Protein 5EOR (pdb70)

B-factor: mean 33.43, std 12.06, range [14.42, 104.08]

Organism: Vaccinia virus (strain Western Reserve) (NCBI:txid10254)

Nearest PDB structures (foldseek):
  5eor-assembly1_H  TM=1.005E+00  e=6.818E-40  Mus musculus
  8ivx-assembly1_H  TM=9.388E-01  e=6.537E-33  Homo sapiens
  4m1g-assembly1_H  TM=8.912E-01  e=1.204E-32  Mus musculus
  6bzy-assembly1_H  TM=8.929E-01  e=2.582E-32  Mus musculus
  1t2q-assembly1_H  TM=5.854E-01  e=6.537E-33  Mus musculus

Radius of gyration: 24.45 Å; Cα contacts (8 Å, |Δi|>4): 1127; chains: 3; bounding box: 78×50×39 Å

Foldseek 3Di:
DKAWAKDFDAEAEAQAKGKIKIAIPDDFLLQWKKWKWWDAPPPDIDTAKIQHSVFDIDGDPVFVVFWDWGDDRVRRMIMIMGGRDDQVVQTWMKMWIADVHDIDIYPTRGHGHHPDDFDAWDKDWAADDPPQPDFKGKIKMKTDFGDDDDKDKDKPVPPADPQKDWDDWDDDPRGTITMMMHMDTPVPPPVDWIWMWMADVVVRDIDIDIHDHD/DWAKEFDAEDEEAAQAKDKGKIFTDQVCQQFKKWKWWAFPPDDIHTAWIAGAQFDIDGDPPHDPQWGWGHDRRIIMIMGGRDHLQRFTWMKMKGWDQDPNDIDMDIHPTYGYYHPDDDFWAWDWDKDWADVVCVVVQWIKIKIKIWGGPDQDKDKWKDFLNHTDDPQKDWDRWGDDRSIIIIMIMGIDGSVSQQVTAKMKIWMADPNDIDMDMDGPD/DDPDDDPPD

Solvent-accessible surface area: 20064 Å² total; per-residue (Å²): 146,35,98,8,111,6,60,39,103,18,44,7,114,62,81,99,47,1,57,2,30,0,48,4,56,64,29,52,0,82,68,68,4,1,2,0,0,7,35,8,106,92,133,20,13,38,6,0,0,0,5,20,22,73,36,90,45,18,35,39,91,82,13,86,110,24,10,57,7,56,39,46,66,110,135,28,41,0,72,1,97,0,58,55,1,130,77,85,0,45,4,25,0,2,0,0,0,8,59,148,70,3,17,70,37,1,98,13,14,62,0,22,12,24,86,48,81,57,50,42,17,44,8,6,12,1,8,18,46,107,69,96,151,48,100,65,13,37,0,0,0,1,0,37,15,0,18,2,40,52,13,79,25,61,3,42,98,40,105,38,91,88,33,43,57,63,3,50,24,14,98,78,100,105,68,44,7,7,0,0,7,0,57,13,73,43,92,47,16,79,95,118,62,3,26,0,24,5,22,2,86,47,35,103,45,173,48,94,72,105,2,102,73,115,104,17,74,12,84,22,81,92,73,28,61,40,66,72,38,41,90,4,114,5,54,0,46,6,19,98,117,20,34,34,12,7,0,0,0,0,27,4,70,81,133,122,40,3,86,10,0,0,6,0,69,116,118,11,47,63,49,57,7,128,63,22,56,154,64,9,47,13,44,29,66,58,24,36,0,32,0,32,0,55,84,0,55,18,105,3,23,8,48,0,5,0,0,0,0,15,60,58,176,171,79,1,37,5,36,24,6,63,6,5,115,2,52,4,98,67,39,111,144,14,89,7,68,6,28,16,2,13,4,5,63,74,1,54,176,98,93,100,0,3,0,0,0,2,0,14,68,0,12,52,43,51,28,94,27,50,3,43,5,73,51,82,108,51,116,158,24,34,6,58,16,122,48,54,67,72,64,45,72,39,9,0,1,0,0,0,58,19,62,3,93,82,12,167,90,58,115,33,2,9,0,35,0,46,6,103,71,92,90,43,90,100,69,5,55,42,145,143,133,62,24,90,43,1,25,99

Sequence (440 aa):
QVQLKQSGPGLVQPSQSLSITCTVSGLSLTSYGVHWVRQSPGKGLEWLGVIWSGGNTDYNAAFISRLSISKDNSKNQVFFKMNSLRADDTAIYYCAIYYRYGAYWGQGTLVTVSAAKTTAPSVYPLAPVCGDTGSSVTLGCLVKGYFPKPVTLTWNSGSLSSGVHTFPAVLQSDLYTLSSSVTVTSSTWPSQSITCNVAHPASSTKVDKKIEPRQLVLTQSSSASFSLGASAKLTCTLSSQHSTYTIDWYQQQPLKPPKYVMELRRDGSHNTGDGIPDRFSGSSSGADRYLSISNIQPEDEAIYICGVGDTIKEQFVYVFGGGTKVTVLGQPKSTPTLTVFPPSSEELKENKATLVCLISNFSPSGVTVAWKANGTPITQGVDTSNPTKEGNKFMASSFLHLTSDQWRSHNSFTCQVTHEGDTVEKSLSPAVQTGRRPYE

Secondary structure (DSSP, 8-state):
----B-S--/--EEEEES--EE-TTS-EEEEEEEESS-TTS--EEEEEE-TTS-EEEEEEE-TTS-EEE-TTTTTTEEEEEETTTTEEEEEE-S--GGG-EEEEEEEEETTEEEE---EEEEE--SPPBPPEEEEEPPPTT---SEEEEEEEEEEEBSS--EEEEGGGT--TTEEEEEEEEETTEEEEEEEEEEETTTTTTS--EEEEEEGGGTEEEEEE----/---EE--SEEEEETT--EEEEEEE-GGGTT--EEEEEE-TTS--EEEEEE-TTS-EEEPTT--TTEEEEEETTEEEEEESS--GGG-EEEEEEEEEEETTEEEEEE---EEEEEESPPPBPPEEEEEPPPHHHHTTTEEEEEEEEEEEBSS--EEEEEETTEEE-TTEEEPPPEEETTEEEEEEEEEEEHHHHHHSS-EEEEEEETTEEEEEEE---

InterPro domains:
  IPR003436 Chordopoxvirus fusion protein/multifunctional envelope protein A27 [PF02346] (50-105)
  IPR003436 Chordopoxvirus fusion protein/multifunctional envelope protein A27 [PR01847] (57-81)
  IPR003436 Chordopoxvirus fusion protein/multifunctional envelope protein A27 [PR01847] (81-93)
  IPR003436 Chordopoxvirus fusion protein/multifunctional envelope protein A27 [PR01847] (93-106)

Structure (mmCIF, N/CA/C/O backbone):
data_5EOR
#
_entry.id   5EOR
#
_cell.length_a   118.250
_cell.length_b   118.250
_cell.length_c   198.740
_cell.angle_alpha   90.00
_cell.angle_beta   90.00
_cell.angle_gamma   120.00
#
_symmetry.space_group_name_H-M   'P 61 2 2'
#
loop_
_entity.id
_entity.type
_entity.pdbx_description
1 polymer 'anti vaccinia virus A27 antibody 8E3 heavy chain'
2 polymer 'anti vaccinia virus A27 antibody 8E3 light chain'
3 polymer 'Protein A27'
4 non-polymer 'SODIUM ION'
5 water water
#
loop_
_atom_site.group_PDB
_atom_site.id
_atom_site.type_symbol
_atom_site.label_atom_id
_atom_site.label_alt_id
_atom_site.label_comp_id
_atom_site.label_asym_id
_atom_site.label_entity_id
_atom_site.label_seq_id
_atom_site.pdbx_PDB_ins_code
_atom_site.Cartn_x
_atom_site.Cartn_y
_atom_site.Cartn_z
_atom_site.occupancy
_atom_site.B_iso_or_equiv
_atom_site.auth_seq_id
_atom_site.auth_comp_id
_atom_site.auth_asym_id
_atom_site.auth_atom_id
_atom_site.pdbx_PDB_model_num
ATOM 1 N N . GLN A 1 1 ? -16.575 48.042 -30.108 1.00 50.01 2 GLN H N 1
ATOM 2 C CA . GLN A 1 1 ? -17.292 47.171 -29.128 1.00 50.00 2 GLN H CA 1
ATOM 3 C C . GLN A 1 1 ? -17.588 47.897 -27.802 1.00 48.47 2 GLN H C 1
ATOM 4 O O . GLN A 1 1 ? -17.122 49.014 -27.570 1.00 50.56 2 GLN H O 1
ATOM 6 N N . VAL A 1 2 ? -18.366 47.251 -26.938 1.00 45.89 3 VAL H N 1
ATOM 7 C CA . VAL A 1 2 ? -18.732 47.818 -25.642 1.00 42.73 3 VAL H CA 1
ATOM 8 C C . VAL A 1 2 ? -17.585 47.736 -24.635 1.00 41.62 3 VAL H C 1
ATOM 9 O O . VAL A 1 2 ? -16.974 46.684 -24.465 1.00 40.65 3 VAL H O 1
ATOM 13 N N . GLN A 1 3 ? -17.300 48.857 -23.979 1.00 39.53 4 GLN H N 1
ATOM 14 C CA . GLN A 1 3 ? -16.279 48.899 -22.944 1.00 39.79 4 GLN H CA 1
ATOM 15 C C . GLN A 1 3 ? -16.785 49.617 -21.681 1.00 37.60 4 GLN H C 1
ATOM 16 O O . GLN A 1 3 ? -17.443 50.661 -21.760 1.00 34.76 4 GLN H O 1
ATOM 22 N N . LEU A 1 4 ? -16.467 49.037 -20.526 1.00 34.60 5 LEU H N 1
ATOM 23 C CA . LEU A 1 4 ? -16.737 49.637 -19.229 1.00 33.12 5 LEU H CA 1
ATOM 24 C C . LEU A 1 4 ? -15.416 49.952 -18.573 1.00 32.97 5 LEU H C 1
ATOM 25 O O . LEU A 1 4 ? -14.673 49.045 -18.206 1.00 33.68 5 LEU H O 1
ATOM 30 N N . LYS A 1 5 ? -15.133 51.233 -18.404 1.00 32.42 6 LYS H N 1
ATOM 31 C CA . LYS A 1 5 ? -13.860 51.647 -17.845 1.00 35.19 6 LYS H CA 1
ATOM 32 C C . LYS A 1 5 ? -14.056 52.276 -16.461 1.00 32.32 6 LYS H C 1
ATOM 33 O O . LYS A 1 5 ? -14.734 53.287 -16.317 1.00 32.10 6 LYS H O 1
ATOM 39 N N . GLN A 1 6 ? -13.481 51.651 -15.445 1.00 31.37 7 GLN H N 1
ATOM 40 C CA . GLN A 1 6 ? -13.586 52.160 -14.084 1.00 32.23 7 GLN H CA 1
ATOM 41 C C . GLN A 1 6 ? -12.418 53.074 -13.731 1.00 33.15 7 GLN H C 1
ATOM 42 O O . GLN A 1 6 ? -11.279 52.792 -14.081 1.00 32.72 7 GLN H O 1
ATOM 48 N N . SER A 1 7 ? -12.708 54.155 -13.016 1.00 33.67 8 SER H N 1
ATOM 49 C CA . SER A 1 7 ? -11.663 55.021 -12.481 1.00 34.59 8 SER H CA 1
ATOM 50 C C . SER A 1 7 ? -12.009 55.532 -11.074 1.00 35.11 8 SER H C 1
ATOM 51 O O . SER A 1 7 ? -13.176 55.607 -10.696 1.00 33.36 8 SER H O 1
ATOM 54 N N . GLY A 1 8 ? -10.977 55.883 -10.311 1.00 36.16 9 GLY H N 1
ATOM 55 C CA . GLY A 1 8 ? -11.136 56.374 -8.947 1.00 36.64 9 GLY H CA 1
ATOM 56 C C . GLY A 1 8 ? -10.090 55.750 -8.048 1.00 38.03 9 GLY H C 1
ATOM 57 O O . GLY A 1 8 ? -9.642 54.634 -8.310 1.00 37.67 9 GLY H O 1
ATOM 58 N N . PRO A 1 9 ? -9.693 56.461 -6.976 1.00 39.28 10 PRO H N 1
ATOM 59 C CA . PRO A 1 9 ? -8.613 55.972 -6.104 1.00 38.27 10 PRO H CA 1
ATOM 60 C C . PRO A 1 9 ? -9.022 54.687 -5.394 1.00 39.00 10 PRO H C 1
ATOM 61 O O . PRO A 1 9 ? -10.209 54.475 -5.156 1.00 39.74 10 PRO H O 1
ATOM 65 N N . GLY A 1 10 ? -8.051 53.838 -5.065 1.00 37.72 11 GLY H N 1
ATOM 66 C CA . GLY A 1 10 ? -8.343 52.540 -4.465 1.00 35.00 11 GLY H CA 1
ATOM 67 C C . GLY A 1 10 ? -7.973 52.457 -2.995 1.00 36.27 11 GLY H C 1
ATOM 68 O O . GLY A 1 10 ? -8.546 51.639 -2.244 1.00 36.66 11 GLY H O 1
ATOM 69 N N . LEU A 1 11 ? -7.010 53.282 -2.577 1.00 32.71 12 LEU H N 1
ATOM 70 C CA . LEU A 1 11 ? -6.636 53.349 -1.165 1.00 33.20 12 LEU H CA 1
ATOM 71 C C . LEU A 1 11 ? -7.646 54.206 -0.376 1.00 31.84 12 LEU H C 1
ATOM 72 O O . LEU A 1 11 ? -7.899 55.348 -0.734 1.00 31.52 12 LEU H O 1
ATOM 77 N N . VAL A 1 12 ? -8.226 53.640 0.678 1.00 29.43 13 VAL H N 1
ATOM 78 C CA . VAL A 1 12 ? -9.214 54.358 1.492 1.00 29.28 13 VAL H CA 1
ATOM 79 C C . VAL A 1 12 ? -8.857 54.233 2.969 1.00 29.80 13 VAL H C 1
ATOM 80 O O . VAL A 1 12 ? -8.649 53.133 3.484 1.00 29.55 13 VAL H O 1
ATOM 84 N N . GLN A 1 13 ? -8.763 55.357 3.659 1.00 31.54 14 GLN H N 1
ATOM 85 C CA . GLN A 1 13 ? -8.497 55.294 5.100 1.00 33.83 14 GLN H CA 1
ATOM 86 C C . GLN A 1 13 ? -9.751 54.803 5.832 1.00 31.74 14 GLN H C 1
ATOM 87 O O . GLN A 1 13 ? -10.869 55.130 5.414 1.00 30.85 14 GLN H O 1
ATOM 93 N N . PRO A 1 14 ? -9.582 54.009 6.907 1.00 31.61 15 PRO H N 1
ATOM 94 C CA . PRO A 1 14 ? -10.779 53.540 7.615 1.00 31.87 15 PRO H CA 1
ATOM 95 C C . PRO A 1 14 ? -11.681 54.708 7.981 1.00 32.17 15 PRO H C 1
ATOM 96 O O . PRO A 1 14 ? -11.191 55.785 8.311 1.00 31.86 15 PRO H O 1
ATOM 100 N N . SER A 1 15 ? -12.985 54.478 7.840 1.00 32.90 16 SER H N 1
ATOM 101 C CA . SER A 1 15 ? -14.063 55.455 8.035 1.00 32.61 16 SER H CA 1
ATOM 102 C C . SER A 1 15 ? -14.222 56.514 6.931 1.00 32.02 16 SER H C 1
ATOM 103 O O . SER A 1 15 ? -15.204 57.246 6.939 1.00 32.06 16 SER H O 1
ATOM 106 N N . GLN A 1 16 ? -13.306 56.579 5.965 1.00 31.23 17 GLN H N 1
ATOM 107 C CA . GLN A 1 16 ? -13.503 57.476 4.809 1.00 31.63 17 GLN H CA 1
ATOM 108 C C . GLN A 1 16 ? -14.359 56.846 3.695 1.00 30.13 17 GLN H C 1
ATOM 109 O O . GLN A 1 16 ? -14.807 55.703 3.817 1.00 28.38 17 GLN H O 1
ATOM 115 N N . SER A 1 17 ? -14.539 57.600 2.610 1.00 29.14 18 SER H N 1
ATOM 116 C CA . SER A 1 17 ? -15.399 57.249 1.473 1.00 30.46 18 SER H CA 1
ATOM 117 C C . SER A 1 17 ? -14.677 56.654 0.269 1.00 30.42 18 SER H C 1
ATOM 118 O O . SER A 1 17 ? -13.577 57.075 -0.056 1.00 32.56 18 SER H O 1
ATOM 121 N N . LEU A 1 18 ? -15.346 55.729 -0.423 1.00 28.97 19 LEU H N 1
ATOM 122 C CA . LEU A 1 18 ? -14.895 55.191 -1.704 1.00 26.42 19 LEU H CA 1
ATOM 123 C C . LEU A 1 18 ? -15.780 55.685 -2.856 1.00 26.31 19 LEU H C 1
ATOM 124 O O . LEU A 1 18 ? -16.999 55.478 -2.851 1.00 25.46 19 LEU H O 1
ATOM 129 N N . SER A 1 19 ? -15.158 56.336 -3.837 1.00 25.72 20 SER H N 1
ATOM 130 C CA . SER A 1 19 ? -15.844 56.792 -5.043 1.00 26.46 20 SER H CA 1
ATOM 131 C C . SER A 1 19 ? -15.232 56.153 -6.291 1.00 26.20 20 SER H C 1
ATOM 132 O O . SER A 1 19 ? -14.014 56.180 -6.468 1.00 26.30 20 SER H O 1
ATOM 135 N N . ILE A 1 20 ? -16.082 55.621 -7.166 1.00 24.25 21 ILE H N 1
ATOM 136 C CA . ILE A 1 20 ? -15.633 54.984 -8.402 1.00 23.60 21 ILE H CA 1
ATOM 137 C C . ILE A 1 20 ? -16.538 55.467 -9.503 1.00 23.61 21 ILE H C 1
ATOM 138 O O . ILE A 1 20 ? -17.742 55.539 -9.319 1.00 23.54 21 ILE H O 1
ATOM 143 N N . THR A 1 21 ? -15.964 55.818 -10.643 1.00 25.33 22 THR H N 1
ATOM 144 C CA . THR A 1 21 ? -16.759 56.146 -11.824 1.00 27.68 22 THR H CA 1
ATOM 145 C C . THR A 1 21 ? -16.652 55.007 -12.827 1.00 29.42 22 THR H C 1
ATOM 146 O O . THR A 1 21 ? -15.587 54.410 -12.973 1.00 29.27 22 THR H O 1
ATOM 150 N N . CYS A 1 22 ? -17.769 54.681 -13.470 1.00 30.94 23 CYS H N 1
ATOM 151 C CA . CYS A 1 22 ? -17.788 53.691 -14.531 1.00 32.88 23 CYS H CA 1
ATOM 152 C C . CYS A 1 22 ? -18.156 54.456 -15.794 1.00 32.80 23 CYS H C 1
ATOM 153 O O . CYS A 1 22 ? -19.255 54.999 -15.903 1.00 31.99 23 CYS H O 1
ATOM 156 N N . THR A 1 23 ? -17.214 54.548 -16.727 1.00 32.73 24 THR H N 1
ATOM 157 C CA . THR A 1 23 ? -17.479 55.205 -18.010 1.00 33.06 24 THR H CA 1
ATOM 158 C C . THR A 1 23 ? -17.777 54.138 -19.065 1.00 32.67 24 THR H C 1
ATOM 159 O O . THR A 1 23 ? -16.991 53.202 -19.278 1.00 34.53 24 THR H O 1
ATOM 163 N N . VAL A 1 24 ? -18.936 54.265 -19.689 1.00 31.45 25 VAL H N 1
ATOM 164 C CA . VAL A 1 24 ? -19.414 53.252 -20.608 1.00 32.18 25 VAL H CA 1
ATOM 165 C C . VAL A 1 24 ? -19.336 53.789 -22.022 1.00 32.92 25 VAL H C 1
ATOM 166 O O . VAL A 1 24 ? -19.906 54.832 -22.328 1.00 31.96 25 VAL H O 1
ATOM 170 N N . SER A 1 25 ? -18.629 53.074 -22.883 1.00 34.20 26 SER H N 1
ATOM 171 C CA . SER A 1 25 ? -18.629 53.417 -24.291 1.00 36.61 26 SER H CA 1
ATOM 172 C C . SER A 1 25 ? -19.245 52.296 -25.122 1.00 36.89 26 SER H C 1
ATOM 173 O O . SER A 1 25 ? -19.104 51.113 -24.790 1.00 36.95 26 SER H O 1
ATOM 176 N N . GLY A 1 26 ? -19.954 52.676 -26.183 1.00 36.34 27 GLY H N 1
ATOM 177 C CA . GLY A 1 26 ? -20.461 51.716 -27.159 1.00 34.30 27 GLY H CA 1
ATOM 178 C C . GLY A 1 26 ? -21.897 51.290 -26.956 1.00 35.69 27 GLY H C 1
ATOM 179 O O . GLY A 1 26 ? -22.405 50.460 -27.697 1.00 37.33 27 GLY H O 1
ATOM 180 N N . LEU A 1 27 ? -22.547 51.832 -25.931 1.00 35.71 28 LEU H N 1
ATOM 181 C CA . LEU A 1 27 ? -23.970 51.623 -25.711 1.00 34.75 28 LEU H CA 1
ATOM 182 C C . LEU A 1 27 ? -24.519 52.761 -24.848 1.00 35.90 28 LEU H C 1
ATOM 183 O O . LEU A 1 27 ? -23.754 53.516 -24.249 1.00 35.84 28 LEU H O 1
ATOM 188 N N . SER A 1 28 ? -25.837 52.878 -24.770 1.00 36.42 29 SER H N 1
ATOM 189 C CA . SER A 1 28 ? -26.439 53.995 -24.061 1.00 37.77 29 SER H CA 1
ATOM 190 C C . SER A 1 28 ? -27.080 53.583 -22.735 1.00 37.64 29 SER H C 1
ATOM 191 O O . SER A 1 28 ? -27.899 52.660 -22.686 1.00 38.55 29 SER H O 1
ATOM 194 N N . LEU A 1 29 ? -26.721 54.298 -21.673 1.00 37.06 30 LEU H N 1
ATOM 195 C CA . LEU A 1 29 ? -27.277 54.059 -20.333 1.00 36.26 30 LEU H CA 1
ATOM 196 C C . LEU A 1 29 ? -28.765 54.393 -20.181 1.00 36.60 30 LEU H C 1
ATOM 197 O O . LEU A 1 29 ? -29.373 54.096 -19.150 1.00 37.07 30 LEU H O 1
ATOM 202 N N . THR A 1 30 ? -29.358 54.986 -21.210 1.00 36.38 31 THR H N 1
ATOM 203 C CA . THR A 1 30 ? -30.806 55.168 -21.241 1.00 36.43 31 THR H CA 1
ATOM 204 C C . THR A 1 30 ? -31.499 53.840 -21.543 1.00 34.46 31 THR H C 1
ATOM 205 O O . THR A 1 30 ? -32.718 53.742 -21.463 1.00 35.37 31 THR H O 1
ATOM 209 N N . SER A 1 31 ? -30.720 52.813 -21.866 1.00 33.55 32 SER H N 1
ATOM 210 C CA . SER A 1 31 ? -31.283 51.509 -22.229 1.00 34.58 32 SER H CA 1
ATOM 211 C C . SER A 1 31 ? -30.877 50.306 -21.371 1.00 32.90 32 SER H C 1
ATOM 212 O O . SER A 1 31 ? -31.454 49.232 -21.517 1.00 32.64 32 SER H O 1
ATOM 215 N N . TYR A 1 32 ? -29.891 50.484 -20.494 1.00 30.88 33 TYR H N 1
ATOM 216 C CA . TYR A 1 32 ? -29.335 49.384 -19.706 1.00 29.47 33 TYR H CA 1
ATOM 217 C C . TYR A 1 32 ? -29.220 49.761 -18.230 1.00 29.31 33 TYR H C 1
ATOM 218 O O . TYR A 1 32 ? -29.020 50.933 -17.895 1.00 29.31 33 TYR H O 1
ATOM 227 N N . GLY A 1 33 ? -29.359 48.772 -17.350 1.00 26.99 34 GLY H N 1
ATOM 228 C CA . GLY A 1 33 ? -29.022 48.953 -15.944 1.00 25.40 34 GLY H CA 1
ATOM 229 C C . GLY A 1 33 ? -27.562 48.606 -15.679 1.00 25.32 34 GLY H C 1
ATOM 230 O O . GLY A 1 33 ? -26.997 47.741 -16.359 1.00 27.14 34 GLY H O 1
ATOM 231 N N . VAL A 1 34 ? -26.947 49.276 -14.701 1.00 22.15 35 VAL H N 1
ATOM 232 C CA . VAL A 1 34 ? -25.581 48.984 -14.298 1.00 20.70 35 VAL H CA 1
ATOM 233 C C . VAL A 1 34 ? -25.554 48.463 -12.851 1.00 20.30 35 VAL H C 1
ATOM 234 O O . VAL A 1 34 ? -26.029 49.141 -11.929 1.00 21.27 35 VAL H O 1
ATOM 238 N N . HIS A 1 35 ? -25.003 47.264 -12.667 1.00 18.21 36 HIS H N 1
ATOM 239 C CA . HIS A 1 35 ? -24.821 46.668 -11.350 1.00 17.44 36 HIS H CA 1
ATOM 240 C C . HIS A 1 35 ? -23.451 46.919 -10.808 1.00 17.35 36 HIS H C 1
ATOM 241 O O . HIS A 1 35 ? -22.483 47.090 -11.566 1.00 17.05 36 HIS H O 1
ATOM 248 N N . TRP A 1 36 ? -23.365 46.935 -9.482 1.00 17.35 37 TRP H N 1
ATOM 249 C CA . TRP A 1 36 ? -22.098 46.970 -8.789 1.00 17.67 37 TRP H CA 1
ATOM 250 C C . TRP A 1 36 ? -21.939 45.733 -7.975 1.00 18.26 37 TRP H C 1
ATOM 251 O O . TRP A 1 36 ? -22.861 45.297 -7.282 1.00 18.70 37 TRP H O 1
ATOM 262 N N . VAL A 1 37 ? -20.766 45.129 -8.082 1.00 18.20 38 VAL H N 1
ATOM 263 C CA . VAL A 1 37 ? -20.494 43.857 -7.452 1.00 19.05 38 VAL H CA 1
ATOM 264 C C . VAL A 1 37 ? -19.085 43.947 -6.865 1.00 19.69 38 VAL H C 1
ATOM 265 O O . VAL A 1 37 ? -18.267 44.731 -7.342 1.00 20.26 38 VAL H O 1
ATOM 269 N N . ARG A 1 38 ? -18.804 43.167 -5.828 1.00 19.90 39 ARG H N 1
ATOM 270 C CA . ARG A 1 38 ? -17.451 43.067 -5.308 1.00 21.36 39 ARG H CA 1
ATOM 271 C C . ARG A 1 38 ? -17.077 41.640 -4.898 1.00 23.14 39 ARG H C 1
ATOM 272 O O . ARG A 1 38 ? -17.925 40.831 -4.529 1.00 22.54 39 ARG H O 1
ATOM 280 N N . GLN A 1 39 ? -15.788 41.349 -4.977 1.00 25.87 40 GLN H N 1
ATOM 281 C CA . GLN A 1 39 ? -15.250 40.089 -4.536 1.00 29.55 40 GLN H CA 1
ATOM 282 C C . GLN A 1 39 ? -14.080 40.326 -3.609 1.00 31.19 40 GLN H C 1
ATOM 283 O O . GLN A 1 39 ? -13.109 40.978 -3.986 1.00 27.84 40 GLN H O 1
ATOM 289 N N . SER A 1 40 ? -14.170 39.795 -2.400 1.00 37.07 41 SER H N 1
ATOM 290 C CA . SER A 1 40 ? -13.057 39.894 -1.468 1.00 44.16 41 SER H CA 1
ATOM 291 C C . SER A 1 40 ? -12.337 38.560 -1.416 1.00 50.34 41 SER H C 1
ATOM 292 O O . SER A 1 40 ? -12.956 37.517 -1.673 1.00 49.92 41 SER H O 1
ATOM 295 N N . PRO A 1 41 ? -11.018 38.591 -1.118 1.00 58.57 42 PRO H N 1
ATOM 296 C CA . PRO A 1 41 ? -10.162 37.394 -1.157 1.00 60.37 42 PRO H CA 1
ATOM 297 C C . PRO A 1 41 ? -10.827 36.162 -0.546 1.00 60.56 42 PRO H C 1
ATOM 298 O O . PRO A 1 41 ? -11.200 36.165 0.633 1.00 62.00 42 PRO H O 1
ATOM 302 N N . GLY A 1 42 ? -11.000 35.138 -1.375 1.00 63.93 43 GLY H N 1
ATOM 303 C CA . GLY A 1 42 ? -11.639 33.883 -0.982 1.00 63.00 43 GLY H CA 1
ATOM 304 C C . GLY A 1 42 ? -12.903 34.047 -0.165 1.00 62.00 43 GLY H C 1
ATOM 305 O O . GLY A 1 42 ? -13.036 33.440 0.895 1.00 63.94 43 GLY H O 1
ATOM 306 N N . LYS A 1 43 ? -13.836 34.865 -0.646 1.00 62.06 44 LYS H N 1
ATOM 307 C CA . LYS A 1 43 ? -15.081 35.106 0.097 1.00 59.31 44 LYS H CA 1
ATOM 308 C C . LYS A 1 43 ? -16.323 35.214 -0.801 1.00 55.21 44 LYS H C 1
ATOM 309 O O . LYS A 1 43 ? -17.439 35.419 -0.314 1.00 58.56 44 LYS H O 1
ATOM 315 N N . GLY A 1 44 ? -16.133 35.063 -2.107 1.00 47.64 45 GLY H N 1
ATOM 316 C CA . GLY A 1 44 ? -17.268 34.976 -3.023 1.00 45.98 45 GLY H CA 1
ATOM 317 C C . GLY A 1 44 ? -17.860 36.308 -3.443 1.00 40.85 45 GLY H C 1
ATOM 318 O O . GLY A 1 44 ? -17.625 37.334 -2.806 1.00 42.34 45 GLY H O 1
ATOM 319 N N . LEU A 1 45 ? -18.643 36.282 -4.514 1.00 34.44 46 LEU H N 1
ATOM 320 C CA . LEU A 1 45 ? -19.182 37.496 -5.106 1.00 30.78 46 LEU H CA 1
ATOM 321 C C . LEU A 1 45 ? -20.344 38.055 -4.299 1.00 28.33 46 LEU H C 1
ATOM 322 O O . LEU A 1 45 ? -21.253 37.314 -3.937 1.00 28.45 46 LEU H O 1
ATOM 327 N N . GLU A 1 46 ? -20.307 39.359 -4.021 1.00 25.83 47 GLU H N 1
ATOM 328 C CA . GLU A 1 46 ? -21.423 40.045 -3.373 1.00 23.81 47 GLU H CA 1
ATOM 329 C C . GLU A 1 46 ? -22.002 41.084 -4.311 1.00 20.87 47 GLU H C 1
ATOM 330 O O . GLU A 1 46 ? -21.285 41.920 -4.842 1.00 20.37 47 GLU H O 1
ATOM 336 N N . TRP A 1 47 ? -23.306 41.028 -4.510 1.00 18.06 48 TRP H N 1
ATOM 337 C CA . TRP A 1 47 ? -24.022 42.047 -5.244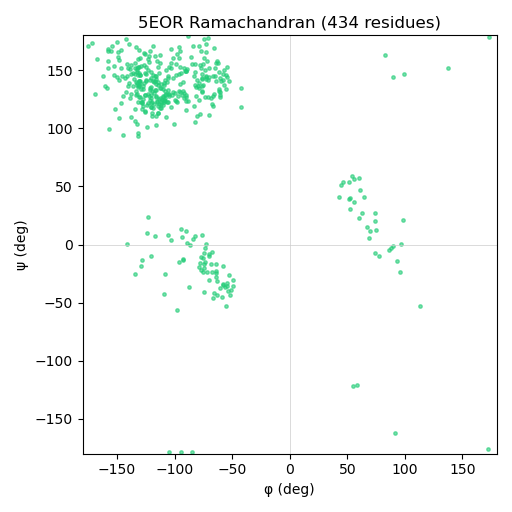 1.00 16.83 48 TRP H CA 1
ATOM 338 C C . TRP A 1 47 ? -24.314 43.226 -4.333 1.00 16.98 48 TRP H C 1
ATOM 339 O O . TRP A 1 47 ? -24.745 43.026 -3.191 1.00 16.28 48 TRP H O 1
ATOM 350 N N . LEU A 1 48 ? -24.102 44.453 -4.832 1.00 16.13 49 LEU H N 1
ATOM 351 C CA . LEU A 1 48 ? -24.183 45.669 -4.014 1.00 16.23 49 LEU H CA 1
ATOM 352 C C . LEU A 1 48 ? -25.388 46.534 -4.336 1.00 16.43 49 LEU H C 1
ATOM 353 O O . LEU A 1 48 ? -26.046 47.075 -3.433 1.00 16.16 49 LEU H O 1
ATOM 358 N N . GLY A 1 49 ? -25.664 46.682 -5.620 1.00 15.73 50 GLY H N 1
ATOM 359 C CA . GLY A 1 49 ? -26.753 47.537 -6.054 1.00 15.90 50 GLY H CA 1
ATOM 360 C C . GLY A 1 49 ? -26.773 47.682 -7.550 1.00 16.50 50 GLY H C 1
ATOM 361 O O . GLY A 1 49 ? -25.906 47.148 -8.264 1.00 15.96 50 GLY H O 1
ATOM 362 N N . VAL A 1 50 ? -27.765 48.421 -8.022 1.00 17.66 51 VAL H N 1
ATOM 363 C CA . VAL A 1 50 ? -27.982 48.631 -9.448 1.00 18.07 51 VAL H CA 1
ATOM 364 C C . VAL A 1 50 ? -28.679 49.955 -9.630 1.00 19.25 51 VAL H C 1
ATOM 365 O O . VAL A 1 50 ? -29.503 50.369 -8.781 1.00 19.43 51 VAL H O 1
ATOM 369 N N . ILE A 1 51 ? -28.340 50.624 -10.728 1.00 19.78 52 ILE H N 1
ATOM 370 C CA . ILE A 1 51 ? -29.150 51.727 -11.224 1.00 20.38 52 ILE H CA 1
ATOM 371 C C . ILE A 1 51 ? -29.751 51.319 -12.575 1.00 20.95 52 ILE H C 1
ATOM 372 O O . ILE A 1 51 ? -29.021 50.989 -13.503 1.00 21.37 52 ILE H O 1
ATOM 377 N N . TRP A 1 52 ? -31.081 51.312 -12.661 1.00 20.96 53 TRP H N 1
ATOM 378 C CA . TRP A 1 52 ? -31.785 50.965 -13.896 1.00 21.88 53 TRP H CA 1
ATOM 379 C C . TRP A 1 52 ? -31.775 52.081 -14.924 1.00 23.62 53 TRP H C 1
ATOM 380 O O . TRP A 1 52 ? -31.387 53.206 -14.617 1.00 22.39 53 TRP H O 1
ATOM 391 N N . SER A 1 53 ? -32.146 51.778 -16.170 1.00 25.01 54 SER H N 1
ATOM 392 C CA . SER A 1 53 ? -32.072 52.784 -17.248 1.00 27.74 54 SER H CA 1
ATOM 393 C C . SER A 1 53 ? -32.816 54.066 -16.894 1.00 28.39 54 SER H C 1
ATOM 394 O O . SER A 1 53 ? -32.331 55.162 -17.169 1.00 31.03 54 SER H O 1
ATOM 397 N N . GLY A 1 54 ? -33.982 53.921 -16.265 1.00 28.76 55 GLY H N 1
ATOM 398 C CA . GLY A 1 54 ? -34.786 55.062 -15.838 1.00 27.93 55 GLY H CA 1
ATOM 399 C C . GLY A 1 54 ? -34.274 55.870 -14.650 1.00 29.15 55 GLY H C 1
ATOM 400 O O . GLY A 1 54 ? -34.920 56.828 -14.247 1.00 30.88 55 GLY H O 1
ATOM 401 N N . GLY A 1 55 ? -33.130 55.508 -14.077 1.00 27.38 56 GLY H N 1
ATOM 402 C CA . GLY A 1 55 ? -32.599 56.264 -12.958 1.00 26.40 56 GLY H CA 1
ATOM 403 C C . GLY A 1 55 ? -32.973 55.783 -11.561 1.00 26.47 56 GLY H C 1
ATOM 404 O O . GLY A 1 55 ? -32.348 56.207 -10.585 1.00 27.15 56 GLY H O 1
ATOM 405 N N . ASN A 1 56 ? -33.968 54.905 -11.439 1.00 24.75 57 ASN H N 1
ATOM 406 C CA . ASN A 1 56 ? -34.288 54.315 -10.127 1.00 23.47 57 ASN H CA 1
ATOM 407 C C . ASN A 1 56 ? -33.261 53.246 -9.716 1.00 23.12 57 ASN H C 1
ATOM 408 O O . ASN A 1 56 ? -32.595 52.644 -10.583 1.00 23.32 57 ASN H O 1
ATOM 413 N N . THR A 1 57 ? -33.139 53.010 -8.406 1.00 20.76 58 THR H N 1
ATOM 414 C CA . THR A 1 57 ? -32.088 52.156 -7.847 1.00 20.22 58 THR H CA 1
ATOM 415 C C . THR A 1 57 ? -32.635 51.039 -6.967 1.00 19.97 58 THR H C 1
ATOM 416 O O . THR A 1 57 ? -33.786 51.074 -6.542 1.00 20.31 58 THR H O 1
ATOM 420 N N . ASP A 1 58 ? -31.799 50.043 -6.702 1.00 19.86 59 ASP H N 1
ATOM 421 C CA . ASP A 1 58 ? -32.086 49.003 -5.724 1.00 20.11 59 ASP H CA 1
ATOM 422 C C . ASP A 1 58 ? -30.751 48.704 -5.067 1.00 19.51 59 ASP H C 1
ATOM 423 O O . ASP A 1 58 ? -29.711 48.722 -5.741 1.00 19.65 59 ASP H O 1
ATOM 428 N N . TYR A 1 59 ? -30.760 48.428 -3.770 1.00 18.91 60 TYR H N 1
ATOM 429 C CA . TYR A 1 59 ? -29.518 48.242 -3.019 1.00 18.94 60 TYR H CA 1
ATOM 430 C C . TYR A 1 59 ? -29.537 46.984 -2.172 1.00 19.35 60 TYR H C 1
ATOM 431 O O . TYR A 1 59 ? -30.579 46.582 -1.673 1.00 19.86 60 TYR H O 1
ATOM 440 N N . ASN A 1 60 ? -28.380 46.365 -1.995 1.00 19.14 61 ASN H N 1
ATOM 441 C CA . ASN A 1 60 ? -28.258 45.307 -1.015 1.00 19.52 61 ASN H CA 1
ATOM 442 C C . ASN A 1 60 ? -28.584 45.927 0.357 1.00 20.55 61 ASN H C 1
ATOM 443 O O . ASN A 1 60 ? -28.073 46.996 0.695 1.00 20.10 61 ASN H O 1
ATOM 448 N N . ALA A 1 61 ? -29.458 45.277 1.127 1.00 20.27 62 ALA H N 1
ATOM 449 C CA . ALA A 1 61 ? -29.898 45.837 2.422 1.00 20.01 62 ALA H CA 1
ATOM 450 C C . ALA A 1 61 ? -28.758 45.962 3.425 1.00 19.98 62 ALA H C 1
ATOM 451 O O . ALA A 1 61 ? -28.791 46.823 4.301 1.00 21.14 62 ALA H O 1
ATOM 453 N N . ALA A 1 62 ? -27.743 45.117 3.309 1.00 20.02 63 ALA H N 1
ATOM 454 C CA . ALA A 1 62 ? -26.581 45.233 4.203 1.00 21.21 63 ALA H CA 1
ATOM 455 C C . ALA A 1 62 ? -25.737 46.481 3.923 1.00 21.88 63 ALA H C 1
ATOM 456 O O . ALA A 1 62 ? -24.832 46.774 4.698 1.00 22.81 63 ALA H O 1
ATOM 458 N N . PHE A 1 63 ? -26.036 47.206 2.837 1.00 21.92 64 PHE H N 1
ATOM 459 C CA . PHE A 1 63 ? -25.206 48.333 2.394 1.00 23.26 64 PHE H CA 1
ATOM 460 C C . PHE A 1 63 ? -25.961 49.622 2.154 1.00 23.50 64 PHE H C 1
ATOM 461 O O . PHE A 1 63 ? -25.338 50.680 2.018 1.00 24.56 64 PHE H O 1
ATOM 469 N N . ILE A 1 64 ? -27.285 49.551 2.087 1.00 22.65 65 ILE H N 1
ATOM 470 C CA . ILE A 1 64 ? -28.094 50.725 1.730 1.00 23.86 65 ILE H CA 1
ATOM 471 C C . ILE A 1 64 ? -27.831 51.973 2.610 1.00 24.92 65 ILE H C 1
ATOM 472 O O . ILE A 1 64 ? -27.860 53.102 2.111 1.00 26.28 65 ILE H O 1
ATOM 477 N N . SER A 1 65 ? -27.564 51.780 3.900 1.00 25.62 66 SER H N 1
ATOM 478 C CA . SER A 1 65 ? -27.304 52.932 4.777 1.00 26.77 66 SER H CA 1
ATOM 479 C C . SER A 1 65 ? -26.046 53.705 4.383 1.00 27.62 66 SER H C 1
ATOM 480 O O . SER A 1 65 ? -25.952 54.883 4.667 1.00 30.36 66 SER H O 1
ATOM 483 N N . ARG A 1 66 ? -25.085 53.076 3.714 1.00 26.50 67 ARG H N 1
ATOM 484 C CA . ARG A 1 66 ? -23.884 53.824 3.343 1.00 26.71 67 ARG H CA 1
ATOM 485 C C . ARG A 1 66 ? -23.521 53.842 1.858 1.00 26.48 67 ARG H C 1
ATOM 486 O O . ARG A 1 66 ? -22.462 54.328 1.482 1.00 26.70 67 ARG H O 1
ATOM 494 N N . LEU A 1 67 ? -24.421 53.356 1.015 1.00 26.70 68 LEU H N 1
ATOM 495 C CA . LEU A 1 67 ? -24.124 53.204 -0.400 1.00 25.73 68 LEU H CA 1
ATOM 496 C C . LEU A 1 67 ? -25.033 54.074 -1.248 1.00 25.34 68 LEU H C 1
ATOM 497 O O . LEU A 1 67 ? -26.219 54.208 -0.977 1.00 26.42 68 LEU H O 1
ATOM 502 N N . SER A 1 68 ? -24.466 54.667 -2.286 1.00 25.47 69 SER H N 1
ATOM 503 C CA . SER A 1 68 ? -25.226 55.507 -3.182 1.00 25.42 69 SER H CA 1
ATOM 504 C C . SER A 1 68 ? -24.752 55.298 -4.619 1.00 24.71 69 SER H C 1
ATOM 505 O O . SER A 1 68 ? -23.560 55.310 -4.890 1.00 26.10 69 SER H O 1
ATOM 508 N N . ILE A 1 69 ? -25.686 55.087 -5.533 1.00 24.45 70 ILE H N 1
ATOM 509 C CA . ILE A 1 69 ? -25.374 54.958 -6.952 1.00 24.29 70 ILE H CA 1
ATOM 510 C C . ILE A 1 69 ? -26.179 55.997 -7.721 1.00 25.24 70 ILE H C 1
ATOM 511 O O . ILE A 1 69 ? -27.391 56.105 -7.541 1.00 25.81 70 ILE H O 1
ATOM 516 N N . SER A 1 70 ? -25.505 56.769 -8.570 1.00 25.22 71 SER H N 1
ATOM 517 C CA . SER A 1 70 ? -26.180 57.745 -9.425 1.00 26.02 71 SER H CA 1
ATOM 518 C C . SER A 1 70 ? -25.538 57.718 -10.808 1.00 26.26 71 SER H C 1
ATOM 519 O O . SER A 1 70 ? -24.515 57.055 -11.004 1.00 27.19 71 SER H O 1
ATOM 522 N N . LYS A 1 71 ? -26.119 58.425 -11.769 1.00 26.56 72 LYS H N 1
ATOM 523 C CA . LYS A 1 71 ? -25.565 58.401 -13.108 1.00 30.13 72 LYS H CA 1
ATOM 524 C C . LYS A 1 71 ? -25.772 59.695 -13.877 1.00 33.39 72 LYS H C 1
ATOM 525 O O . LYS A 1 71 ? -26.643 60.491 -13.539 1.00 32.91 72 LYS H O 1
ATOM 531 N N . ASP A 1 72 ? -24.967 59.872 -14.923 1.00 36.83 73 ASP H N 1
ATOM 532 C CA . ASP A 1 72 ? -25.086 61.000 -15.835 1.00 40.54 73 ASP H CA 1
ATOM 533 C C . ASP A 1 72 ? -25.242 60.463 -17.258 1.00 40.42 73 ASP H C 1
ATOM 534 O O . ASP A 1 72 ? -24.261 60.053 -17.888 1.00 38.63 73 ASP H O 1
ATOM 539 N N . ASN A 1 73 ? -26.474 60.458 -17.755 1.00 39.63 74 ASN H N 1
ATOM 540 C CA . ASN A 1 73 ? -26.774 59.889 -19.071 1.00 43.40 74 ASN H CA 1
ATOM 541 C C . ASN A 1 73 ? -26.044 60.553 -20.236 1.00 44.97 74 ASN H C 1
ATOM 542 O O . ASN A 1 73 ? -25.633 59.874 -21.176 1.00 46.93 74 ASN H O 1
ATOM 547 N N . SER A 1 74 ? -25.881 61.871 -20.163 1.00 43.66 75 SER H N 1
ATOM 548 C CA . SER A 1 74 ? -25.265 62.636 -21.247 1.00 45.96 75 SER H CA 1
ATOM 549 C C . SER A 1 74 ? -23.766 62.346 -21.367 1.00 47.05 75 SER H C 1
ATOM 550 O O . SER A 1 74 ? -23.203 62.396 -22.459 1.00 49.74 75 SER H O 1
ATOM 553 N N . LYS A 1 75 ? -23.128 62.033 -20.244 1.00 46.47 76 LYS H N 1
ATOM 554 C CA . LYS A 1 75 ? -21.724 61.643 -20.250 1.00 45.42 76 LYS H CA 1
ATOM 555 C C . LYS A 1 75 ? -21.536 60.121 -20.346 1.00 44.80 76 LYS H C 1
ATOM 556 O O . LYS A 1 75 ? -20.422 59.646 -20.600 1.00 45.34 76 LYS H O 1
ATOM 562 N N . ASN A 1 76 ? -22.624 59.369 -20.142 1.00 42.16 77 ASN H N 1
ATOM 563 C CA . ASN A 1 76 ? -22.586 57.901 -20.072 1.00 39.10 77 ASN H CA 1
ATOM 564 C C . ASN A 1 76 ? -21.705 57.370 -18.927 1.00 36.45 77 ASN H C 1
ATOM 565 O O . ASN A 1 76 ? -20.872 56.475 -19.113 1.00 34.79 77 ASN H O 1
ATOM 570 N N . GLN A 1 77 ? -21.889 57.949 -17.748 1.00 32.40 78 GLN H N 1
ATOM 571 C CA . GLN A 1 77 ? -21.095 57.602 -16.589 1.00 31.31 78 GLN H CA 1
ATOM 572 C C . GLN A 1 77 ? -21.994 57.179 -15.431 1.00 28.79 78 GLN H C 1
ATOM 573 O O . GLN A 1 77 ? -23.094 57.706 -15.270 1.00 29.06 78 GLN H O 1
ATOM 579 N N . VAL A 1 78 ? -21.515 56.238 -14.624 1.00 26.57 79 VAL H N 1
ATOM 580 C CA . VAL A 1 78 ? -22.199 55.838 -13.388 1.00 25.31 79 VAL H CA 1
ATOM 581 C C . VAL A 1 78 ? -21.256 56.080 -12.212 1.00 24.94 79 VAL H C 1
ATOM 582 O O . VAL A 1 78 ? -20.072 55.758 -12.283 1.00 25.34 79 VAL H O 1
ATOM 586 N N . PHE A 1 79 ? -21.789 56.664 -11.144 1.00 24.46 80 PHE H N 1
ATOM 587 C CA . PHE A 1 79 ? -21.005 57.003 -9.973 1.00 24.05 80 PHE H CA 1
ATOM 588 C C . PHE A 1 79 ? -21.436 56.126 -8.820 1.00 23.87 80 PHE H C 1
ATOM 589 O O . PHE A 1 79 ? -22.610 56.095 -8.463 1.00 25.48 80 PHE H O 1
ATOM 597 N N . PHE A 1 80 ? -20.473 55.397 -8.268 1.00 22.77 81 PHE H N 1
ATOM 598 C CA . PHE A 1 80 ? -20.653 54.537 -7.111 1.00 22.94 81 PHE H CA 1
ATOM 599 C C . PHE A 1 80 ? -19.999 55.238 -5.916 1.00 24.65 81 PHE H C 1
ATOM 600 O O . PHE A 1 80 ? -18.844 55.658 -6.007 1.00 25.27 81 PHE H O 1
ATOM 608 N N . LYS A 1 81 ? -20.720 55.370 -4.806 1.00 24.94 82 LYS H N 1
ATOM 609 C CA . LYS A 1 81 ? -20.131 55.949 -3.600 1.00 26.20 82 LYS H CA 1
ATOM 610 C C . LYS A 1 81 ? -20.544 55.216 -2.330 1.00 26.90 82 LYS H C 1
ATOM 611 O O . LYS A 1 81 ? -21.738 55.033 -2.066 1.00 26.54 82 LYS H O 1
ATOM 617 N N . MET A 1 82 ? -19.553 54.787 -1.555 1.00 27.17 83 MET H N 1
ATOM 618 C CA . MET A 1 82 ? -19.803 54.070 -0.316 1.00 28.96 83 MET H CA 1
ATOM 619 C C . MET A 1 82 ? -19.072 54.786 0.818 1.00 28.76 83 MET H C 1
ATOM 620 O O . MET A 1 82 ? -17.889 55.080 0.689 1.00 28.95 83 MET H O 1
ATOM 625 N N . ASN A 1 83 ? -19.778 55.090 1.910 1.00 28.97 84 ASN H N 1
ATOM 626 C CA . ASN A 1 83 ? -19.164 55.788 3.049 1.00 28.99 84 ASN H CA 1
ATOM 627 C C . ASN A 1 83 ? -18.708 54.823 4.110 1.00 27.42 84 ASN H C 1
ATOM 628 O O . ASN A 1 83 ? -19.096 53.657 4.097 1.00 27.33 84 ASN H O 1
ATOM 633 N N . SER A 1 84 ? -17.902 55.337 5.036 1.00 26.90 85 SER H N 1
ATOM 634 C CA . SER A 1 84 ? -17.534 54.659 6.287 1.00 28.00 85 SER H CA 1
ATOM 635 C C . SER A 1 84 ? -16.948 53.281 6.064 1.00 28.06 85 SER H C 1
ATOM 636 O O . SER A 1 84 ? -17.473 52.292 6.573 1.00 28.19 85 SER H O 1
ATOM 639 N N . LEU A 1 85 ? -15.856 53.207 5.313 1.00 28.55 86 LEU H N 1
ATOM 640 C CA . LEU A 1 85 ? -15.291 51.908 4.986 1.00 29.67 86 LEU H CA 1
ATOM 641 C C . LEU A 1 85 ? -14.542 51.314 6.164 1.00 30.20 86 LEU H C 1
ATOM 642 O O . LEU A 1 85 ? -13.917 52.037 6.928 1.00 29.90 86 LEU H O 1
ATOM 647 N N . ARG A 1 86 ? -14.642 49.997 6.309 1.00 31.64 87 ARG H N 1
ATOM 648 C CA . ARG A 1 86 ? -13.950 49.262 7.350 1.00 36.16 87 ARG H CA 1
ATOM 649 C C . ARG A 1 86 ? -13.009 48.267 6.682 1.00 37.70 87 ARG H C 1
ATOM 650 O O . ARG A 1 86 ? -13.074 48.064 5.465 1.00 37.28 87 ARG H O 1
ATOM 658 N N . ALA A 1 87 ? -12.157 47.633 7.479 1.00 37.05 88 ALA H N 1
ATOM 659 C CA . ALA A 1 87 ? -11.159 46.702 6.969 1.00 38.23 88 ALA H CA 1
ATOM 660 C C . ALA A 1 87 ? -11.755 45.635 6.052 1.00 39.19 88 ALA H C 1
ATOM 661 O O . ALA A 1 87 ? -11.148 45.282 5.041 1.00 38.75 88 ALA H O 1
ATOM 663 N N . ASP A 1 88 ? -12.944 45.137 6.387 1.00 38.73 89 ASP H N 1
ATOM 664 C CA . ASP A 1 88 ? -13.549 44.050 5.610 1.00 38.62 89 ASP H CA 1
ATOM 665 C C . ASP A 1 88 ? -14.286 44.511 4.338 1.00 33.94 89 ASP H C 1
ATOM 666 O O . ASP A 1 88 ? -14.941 43.709 3.680 1.00 34.01 89 ASP H O 1
ATOM 671 N N . ASP A 1 89 ? -14.174 45.798 4.010 1.00 30.52 90 ASP H N 1
ATOM 672 C CA . ASP A 1 89 ? -14.663 46.351 2.746 1.00 28.38 90 ASP H CA 1
ATOM 673 C C . ASP A 1 89 ? -13.562 46.267 1.659 1.00 27.73 90 ASP H C 1
ATOM 674 O O . ASP A 1 89 ? -13.762 46.692 0.513 1.00 25.43 90 ASP H O 1
ATOM 679 N N . THR A 1 90 ? -12.411 45.707 2.038 1.00 26.52 91 THR H N 1
ATOM 680 C CA . THR A 1 90 ? -11.288 45.453 1.131 1.00 26.36 91 THR H CA 1
ATOM 681 C C . THR A 1 90 ? -11.699 44.393 0.117 1.00 25.68 91 THR H C 1
ATOM 682 O O . THR A 1 90 ? -12.030 43.273 0.504 1.00 27.00 91 THR H O 1
ATOM 686 N N . ALA A 1 91 ? -11.683 44.751 -1.165 1.00 22.65 92 ALA H N 1
ATOM 687 C CA . ALA A 1 91 ? -12.147 43.857 -2.211 1.00 22.35 92 ALA H CA 1
ATOM 688 C C . ALA A 1 91 ? -11.829 44.441 -3.591 1.00 21.87 92 ALA H C 1
ATOM 689 O O . ALA A 1 91 ? -11.365 45.576 -3.703 1.00 21.82 92 ALA H O 1
ATOM 691 N N . ILE A 1 92 ? -12.078 43.668 -4.642 1.00 20.68 93 ILE H N 1
ATOM 692 C CA . ILE A 1 92 ? -12.121 44.238 -5.975 1.00 20.82 93 ILE H CA 1
ATOM 693 C C . ILE A 1 92 ? -13.580 44.538 -6.288 1.00 19.82 93 ILE H C 1
ATOM 694 O O . ILE A 1 92 ? -14.430 43.693 -6.092 1.00 19.66 93 ILE H O 1
ATOM 699 N N . TYR A 1 93 ? -13.848 45.746 -6.773 1.00 19.39 94 TYR H N 1
ATOM 700 C CA . TYR A 1 93 ? -15.186 46.233 -7.095 1.00 19.22 94 TYR H CA 1
ATOM 701 C C . TYR A 1 93 ? -15.370 46.316 -8.608 1.00 19.81 94 TYR H C 1
ATOM 702 O O . TYR A 1 93 ? -14.523 46.867 -9.291 1.00 21.03 94 TYR H O 1
ATOM 711 N N . TYR A 1 94 ? -16.484 45.795 -9.118 1.00 20.55 95 TYR H N 1
ATOM 712 C CA . TYR A 1 94 ? -16.781 45.764 -10.558 1.00 21.19 95 TYR H CA 1
ATOM 713 C C . TYR A 1 94 ? -18.138 46.381 -10.859 1.00 21.53 95 TYR H C 1
ATOM 714 O O . TYR A 1 94 ? -19.088 46.133 -10.119 1.00 20.85 95 TYR H O 1
ATOM 723 N N . CYS A 1 95 ? -18.233 47.172 -11.933 1.00 21.89 96 CYS H N 1
ATOM 724 C CA . CYS A 1 95 ? -19.533 47.472 -12.552 1.00 23.70 96 CYS H CA 1
ATOM 725 C C . CYS A 1 95 ? -19.843 46.403 -13.615 1.00 22.03 96 CYS H C 1
ATOM 726 O O . CYS A 1 95 ? -18.936 45.811 -14.189 1.00 21.85 96 CYS H O 1
ATOM 729 N N . ALA A 1 96 ? -21.127 46.146 -13.846 1.00 21.96 97 ALA H N 1
ATOM 730 C CA . ALA A 1 96 ? -21.577 45.154 -14.821 1.00 20.34 97 ALA H CA 1
ATOM 731 C C . ALA A 1 96 ? -22.867 45.578 -15.483 1.00 20.42 97 ALA H C 1
ATOM 732 O O . ALA A 1 96 ? -23.728 46.205 -14.850 1.00 20.76 97 ALA H O 1
ATOM 734 N N . ILE A 1 97 ? -22.990 45.227 -16.762 1.00 19.75 98 ILE H N 1
ATOM 735 C CA . ILE A 1 97 ? -24.175 45.488 -17.557 1.00 18.88 98 ILE H CA 1
ATOM 736 C C . ILE A 1 97 ? -24.597 44.181 -18.210 1.00 19.11 98 ILE H C 1
ATOM 737 O O . ILE A 1 97 ? -23.811 43.551 -18.936 1.00 19.16 98 ILE H O 1
ATOM 742 N N . TYR A 1 98 ? -25.836 43.771 -17.944 1.00 18.93 99 TYR H N 1
ATOM 743 C CA . TYR A 1 98 ? -26.374 42.542 -18.491 1.00 19.06 99 TYR H CA 1
ATOM 744 C C . TYR A 1 98 ? -27.235 42.846 -19.699 1.00 20.27 99 TYR H C 1
ATOM 745 O O . TYR A 1 98 ? -27.776 43.949 -19.817 1.00 20.86 99 TYR H O 1
ATOM 754 N N . TYR A 1 99 ? -27.375 41.857 -20.579 1.00 21.00 100 TYR H N 1
ATOM 755 C CA . TYR A 1 99 ? -28.274 41.936 -21.740 1.00 22.78 100 TYR H CA 1
ATOM 756 C C . TYR A 1 99 ? -28.656 40.503 -22.119 1.00 23.27 100 TYR H C 1
ATOM 757 O O . TYR A 1 99 ? -28.087 39.555 -21.581 1.00 23.90 100 TYR H O 1
ATOM 766 N N . ARG A 1 100 ? -29.608 40.337 -23.027 1.00 24.23 101 ARG H N 1
ATOM 767 C CA . ARG A 1 100 ? -29.970 39.002 -23.506 1.00 27.11 101 ARG H CA 1
ATOM 768 C C . ARG A 1 100 ? -28.999 38.561 -24.599 1.00 27.02 101 ARG H C 1
ATOM 769 O O . ARG A 1 100 ? -29.112 39.069 -25.703 1.00 30.21 101 ARG H O 1
ATOM 777 N N . TYR A 1 101 ? -28.056 37.643 -24.352 1.00 26.94 102 TYR H N 1
ATOM 778 C CA . TYR A 1 101 ? -27.829 36.940 -23.083 1.00 25.83 102 TYR H CA 1
ATOM 779 C C . TYR A 1 101 ? -26.353 36.991 -22.754 1.00 25.64 102 TYR H C 1
ATOM 780 O O . TYR A 1 101 ? -25.561 36.258 -23.343 1.00 27.59 102 TYR H O 1
ATOM 789 N N . GLY A 1 102 ? -25.973 37.858 -21.817 1.00 24.33 103 GLY H N 1
ATOM 790 C CA . GLY A 1 102 ? -24.563 38.060 -21.498 1.00 21.22 103 GLY H CA 1
ATOM 791 C C . GLY A 1 102 ? -24.349 39.224 -20.553 1.00 20.07 103 GLY H C 1
ATOM 792 O O . GLY A 1 102 ? -25.298 39.823 -20.074 1.00 18.97 103 GLY H O 1
ATOM 793 N N . ALA A 1 103 ? -23.089 39.534 -20.283 1.00 20.03 104 ALA H N 1
ATOM 794 C CA . ALA A 1 103 ? -22.742 40.641 -19.411 1.00 21.65 104 ALA H CA 1
ATOM 795 C C . ALA A 1 103 ? -21.427 41.270 -19.849 1.00 22.82 104 ALA H C 1
ATOM 796 O O . ALA A 1 103 ? -20.498 40.565 -20.259 1.00 23.60 104 ALA H O 1
ATOM 798 N N . TYR A 1 104 ? -21.362 42.593 -19.761 1.00 22.64 105 TYR H N 1
ATOM 799 C CA . TYR A 1 104 ? -20.103 43.307 -19.865 1.00 23.76 105 TYR H CA 1
ATOM 800 C C . TYR A 1 104 ? -19.628 43.707 -18.481 1.00 23.31 105 TYR H C 1
ATOM 801 O O . TYR A 1 104 ? -20.435 44.089 -17.641 1.00 22.25 105 TYR H O 1
ATOM 810 N N . TRP A 1 105 ? -18.317 43.657 -18.268 1.00 23.81 106 TRP H N 1
ATOM 811 C CA . TRP A 1 105 ? -17.721 43.929 -16.966 1.00 25.11 106 TRP H CA 1
ATOM 812 C C . TRP A 1 105 ? -16.678 44.999 -17.034 1.00 25.75 106 TRP H C 1
ATOM 813 O O . TRP A 1 105 ? -15.897 45.041 -17.992 1.00 25.32 106 TRP H O 1
ATOM 824 N N . GLY A 1 106 ? -16.637 45.858 -16.012 1.00 24.98 107 GLY H N 1
ATOM 825 C CA . GLY A 1 106 ? -15.514 46.769 -15.824 1.00 25.28 107 GLY H CA 1
ATOM 826 C C . GLY A 1 106 ? -14.251 45.987 -15.514 1.00 25.60 107 GLY H C 1
ATOM 827 O O . GLY A 1 106 ? -14.312 44.783 -15.259 1.00 27.23 107 GLY H O 1
ATOM 828 N N . GLN A 1 107 ? -13.100 46.650 -15.543 1.00 26.14 108 GLN H N 1
ATOM 829 C CA . GLN A 1 107 ? -11.832 45.950 -15.300 1.00 27.11 108 GLN H CA 1
ATOM 830 C C . GLN A 1 107 ? -11.602 45.689 -13.808 1.00 27.31 108 GLN H C 1
ATOM 831 O O . GLN A 1 107 ? -10.772 44.870 -13.452 1.00 28.45 108 GLN H O 1
ATOM 837 N N . GLY A 1 108 ? -12.353 46.375 -12.949 1.00 27.95 109 GLY H N 1
ATOM 838 C CA . GLY A 1 108 ? -12.263 46.168 -11.504 1.00 26.48 109 GLY H CA 1
ATOM 839 C C . GLY A 1 108 ? -11.404 47.248 -10.882 1.00 27.51 109 GLY H C 1
ATOM 840 O O . GLY A 1 108 ? -10.480 47.746 -11.515 1.00 28.05 109 GLY H O 1
ATOM 841 N N . THR A 1 109 ? -11.735 47.635 -9.653 1.00 27.40 110 THR H N 1
ATOM 842 C CA . THR A 1 109 ? -10.949 48.586 -8.876 1.00 25.95 110 THR H CA 1
ATOM 843 C C . THR A 1 109 ? -10.540 47.844 -7.623 1.00 26.15 110 THR H C 1
ATOM 844 O O . THR A 1 109 ? -11.388 47.406 -6.843 1.00 27.09 110 THR H O 1
ATOM 848 N N . LEU A 1 110 ? -9.241 47.682 -7.438 1.00 25.69 111 LEU H N 1
ATOM 849 C CA . LEU A 1 110 ? -8.718 47.045 -6.246 1.00 26.00 111 LEU H CA 1
ATOM 850 C C . LEU A 1 110 ? -8.745 48.051 -5.094 1.00 25.89 111 LEU H C 1
ATOM 851 O O . LEU A 1 110 ? -8.021 49.040 -5.116 1.00 24.67 111 LEU H O 1
ATOM 856 N N . VAL A 1 111 ? -9.594 47.789 -4.102 1.00 24.30 112 VAL H N 1
ATOM 857 C CA . VAL A 1 111 ? -9.787 48.708 -3.004 1.00 23.91 112 VAL H CA 1
ATOM 858 C C . VAL A 1 111 ? -9.131 48.184 -1.725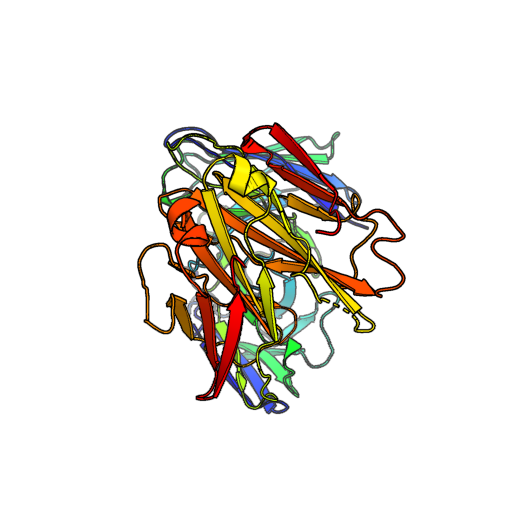 1.00 24.95 112 VAL H C 1
ATOM 859 O O . VAL A 1 111 ? -9.424 47.081 -1.262 1.00 25.21 112 VAL H O 1
ATOM 863 N N . THR A 1 112 ? -8.231 48.990 -1.176 1.00 25.17 113 THR H N 1
ATOM 864 C CA . THR A 1 112 ? -7.498 48.642 0.030 1.00 26.90 113 THR H CA 1
ATOM 865 C C . THR A 1 112 ? -7.915 49.628 1.114 1.00 27.93 113 THR H C 1
ATOM 866 O O . THR A 1 112 ? -7.834 50.842 0.929 1.00 29.14 113 THR H O 1
ATOM 870 N N . VAL A 1 113 ? -8.406 49.108 2.226 1.00 28.70 114 VAL H N 1
ATOM 871 C CA . VAL A 1 113 ? -8.847 49.975 3.311 1.00 30.35 114 VAL H CA 1
ATOM 872 C C . VAL A 1 113 ? -7.821 49.850 4.404 1.00 31.63 114 VAL H C 1
ATOM 873 O O . VAL A 1 113 ? -7.709 48.802 5.040 1.00 32.28 114 VAL H O 1
ATOM 877 N N . SER A 1 114 ? -7.057 50.919 4.594 1.00 33.20 115 SER H N 1
ATOM 878 C CA . SER A 1 114 ? -5.879 50.881 5.447 1.00 35.06 115 SER H CA 1
ATOM 879 C C . SER A 1 114 ? -5.490 52.273 5.937 1.00 35.48 115 SER H C 1
ATOM 880 O O . SER A 1 114 ? -5.754 53.274 5.264 1.00 34.95 115 SER H O 1
ATOM 883 N N . ALA A 1 115 ? -4.857 52.330 7.108 1.00 37.97 116 ALA H N 1
ATOM 884 C CA . ALA A 1 115 ? -4.350 53.601 7.657 1.00 40.24 116 ALA H CA 1
ATOM 885 C C . ALA A 1 115 ? -2.872 53.811 7.337 1.00 39.43 116 ALA H C 1
ATOM 886 O O . ALA A 1 115 ? -2.361 54.923 7.464 1.00 40.53 116 ALA H O 1
ATOM 888 N N . ALA A 1 116 ? -2.201 52.741 6.918 1.00 38.97 117 ALA H N 1
ATOM 889 C CA . ALA A 1 116 ? -0.799 52.790 6.505 1.00 40.42 117 ALA H CA 1
ATOM 890 C C . ALA A 1 116 ? -0.510 53.839 5.414 1.00 42.12 117 ALA H C 1
ATOM 891 O O . ALA A 1 116 ? -1.384 54.189 4.607 1.00 43.11 117 ALA H O 1
ATOM 893 N N . LYS A 1 117 ? 0.730 54.326 5.403 1.00 43.12 118 LYS H N 1
ATOM 894 C CA . LYS A 1 117 ? 1.186 55.337 4.454 1.00 42.23 118 LYS H CA 1
ATOM 895 C C . LYS A 1 117 ? 1.440 54.751 3.067 1.00 41.25 118 LYS H C 1
ATOM 896 O O . LYS A 1 117 ? 1.926 53.622 2.935 1.00 43.00 118 LYS H O 1
ATOM 898 N N . THR A 1 118 ? 1.100 55.534 2.045 1.00 38.15 119 THR H N 1
ATOM 899 C CA . THR A 1 118 ? 1.476 55.273 0.663 1.00 37.86 119 THR H CA 1
ATOM 900 C C . THR A 1 118 ? 3.000 55.280 0.540 1.00 37.87 119 THR H C 1
ATOM 901 O O . THR A 1 118 ? 3.654 56.183 1.053 1.00 38.60 119 THR H O 1
ATOM 905 N N . THR A 1 119 ? 3.556 54.268 -0.124 1.00 35.24 120 THR H N 1
ATOM 906 C CA . THR A 1 119 ? 5.003 54.173 -0.346 1.00 33.86 120 THR H CA 1
ATOM 907 C C . THR A 1 119 ? 5.246 53.860 -1.811 1.00 32.66 120 THR H C 1
ATOM 908 O O . THR A 1 119 ? 4.741 52.866 -2.327 1.00 32.02 120 THR H O 1
ATOM 912 N N . ALA A 1 120 ? 6.008 54.713 -2.481 1.00 32.34 121 ALA H N 1
ATOM 913 C CA . ALA A 1 120 ? 6.369 54.474 -3.876 1.00 32.00 121 ALA H CA 1
ATOM 914 C C . ALA A 1 120 ? 7.406 53.344 -3.975 1.00 30.75 121 ALA H C 1
ATOM 915 O O . ALA A 1 120 ? 8.249 53.178 -3.078 1.00 30.09 121 ALA H O 1
ATOM 917 N N . PRO A 1 121 ? 7.319 52.530 -5.040 1.00 29.92 122 PRO H N 1
ATOM 918 C CA . PRO A 1 121 ? 8.270 51.429 -5.201 1.00 29.12 122 PRO H CA 1
ATOM 919 C C . PRO A 1 121 ? 9.654 51.922 -5.620 1.00 28.17 122 PRO H C 1
ATOM 920 O O . PRO A 1 121 ? 9.773 52.955 -6.282 1.00 26.77 122 PRO H O 1
ATOM 924 N N . SER A 1 122 ? 10.688 51.191 -5.225 1.00 27.13 123 SER H N 1
ATOM 925 C CA . SER A 1 122 ? 11.992 51.358 -5.850 1.00 26.52 123 SER H CA 1
ATOM 926 C C . SER A 1 122 ? 12.057 50.354 -6.987 1.00 25.45 123 SER H C 1
ATOM 927 O O . SER A 1 122 ? 11.753 49.155 -6.810 1.00 24.95 123 SER H O 1
ATOM 930 N N . VAL A 1 123 ? 12.440 50.837 -8.157 1.00 23.80 124 VAL H N 1
ATOM 931 C CA . VAL A 1 123 ? 12.453 49.988 -9.335 1.00 23.30 124 VAL H CA 1
ATOM 932 C C . VAL A 1 123 ? 13.877 49.689 -9.787 1.00 22.87 124 VAL H C 1
ATOM 933 O O . VAL A 1 123 ? 14.676 50.604 -9.974 1.00 22.88 124 VAL H O 1
ATOM 937 N N . TYR A 1 124 ? 14.189 48.411 -9.969 1.00 22.30 125 TYR H N 1
ATOM 938 C CA . TYR A 1 124 ? 15.534 48.022 -10.383 1.00 22.70 125 TYR H CA 1
ATOM 939 C C . TYR A 1 124 ? 15.550 47.162 -11.618 1.00 22.82 125 TYR H C 1
ATOM 940 O O . TYR A 1 124 ? 14.867 46.148 -11.674 1.00 23.98 125 TYR H O 1
ATOM 949 N N . PRO A 1 125 ? 16.359 47.546 -12.608 1.00 22.85 126 PRO H N 1
ATOM 950 C CA . PRO A 1 125 ? 16.518 46.675 -13.771 1.00 22.88 126 PRO H CA 1
ATOM 951 C C . PRO A 1 125 ? 17.318 45.436 -13.387 1.00 24.02 126 PRO H C 1
ATOM 952 O O . PRO A 1 125 ? 18.266 45.537 -12.592 1.00 26.32 126 PRO H O 1
ATOM 956 N N . LEU A 1 126 ? 16.940 44.277 -13.925 1.00 23.74 127 LEU H N 1
ATOM 957 C CA . LEU A 1 126 ? 17.679 43.037 -13.690 1.00 22.70 127 LEU H CA 1
ATOM 958 C C . LEU A 1 126 ? 18.274 42.508 -14.993 1.00 23.88 127 LEU H C 1
ATOM 959 O O . LEU A 1 126 ? 17.546 42.051 -15.894 1.00 22.41 127 LEU H O 1
ATOM 964 N N . ALA A 1 127 ? 19.595 42.579 -15.096 1.00 24.19 128 ALA H N 1
ATOM 965 C CA . ALA A 1 127 ? 20.305 42.040 -16.258 1.00 26.17 128 ALA H CA 1
ATOM 966 C C . ALA A 1 127 ? 20.726 40.583 -15.997 1.00 27.71 128 ALA H C 1
ATOM 967 O O . ALA A 1 127 ? 20.934 40.192 -14.852 1.00 28.23 128 ALA H O 1
ATOM 969 N N . PRO A 1 128 ? 20.857 39.765 -17.055 1.00 30.61 129 PRO H N 1
ATOM 970 C CA . PRO A 1 128 ? 21.250 38.393 -16.739 1.00 33.08 129 PRO H CA 1
ATOM 971 C C . PRO A 1 128 ? 22.642 38.338 -16.112 1.00 36.10 129 PRO H C 1
ATOM 972 O O . PRO A 1 128 ? 23.458 39.249 -16.314 1.00 33.37 129 PRO H O 1
ATOM 976 N N . VAL A 1 129 ? 22.895 37.274 -15.352 1.00 44.34 130 VAL H N 1
ATOM 977 C CA . VAL A 1 129 ? 24.209 37.022 -14.736 1.00 52.39 130 VAL H CA 1
ATOM 978 C C . VAL A 1 129 ? 25.314 36.971 -15.798 1.00 58.90 130 VAL H C 1
ATOM 979 O O . VAL A 1 129 ? 25.059 36.593 -16.945 1.00 60.23 130 VAL H O 1
ATOM 983 N N . CYS A 1 130 ? 26.531 37.356 -15.415 1.00 70.14 131 CYS H N 1
ATOM 984 C CA . CYS A 1 130 ? 27.694 37.308 -16.316 1.00 81.22 131 CYS H CA 1
ATOM 985 C C . CYS A 1 130 ? 27.991 35.884 -16.809 1.00 86.92 131 CYS H C 1
ATOM 986 O O . CYS A 1 130 ? 28.100 34.948 -16.010 1.00 85.86 131 CYS H O 1
ATOM 989 N N . GLY A 1 131 ? 28.116 35.740 -18.130 1.00 93.92 132 GLY H N 1
ATOM 990 C CA . GLY A 1 131 ? 28.274 34.434 -18.777 1.00 95.50 132 GLY H CA 1
ATOM 991 C C . GLY A 1 131 ? 26.972 33.891 -19.349 1.00 99.26 132 GLY H C 1
ATOM 992 O O . GLY A 1 131 ? 26.844 32.682 -19.562 1.00 97.31 132 GLY H O 1
ATOM 993 N N . ASP A 1 132 ? 26.011 34.789 -19.592 1.00 104.08 133 ASP H N 1
ATOM 994 C CA . ASP A 1 132 ? 24.691 34.451 -20.157 1.00 101.82 133 ASP H CA 1
ATOM 995 C C . ASP A 1 132 ? 24.310 35.378 -21.313 1.00 98.42 133 ASP H C 1
ATOM 996 O O . ASP A 1 132 ? 23.252 36.015 -21.295 1.00 92.86 133 ASP H O 1
ATOM 1001 N N . THR A 1 134 ? 25.074 34.070 -24.964 1.00 77.99 135 THR H N 1
ATOM 1002 C CA . THR A 1 134 ? 25.630 32.717 -25.024 1.00 82.35 135 THR H CA 1
ATOM 1003 C C . THR A 1 134 ? 24.664 31.719 -25.691 1.00 80.19 135 THR H C 1
ATOM 1004 O O . THR A 1 134 ? 25.052 31.005 -26.622 1.00 82.79 135 THR H O 1
ATOM 1008 N N . GLY A 1 135 ? 23.422 31.665 -25.205 1.00 73.40 136 GLY H N 1
ATOM 1009 C CA . GLY A 1 135 ? 22.351 30.917 -25.874 1.00 63.96 136 GLY H CA 1
ATOM 1010 C C . GLY A 1 135 ? 21.646 31.807 -26.892 1.00 59.89 136 GLY H C 1
ATOM 1011 O O . GLY A 1 135 ? 21.994 32.981 -27.040 1.00 60.84 136 GLY H O 1
ATOM 1012 N N . SER A 1 136 ? 20.654 31.263 -27.594 1.00 52.75 137 SER H N 1
ATOM 1013 C CA . SER A 1 136 ? 19.909 32.041 -28.600 1.0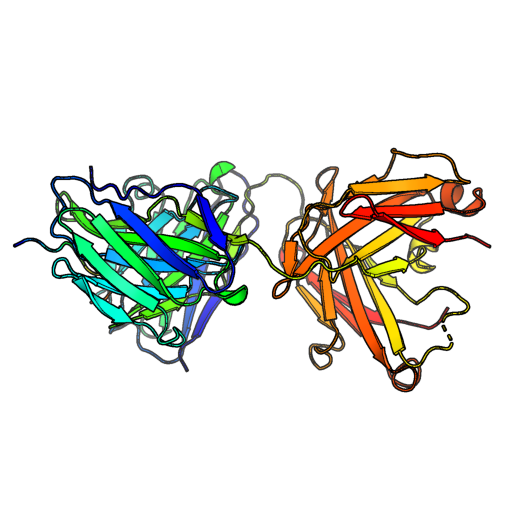0 48.46 137 SER H CA 1
ATOM 1014 C C . SER A 1 136 ? 18.847 32.985 -27.995 1.00 43.53 137 SER H C 1
ATOM 1015 O O . SER A 1 136 ? 18.405 33.931 -28.653 1.00 40.93 137 SER H O 1
ATOM 1018 N N . SER A 1 137 ? 18.437 32.724 -26.756 1.00 39.07 138 SER H N 1
ATOM 1019 C CA . SER A 1 137 ? 17.519 33.623 -26.073 1.00 38.35 138 SER H CA 1
ATOM 1020 C C . SER A 1 137 ? 18.079 34.142 -24.753 1.00 36.00 138 SER H C 1
ATOM 1021 O O . SER A 1 137 ? 18.997 33.558 -24.173 1.00 36.27 138 SER H O 1
ATOM 1024 N N . VAL A 1 138 ? 17.520 35.255 -24.293 1.00 32.64 139 VAL H N 1
ATOM 1025 C CA . VAL A 1 138 ? 17.990 35.918 -23.090 1.00 29.82 139 VAL H CA 1
ATOM 1026 C C . VAL A 1 138 ? 16.787 36.420 -22.265 1.00 27.57 139 VAL H C 1
ATOM 1027 O O . VAL A 1 138 ? 15.792 36.894 -22.833 1.00 25.13 139 VAL H O 1
ATOM 1031 N N . THR A 1 139 ? 16.864 36.255 -20.940 1.00 25.45 140 THR H N 1
ATOM 1032 C CA . THR A 1 139 ? 15.785 36.674 -20.033 1.00 25.27 140 THR H CA 1
ATOM 1033 C C . THR A 1 139 ? 16.191 37.873 -19.168 1.00 24.49 140 THR H C 1
ATOM 1034 O O . THR A 1 139 ? 17.191 37.831 -18.458 1.00 24.56 140 THR H O 1
ATOM 1038 N N . LEU A 1 140 ? 15.396 38.932 -19.245 1.00 24.50 141 LEU H N 1
ATOM 1039 C CA . LEU A 1 140 ? 15.636 40.187 -18.524 1.00 24.22 141 LEU H CA 1
ATOM 1040 C C . LEU A 1 140 ? 14.552 40.359 -17.489 1.00 24.51 141 LEU H C 1
ATOM 1041 O O . LEU A 1 140 ? 13.502 39.722 -17.560 1.00 24.33 141 LEU H O 1
ATOM 1046 N N . GLY A 1 141 ? 14.798 41.235 -16.527 1.00 23.99 142 GLY H N 1
ATOM 1047 C CA . GLY A 1 141 ? 13.931 41.320 -15.387 1.00 24.68 142 GLY H CA 1
ATOM 1048 C C . GLY A 1 141 ? 13.818 42.718 -14.857 1.00 25.55 142 GLY H C 1
ATOM 1049 O O . GLY A 1 141 ? 14.596 43.599 -15.207 1.00 24.46 142 GLY H O 1
ATOM 1050 N N . CYS A 1 142 ? 12.840 42.898 -13.986 1.00 26.72 143 CYS H N 1
ATOM 1051 C CA . CYS A 1 142 ? 12.572 44.173 -13.370 1.00 28.66 143 CYS H CA 1
ATOM 1052 C C . CYS A 1 142 ? 12.107 43.869 -11.959 1.00 27.63 143 CYS H C 1
ATOM 1053 O O . CYS A 1 142 ? 11.215 43.049 -11.771 1.00 28.31 143 CYS H O 1
ATOM 1056 N N . LEU A 1 143 ? 12.730 44.497 -10.969 1.00 25.36 144 LEU H N 1
ATOM 1057 C CA . LEU A 1 143 ? 12.347 44.278 -9.576 1.00 24.31 144 LEU H CA 1
ATOM 1058 C C . LEU A 1 143 ? 11.638 45.527 -9.088 1.00 23.03 144 LEU H C 1
ATOM 1059 O O . LEU A 1 143 ? 12.162 46.629 -9.234 1.00 23.17 144 LEU H O 1
ATOM 1064 N N . VAL A 1 144 ? 10.433 45.346 -8.558 1.00 21.61 145 VAL H N 1
ATOM 1065 C CA . VAL A 1 144 ? 9.618 46.450 -8.037 1.00 22.02 145 VAL H CA 1
ATOM 1066 C C . VAL A 1 144 ? 9.419 46.247 -6.525 1.00 22.12 145 VAL H C 1
ATOM 1067 O O . VAL A 1 144 ? 8.624 45.417 -6.095 1.00 21.55 145 VAL H O 1
ATOM 1071 N N . LYS A 1 145 ? 10.162 47.010 -5.735 1.00 22.81 146 LYS H N 1
ATOM 1072 C CA . LYS A 1 145 ? 10.381 46.674 -4.339 1.00 24.91 146 LYS H CA 1
ATOM 1073 C C . LYS A 1 145 ? 9.773 47.677 -3.355 1.00 24.85 146 LYS H C 1
ATOM 1074 O O . LYS A 1 145 ? 9.896 48.891 -3.533 1.00 24.37 146 LYS H O 1
ATOM 1080 N N . GLY A 1 146 ? 9.150 47.140 -2.309 1.00 25.27 147 GLY H N 1
ATOM 1081 C CA . GLY A 1 146 ? 8.704 47.913 -1.144 1.00 25.47 147 GLY H CA 1
ATOM 1082 C C . GLY A 1 146 ? 7.707 49.032 -1.402 1.00 25.95 147 GLY H C 1
ATOM 1083 O O . GLY A 1 146 ? 7.972 50.190 -1.065 1.00 28.50 147 GLY H O 1
ATOM 1084 N N . TYR A 1 147 ? 6.565 48.700 -1.994 1.00 24.39 148 TYR H N 1
ATOM 1085 C CA . TYR A 1 147 ? 5.522 49.692 -2.241 1.00 23.54 148 TYR H CA 1
ATOM 1086 C C . TYR A 1 147 ? 4.243 49.351 -1.466 1.00 23.43 148 TYR H C 1
ATOM 1087 O O . TYR A 1 147 ? 4.054 48.227 -0.993 1.00 21.42 148 TYR H O 1
ATOM 1096 N N . PHE A 1 148 ? 3.384 50.353 -1.329 1.00 25.66 149 PHE H N 1
ATOM 1097 C CA . PHE A 1 148 ? 2.076 50.199 -0.694 1.00 26.69 149 PHE H CA 1
ATOM 1098 C C . PHE A 1 148 ? 1.175 51.343 -1.159 1.00 26.99 149 PHE H C 1
ATOM 1099 O O . PHE A 1 148 ? 1.613 52.495 -1.225 1.00 26.92 149 PHE H O 1
ATOM 1107 N N . PRO A 1 149 ? -0.075 51.023 -1.537 1.00 26.70 150 PRO H N 1
ATOM 1108 C CA . PRO A 1 149 ? -0.641 49.685 -1.588 1.00 27.30 150 PRO H CA 1
ATOM 1109 C C . PRO A 1 149 ? -0.520 49.067 -3.002 1.00 28.24 150 PRO H C 1
ATOM 1110 O O . PRO A 1 149 ? 0.029 49.707 -3.905 1.00 27.68 150 PRO H O 1
ATOM 1114 N N . LYS A 1 150 ? -1.033 47.846 -3.176 1.00 29.32 151 LYS H N 1
ATOM 1115 C CA . LYS A 1 150 ? -1.362 47.307 -4.505 1.00 31.13 151 LYS H CA 1
ATOM 1116 C C . LYS A 1 150 ? -2.430 48.210 -5.134 1.00 31.92 151 LYS H C 1
ATOM 1117 O O . LYS A 1 150 ? -3.265 48.752 -4.422 1.00 35.46 151 LYS H O 1
ATOM 1123 N N . PRO A 1 151 ? -2.451 48.354 -6.464 1.00 31.64 152 PRO H N 1
ATOM 1124 C CA . PRO A 1 151 ? -1.672 47.694 -7.489 1.00 31.52 152 PRO H CA 1
ATOM 1125 C C . PRO A 1 151 ? -0.543 48.559 -8.053 1.00 32.19 152 PRO H C 1
ATOM 1126 O O . PRO A 1 151 ? -0.486 49.774 -7.829 1.00 32.58 152 PRO H O 1
ATOM 1130 N N . VAL A 1 152 ? 0.339 47.919 -8.802 1.00 31.53 153 VAL H N 1
ATOM 1131 C CA . VAL A 1 152 ? 1.316 48.628 -9.583 1.00 32.69 153 VAL H CA 1
ATOM 1132 C C . VAL A 1 152 ? 1.032 48.180 -11.014 1.00 32.95 153 VAL H C 1
ATOM 1133 O O . VAL A 1 152 ? 0.520 47.077 -11.213 1.00 32.73 153 VAL H O 1
ATOM 1137 N N . THR A 1 153 ? 1.268 49.029 -12.009 1.00 32.60 154 THR H N 1
ATOM 1138 C CA . THR A 1 153 ? 1.123 48.561 -13.394 1.00 33.32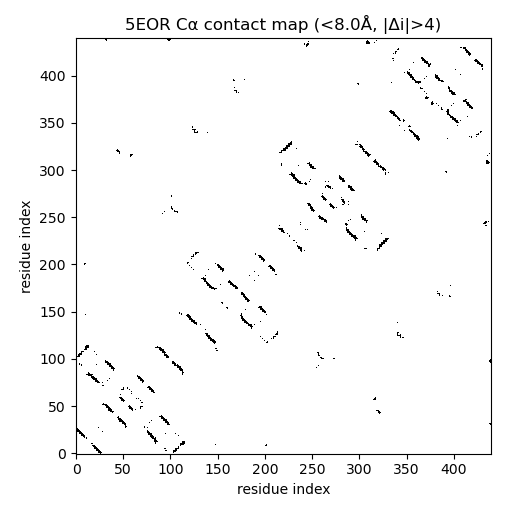 154 THR H CA 1
ATOM 1139 C C . THR A 1 153 ? 2.476 48.575 -14.106 1.00 32.04 154 THR H C 1
ATOM 1140 O O . THR A 1 153 ? 3.109 49.623 -14.240 1.00 32.74 154 THR H O 1
ATOM 1144 N N . LEU A 1 154 ? 2.907 47.401 -14.544 1.00 30.34 155 LEU H N 1
ATOM 1145 C CA . LEU A 1 154 ? 4.223 47.214 -15.131 1.00 31.55 155 LEU H CA 1
ATOM 1146 C C . LEU A 1 154 ? 4.132 46.798 -16.597 1.00 31.81 155 LEU H C 1
ATOM 1147 O O . LEU A 1 154 ? 3.441 45.831 -16.925 1.00 31.78 155 LEU H O 1
ATOM 1152 N N . THR A 1 155 ? 4.830 47.532 -17.467 1.00 31.16 156 THR H N 1
ATOM 1153 C CA . THR A 1 155 ? 4.917 47.199 -18.899 1.00 31.65 156 THR H CA 1
ATOM 1154 C C . THR A 1 155 ? 6.356 47.271 -19.415 1.00 30.57 156 THR H C 1
ATOM 1155 O O . THR A 1 155 ? 7.250 47.749 -18.728 1.00 29.95 156 THR H O 1
ATOM 1159 N N . TRP A 1 156 ? 6.557 46.795 -20.637 1.00 29.26 157 TRP H N 1
ATOM 1160 C CA . TRP A 1 156 ? 7.864 46.784 -21.275 1.00 29.03 157 TRP H CA 1
ATOM 1161 C C . TRP A 1 156 ? 7.806 47.585 -22.535 1.00 29.66 157 TRP H C 1
ATOM 1162 O O . TRP A 1 156 ? 6.921 47.370 -23.367 1.00 31.23 157 TRP H O 1
ATOM 1173 N N . ASN A 1 157 ? 8.740 48.521 -22.685 1.00 29.84 158 ASN H N 1
ATOM 1174 C CA . ASN A 1 157 ? 8.769 49.435 -23.825 1.00 31.08 158 ASN H CA 1
ATOM 1175 C C . ASN A 1 157 ? 7.395 50.025 -24.113 1.00 33.79 158 ASN H C 1
ATOM 1176 O O . ASN A 1 157 ? 6.885 49.909 -25.230 1.00 34.75 158 ASN H O 1
ATOM 1181 N N . SER A 1 158 ? 6.797 50.628 -23.082 1.00 34.93 159 SER H N 1
ATOM 1182 C CA . SER A 1 158 ? 5.460 51.226 -23.142 1.00 36.36 159 SER H CA 1
ATOM 1183 C C . SER A 1 158 ? 4.432 50.372 -23.882 1.00 37.56 159 SER H C 1
ATOM 1184 O O . SER A 1 158 ? 3.637 50.899 -24.660 1.00 37.47 159 SER H O 1
ATOM 1187 N N . GLY A 1 159 ? 4.466 49.060 -23.658 1.00 38.59 160 GLY H N 1
ATOM 1188 C CA . GLY A 1 159 ? 3.501 48.144 -24.276 1.00 39.94 160 GLY H CA 1
ATOM 1189 C C . GLY A 1 159 ? 3.904 47.442 -25.568 1.00 40.26 160 GLY H C 1
ATOM 1190 O O . GLY A 1 159 ? 3.368 46.380 -25.872 1.00 43.45 160 GLY H O 1
ATOM 1191 N N . SER A 1 160 ? 4.845 48.012 -26.324 1.00 41.52 161 SER H N 1
ATOM 1192 C CA . SER A 1 160 ? 5.223 47.477 -27.639 1.00 41.11 161 SER H CA 1
ATOM 1193 C C . SER A 1 160 ? 6.112 46.224 -27.589 1.00 43.22 161 SER H C 1
ATOM 1194 O O . SER A 1 160 ? 6.646 45.778 -28.622 1.00 40.97 161 SER H O 1
ATOM 1197 N N . LEU A 1 161 ? 6.284 45.676 -26.387 1.00 40.70 162 LEU H N 1
ATOM 1198 C CA . LEU A 1 161 ? 6.912 44.381 -26.196 1.00 40.16 162 LEU H CA 1
ATOM 1199 C C . LEU A 1 161 ? 6.050 43.625 -25.202 1.00 42.33 162 LEU H C 1
ATOM 1200 O O . LEU A 1 161 ? 6.042 43.935 -24.009 1.00 44.46 162 LEU H O 1
ATOM 1205 N N . SER A 1 162 ? 5.303 42.649 -25.702 1.00 43.22 163 SER H N 1
ATOM 1206 C CA . SER A 1 162 ? 4.291 41.989 -24.893 1.00 44.90 163 SER H CA 1
ATOM 1207 C C . SER A 1 162 ? 4.439 40.487 -24.942 1.00 43.66 163 SER H C 1
ATOM 1208 O O . SER A 1 162 ? 3.919 39.777 -24.090 1.00 46.76 163 SER H O 1
ATOM 1211 N N . SER A 1 163 ? 5.154 40.002 -25.944 1.00 42.58 164 SER H N 1
ATOM 1212 C CA . SER A 1 163 ? 5.395 38.579 -26.073 1.00 39.76 164 SER H CA 1
ATOM 1213 C C . SER A 1 163 ? 6.545 38.160 -25.145 1.00 37.14 164 SER H C 1
ATOM 1214 O O . SER A 1 163 ? 7.509 38.899 -24.974 1.00 35.95 164 SER H O 1
ATOM 1217 N N . GLY A 1 164 ? 6.422 36.986 -24.533 1.00 34.77 165 GLY H N 1
ATOM 1218 C CA . GLY A 1 164 ? 7.446 36.465 -23.626 1.00 33.76 165 GLY H CA 1
ATOM 1219 C C . GLY A 1 164 ? 7.510 37.110 -22.244 1.00 33.20 165 GLY H C 1
ATOM 1220 O O . GLY A 1 164 ? 8.473 36.895 -21.508 1.00 32.25 165 GLY H O 1
ATOM 1221 N N . VAL A 1 165 ? 6.488 37.889 -21.889 1.00 30.80 166 VAL H N 1
ATOM 1222 C CA . VAL A 1 165 ? 6.457 38.593 -20.617 1.00 30.30 166 VAL H CA 1
ATOM 1223 C C . VAL A 1 165 ? 5.774 37.771 -19.526 1.00 31.49 166 VAL H C 1
ATOM 1224 O O . VAL A 1 165 ? 4.647 37.337 -19.692 1.00 31.62 166 VAL H O 1
ATOM 1228 N N . HIS A 1 166 ? 6.459 37.581 -18.405 1.00 32.39 167 HIS H N 1
ATOM 1229 C CA . HIS A 1 166 ? 5.883 36.948 -17.232 1.00 32.90 167 HIS H CA 1
ATOM 1230 C C . HIS A 1 166 ? 5.917 37.898 -16.075 1.00 32.69 167 HIS H C 1
ATOM 1231 O O . HIS A 1 166 ? 6.991 38.244 -15.577 1.00 32.74 167 HIS H O 1
ATOM 1238 N N . THR A 1 167 ? 4.744 38.331 -15.632 1.00 30.53 168 THR H N 1
ATOM 1239 C CA . THR A 1 167 ? 4.644 39.187 -14.461 1.00 29.95 168 THR H CA 1
ATOM 1240 C C . THR A 1 167 ? 4.177 38.358 -13.262 1.00 28.86 168 THR H C 1
ATOM 1241 O O . THR A 1 167 ? 3.117 37.756 -13.291 1.00 28.41 168 THR H O 1
ATOM 1245 N N . PHE A 1 168 ? 5.013 38.294 -12.232 1.00 27.10 169 PHE H N 1
ATOM 1246 C CA . PHE A 1 168 ? 4.715 37.493 -11.056 1.00 27.62 169 PHE H CA 1
ATOM 1247 C C . PHE A 1 168 ? 3.956 38.345 -10.027 1.00 29.37 169 PHE H C 1
ATOM 1248 O O . PHE A 1 168 ? 4.393 39.442 -9.702 1.00 31.31 169 PHE H O 1
ATOM 1256 N N . PRO A 1 169 ? 2.801 37.857 -9.530 1.00 31.13 170 PRO H N 1
ATOM 1257 C CA . PRO A 1 169 ? 2.030 38.648 -8.545 1.00 31.50 170 PRO H CA 1
ATOM 1258 C C . PRO A 1 169 ? 2.840 39.048 -7.300 1.00 30.76 170 PRO H C 1
ATOM 1259 O O . PRO A 1 169 ? 3.705 38.297 -6.838 1.00 29.41 170 PRO H O 1
ATOM 1263 N N . ALA A 1 170 ? 2.541 40.226 -6.766 1.00 31.36 171 ALA H N 1
ATOM 1264 C CA . ALA A 1 170 ? 3.248 40.755 -5.609 1.00 31.64 171 ALA H CA 1
ATOM 1265 C C . ALA A 1 170 ? 3.256 39.801 -4.412 1.00 31.72 171 ALA H C 1
ATOM 1266 O O . ALA A 1 170 ? 2.304 39.076 -4.186 1.00 31.97 171 ALA H O 1
ATOM 1268 N N . VAL A 1 171 ? 4.358 39.786 -3.674 1.00 33.93 172 VAL H N 1
ATOM 1269 C CA . VAL A 1 171 ? 4.390 39.169 -2.358 1.00 35.82 172 VAL H CA 1
ATOM 1270 C C . VAL A 1 171 ? 4.410 40.285 -1.296 1.00 36.11 172 VAL H C 1
ATOM 1271 O O . VAL A 1 171 ? 4.984 41.353 -1.521 1.00 33.72 172 VAL H O 1
ATOM 1275 N N . LEU A 1 172 ? 3.755 40.038 -0.165 1.00 37.14 173 LEU H N 1
ATOM 1276 C CA . LEU A 1 172 ? 3.619 41.016 0.915 1.00 39.52 173 LEU H CA 1
ATOM 1277 C C . LEU A 1 172 ? 4.444 40.565 2.101 1.00 41.93 173 LEU H C 1
ATOM 1278 O O . LEU A 1 172 ? 4.396 39.397 2.479 1.00 43.94 173 LEU H O 1
ATOM 1283 N N . GLN A 1 173 ? 5.202 41.486 2.683 1.00 43.71 174 GLN H N 1
ATOM 1284 C CA . GLN A 1 173 ? 5.979 41.189 3.883 1.00 48.43 174 GLN H CA 1
ATOM 1285 C C . GLN A 1 173 ? 6.357 42.479 4.591 1.00 49.58 174 GLN H C 1
ATOM 1286 O O . GLN A 1 173 ? 6.766 43.449 3.946 1.00 49.30 174 GLN H O 1
ATOM 1292 N N . SER A 1 174 ? 6.214 42.482 5.918 1.00 52.68 175 SER H N 1
ATOM 1293 C CA . SER A 1 174 ? 6.438 43.680 6.745 1.00 52.45 175 SER H CA 1
ATOM 1294 C C . SER A 1 174 ? 5.653 44.882 6.202 1.00 51.31 175 SER H C 1
ATOM 1295 O O . SER A 1 174 ? 6.150 46.013 6.181 1.00 51.44 175 SER H O 1
ATOM 1298 N N . ASP A 1 175 ? 4.434 44.617 5.739 1.00 50.27 176 ASP H N 1
ATOM 1299 C CA . ASP A 1 175 ? 3.523 45.665 5.263 1.00 50.45 176 ASP H CA 1
ATOM 1300 C C . ASP A 1 175 ? 3.907 46.353 3.947 1.00 45.80 176 ASP H C 1
ATOM 1301 O O . ASP A 1 175 ? 3.310 47.368 3.581 1.00 47.49 176 ASP H O 1
ATOM 1306 N N . LEU A 1 176 ? 4.886 45.800 3.236 1.00 39.14 177 LEU H N 1
ATOM 1307 C CA . LEU A 1 176 ? 5.238 46.306 1.906 1.00 35.82 177 LEU H CA 1
ATOM 1308 C C . LEU A 1 176 ? 5.199 45.191 0.860 1.00 33.27 177 LEU H C 1
ATOM 1309 O O . LEU A 1 176 ? 5.456 44.031 1.174 1.00 33.60 177 LEU H O 1
ATOM 1314 N N . TYR A 1 177 ? 4.837 45.543 -0.370 1.00 29.76 178 TYR H N 1
ATOM 1315 C CA . TYR A 1 177 ? 4.779 44.576 -1.455 1.00 28.28 178 TYR H CA 1
ATOM 1316 C C . TYR A 1 177 ? 6.059 44.580 -2.288 1.00 27.71 178 TYR H C 1
ATOM 1317 O O . TYR A 1 177 ? 6.686 45.626 -2.470 1.00 27.89 178 TYR H O 1
ATOM 1326 N N . THR A 1 178 ? 6.431 43.410 -2.797 1.00 26.52 179 THR H N 1
ATOM 1327 C CA . THR A 1 178 ? 7.525 43.274 -3.761 1.00 27.33 179 THR H CA 1
ATOM 1328 C C . THR A 1 178 ? 7.036 42.465 -4.968 1.00 27.46 179 THR H C 1
ATOM 1329 O O . THR A 1 178 ? 6.409 41.420 -4.811 1.00 26.28 179 THR H O 1
ATOM 1333 N N . LEU A 1 179 ? 7.340 42.945 -6.169 1.00 26.28 180 LEU H N 1
ATOM 1334 C CA . LEU A 1 179 ? 6.940 42.253 -7.370 1.00 27.37 180 LEU H CA 1
ATOM 1335 C C . LEU A 1 179 ? 8.091 42.162 -8.378 1.00 27.78 180 LEU H C 1
ATOM 1336 O O . LEU A 1 179 ? 8.982 43.008 -8.407 1.00 27.62 180 LEU H O 1
ATOM 1341 N N . SER A 1 180 ? 8.079 41.127 -9.203 1.00 27.85 181 SER H N 1
ATOM 1342 C CA . SER A 1 180 ? 9.046 41.041 -10.279 1.00 26.99 181 SER H CA 1
ATOM 1343 C C . SER A 1 180 ? 8.372 40.677 -11.598 1.00 26.67 181 SER H C 1
ATOM 1344 O O . SER A 1 180 ? 7.320 40.040 -11.614 1.00 27.94 181 SER H O 1
ATOM 1347 N N . SER A 1 181 ? 8.971 41.115 -12.695 1.00 26.26 182 SER H N 1
ATOM 1348 C CA . SER A 1 181 ? 8.538 40.744 -14.042 1.00 26.28 182 SER H CA 1
ATOM 1349 C C . SER A 1 181 ? 9.753 40.383 -14.878 1.00 25.42 182 SER H C 1
ATOM 1350 O O . SER A 1 181 ? 10.807 40.986 -14.736 1.00 25.86 182 SER H O 1
ATOM 1353 N N . SER A 1 182 ? 9.619 39.380 -15.730 1.00 24.96 183 SER H N 1
ATOM 1354 C CA . SER A 1 182 ? 10.692 39.030 -16.640 1.00 24.85 183 SER H CA 1
ATOM 1355 C C . SER A 1 182 ? 10.220 39.077 -18.091 1.00 24.75 183 SER H C 1
ATOM 1356 O O . SER A 1 182 ? 9.037 38.867 -18.374 1.00 23.98 183 SER H O 1
ATOM 1359 N N . VAL A 1 183 ? 11.137 39.382 -19.007 1.00 24.38 184 VAL H N 1
ATOM 1360 C CA . VAL A 1 183 ? 10.836 39.280 -20.432 1.00 23.98 184 VAL H CA 1
ATOM 1361 C C . VAL A 1 183 ? 11.907 38.427 -21.143 1.00 25.66 184 VAL H C 1
ATOM 1362 O O . VAL A 1 183 ? 13.110 38.555 -20.864 1.00 24.59 184 VAL H O 1
ATOM 1366 N N . THR A 1 184 ? 11.457 37.536 -22.030 1.00 25.93 185 THR H N 1
ATOM 1367 C CA . THR A 1 184 ? 12.360 36.693 -22.806 1.00 26.69 185 THR H CA 1
ATOM 1368 C C . THR A 1 184 ? 12.417 37.181 -24.251 1.00 26.24 185 THR H C 1
ATOM 1369 O O . THR A 1 184 ? 11.394 37.293 -24.898 1.00 26.06 185 THR H O 1
ATOM 1373 N N . VAL A 1 185 ? 13.620 37.501 -24.728 1.00 26.80 186 VAL H N 1
ATOM 1374 C CA . VAL A 1 185 ? 13.839 37.969 -26.103 1.00 26.83 186 VAL H CA 1
ATOM 1375 C C . VAL A 1 185 ? 14.989 37.179 -26.719 1.00 27.69 186 VAL H C 1
ATOM 1376 O O . VAL A 1 185 ? 15.693 36.460 -26.020 1.00 27.68 186 VAL H O 1
ATOM 1380 N N . THR A 1 186 ? 15.166 37.272 -28.033 1.00 28.92 187 THR H N 1
ATOM 1381 C CA . THR A 1 186 ? 16.303 36.609 -28.665 1.00 28.95 187 THR H CA 1
ATOM 1382 C C . THR A 1 186 ? 17.574 37.413 -28.394 1.00 29.14 187 THR H C 1
ATOM 1383 O O . THR A 1 186 ? 17.533 38.644 -28.284 1.00 27.88 187 THR H O 1
ATOM 1387 N N . SER A 1 187 ? 18.691 36.700 -28.264 1.00 31.42 188 SER H N 1
ATOM 1388 C CA . SER A 1 187 ? 20.018 37.301 -28.140 1.00 33.41 188 SER H CA 1
ATOM 1389 C C . SER A 1 187 ? 20.348 38.357 -29.178 1.00 33.80 188 SER H C 1
ATOM 1390 O O . SER A 1 187 ? 21.108 39.275 -28.893 1.00 36.46 188 SER H O 1
ATOM 1393 N N . SER A 1 188 ? 19.802 38.237 -30.384 1.00 32.72 189 SER H N 1
ATOM 1394 C CA . SER A 1 188 ? 20.059 39.251 -31.395 1.00 32.12 189 SER H CA 1
ATOM 1395 C C . SER A 1 188 ? 19.236 40.530 -31.154 1.00 29.36 189 SER H C 1
ATOM 1396 O O . SER A 1 188 ? 19.610 41.595 -31.609 1.00 31.45 189 SER H O 1
ATOM 1399 N N . THR A 1 189 ? 18.135 40.433 -30.423 1.00 27.54 190 THR H N 1
ATOM 1400 C CA . THR A 1 189 ? 17.332 41.618 -30.096 1.00 26.67 190 THR H CA 1
ATOM 1401 C C . THR A 1 189 ? 17.979 42.513 -29.015 1.00 25.88 190 THR H C 1
ATOM 1402 O O . THR A 1 189 ? 17.955 43.738 -29.125 1.00 25.58 190 THR H O 1
ATOM 1406 N N . TRP A 1 190 ? 18.564 41.895 -27.989 1.00 24.60 191 TRP H N 1
ATOM 1407 C CA . TRP A 1 190 ? 19.125 42.624 -26.843 1.00 23.30 191 TRP H CA 1
ATOM 1408 C C . TRP A 1 190 ? 20.529 42.141 -26.522 1.00 22.86 191 TRP H C 1
ATOM 1409 O O . TRP A 1 190 ? 20.764 40.939 -26.428 1.00 23.01 191 TRP H O 1
ATOM 1420 N N . PRO A 1 191 ? 21.470 43.061 -26.263 1.00 22.33 192 PRO H N 1
ATOM 1421 C CA . PRO A 1 191 ? 21.307 44.514 -26.075 1.00 22.15 192 PRO H CA 1
ATOM 1422 C C . PRO A 1 191 ? 21.404 45.400 -27.320 1.00 22.57 192 PRO H C 1
ATOM 1423 O O . PRO A 1 191 ? 21.483 46.611 -27.163 1.00 20.76 192 PRO H O 1
ATOM 1427 N N . SER A 1 192 ? 21.399 44.832 -28.531 1.00 22.84 193 SER H N 1
ATOM 1428 C CA . SER A 1 192 ? 21.355 45.651 -29.774 1.00 23.53 193 SER H CA 1
ATOM 1429 C C . SER A 1 192 ? 20.276 46.707 -29.759 1.00 23.17 193 SER H C 1
ATOM 1430 O O . SER A 1 192 ? 20.448 47.779 -30.328 1.00 24.14 193 SER H O 1
ATOM 1433 N N . GLN A 1 193 ? 19.143 46.376 -29.155 1.00 21.82 194 GLN H N 1
ATOM 1434 C CA . GLN A 1 193 ? 18.001 47.274 -29.129 1.00 22.44 194 GLN H CA 1
ATOM 1435 C C . GLN A 1 193 ? 17.559 47.516 -27.696 1.00 22.40 194 GLN H C 1
ATOM 1436 O O . GLN A 1 193 ? 17.728 46.657 -26.813 1.00 21.83 194 GLN H O 1
ATOM 1442 N N . SER A 1 194 ? 16.959 48.677 -27.502 1.00 22.47 195 SER H N 1
ATOM 1443 C CA . SER A 1 194 ? 16.595 49.177 -26.189 1.00 24.67 195 SER H CA 1
ATOM 1444 C C . SER A 1 194 ? 15.396 48.459 -25.564 1.00 23.67 195 SER H C 1
ATOM 1445 O O . SER A 1 194 ? 14.325 48.358 -26.172 1.00 23.73 195 SER H O 1
ATOM 1448 N N . ILE A 1 195 ? 15.585 47.968 -24.345 1.00 22.57 196 ILE H N 1
ATOM 1449 C CA . ILE A 1 195 ? 14.477 47.415 -23.566 1.00 22.72 196 ILE H CA 1
ATOM 1450 C C . ILE A 1 195 ? 14.351 48.113 -22.206 1.00 23.19 196 ILE H C 1
ATOM 1451 O O . ILE A 1 195 ? 15.285 48.089 -21.380 1.00 22.11 196 ILE H O 1
ATOM 1456 N N . THR A 1 196 ? 13.184 48.715 -21.993 1.00 23.81 197 THR H N 1
ATOM 1457 C CA . THR A 1 196 ? 12.878 49.469 -20.794 1.00 25.30 197 THR H CA 1
ATOM 1458 C C . THR A 1 196 ? 11.658 48.924 -20.043 1.00 27.27 197 THR H C 1
ATOM 1459 O O . THR A 1 196 ? 10.623 48.605 -20.634 1.00 26.78 197 THR H O 1
ATOM 1463 N N . CYS A 1 197 ? 11.817 48.824 -18.727 1.00 29.99 198 CYS H N 1
ATOM 1464 C CA . CYS A 1 197 ? 10.746 48.546 -17.780 1.00 30.98 198 CYS H CA 1
ATOM 1465 C C . CYS A 1 197 ? 9.974 49.838 -17.462 1.00 30.92 198 CYS H C 1
ATOM 1466 O O . CYS A 1 197 ? 10.580 50.838 -17.071 1.00 32.74 198 CYS H O 1
ATOM 1469 N N . ASN A 1 198 ? 8.646 49.829 -17.601 1.00 28.09 199 ASN H N 1
ATOM 1470 C CA . ASN A 1 198 ? 7.823 50.982 -17.195 1.00 26.03 199 ASN H CA 1
ATOM 1471 C C . ASN A 1 198 ? 6.966 50.608 -16.000 1.00 25.32 199 ASN H C 1
ATOM 1472 O O . ASN A 1 198 ? 6.263 49.602 -16.030 1.00 25.43 199 ASN H O 1
ATOM 1477 N N . VAL A 1 199 ? 7.052 51.384 -14.927 1.00 23.86 200 VAL H N 1
ATOM 1478 C CA . VAL A 1 199 ? 6.320 51.050 -13.707 1.00 24.37 200 VAL H CA 1
ATOM 1479 C C . VAL A 1 199 ? 5.504 52.246 -13.233 1.00 25.36 200 VAL H C 1
ATOM 1480 O O . VAL A 1 199 ? 6.055 53.319 -13.000 1.00 24.64 200 VAL H O 1
ATOM 1484 N N . ALA A 1 200 ? 4.191 52.061 -13.128 1.00 25.90 201 ALA H N 1
ATOM 1485 C CA . ALA A 1 200 ? 3.303 53.122 -12.641 1.00 27.29 201 ALA H CA 1
ATOM 1486 C C . ALA A 1 200 ? 2.652 52.693 -11.331 1.00 27.89 201 ALA H C 1
ATOM 1487 O O . ALA A 1 200 ? 2.250 51.534 -11.176 1.00 27.52 201 ALA H O 1
ATOM 1489 N N . HIS A 1 201 ? 2.574 53.624 -10.384 1.00 29.31 202 HIS H N 1
ATOM 1490 C CA . HIS A 1 201 ? 1.958 53.357 -9.079 1.00 31.90 202 HIS H CA 1
ATOM 1491 C C . HIS A 1 201 ? 1.010 54.484 -8.800 1.00 34.48 202 HIS H C 1
ATOM 1492 O O . HIS A 1 201 ? 1.423 55.533 -8.287 1.00 35.18 202 HIS H O 1
ATOM 1499 N N . PRO A 1 202 ? -0.275 54.299 -9.159 1.00 37.56 203 PRO H N 1
ATOM 1500 C CA . PRO A 1 202 ? -1.249 55.404 -9.138 1.00 38.35 203 PRO H CA 1
ATOM 1501 C C . PRO A 1 202 ? -1.362 56.073 -7.766 1.00 37.46 203 PRO H C 1
ATOM 1502 O O . PRO A 1 202 ? -1.495 57.292 -7.699 1.00 37.35 203 PRO H O 1
ATOM 1506 N N . ALA A 1 203 ? -1.267 55.287 -6.696 1.00 36.66 204 ALA H N 1
ATOM 1507 C CA . ALA A 1 203 ? -1.442 55.797 -5.330 1.00 36.43 204 ALA H CA 1
ATOM 1508 C C . ALA A 1 203 ? -0.406 56.835 -4.896 1.00 37.54 204 ALA H C 1
ATOM 1509 O O . ALA A 1 203 ? -0.719 57.711 -4.102 1.00 37.84 204 ALA H O 1
ATOM 1511 N N . SER A 1 204 ? 0.821 56.734 -5.400 1.00 39.38 205 SER H N 1
ATOM 1512 C CA . SER A 1 204 ? 1.857 57.731 -5.110 1.00 40.92 205 SER H CA 1
ATOM 1513 C C . SER A 1 204 ? 2.065 58.670 -6.290 1.00 43.08 205 SER H C 1
ATOM 1514 O O . SER A 1 204 ? 2.944 59.538 -6.255 1.00 44.50 205 SER H O 1
ATOM 1517 N N . SER A 1 205 ? 1.247 58.493 -7.328 1.00 45.13 206 SER H N 1
ATOM 1518 C CA . SER A 1 205 ? 1.380 59.227 -8.595 1.00 46.61 206 SER H CA 1
ATOM 1519 C C . SER A 1 205 ? 2.788 59.149 -9.205 1.00 46.45 206 SER H C 1
ATOM 1520 O O . SER A 1 205 ? 3.295 60.139 -9.726 1.00 47.50 206 SER H O 1
ATOM 1523 N N . THR A 1 206 ? 3.416 57.977 -9.136 1.00 45.40 207 THR H N 1
ATOM 1524 C CA . THR A 1 206 ? 4.762 57.802 -9.689 1.00 43.20 207 THR H CA 1
ATOM 1525 C C . THR A 1 206 ? 4.759 56.931 -10.946 1.00 42.26 207 THR H C 1
ATOM 1526 O O . THR A 1 206 ? 4.025 55.943 -11.026 1.00 41.48 207 THR H O 1
ATOM 1530 N N . LYS A 1 207 ? 5.557 57.346 -11.929 1.00 40.91 208 LYS H N 1
ATOM 1531 C CA . LYS A 1 207 ? 5.828 56.585 -13.139 1.00 41.02 208 LYS H CA 1
ATOM 1532 C C . LYS A 1 207 ? 7.334 56.552 -13.303 1.00 38.32 208 LYS H C 1
ATOM 1533 O O . LYS A 1 207 ? 7.985 57.596 -13.315 1.00 39.29 208 LYS H O 1
ATOM 1539 N N . VAL A 1 208 ? 7.885 55.356 -13.446 1.00 35.35 209 VAL H N 1
ATOM 1540 C CA . VAL A 1 208 ? 9.325 55.181 -13.508 1.00 34.99 209 VAL H CA 1
ATOM 1541 C C . VAL A 1 208 ? 9.709 54.320 -14.713 1.00 34.30 209 VAL H C 1
ATOM 1542 O O . VAL A 1 208 ? 9.030 53.344 -15.033 1.00 33.04 209 VAL H O 1
ATOM 1546 N N . ASP A 1 209 ? 10.784 54.706 -15.391 1.00 35.43 210 ASP H N 1
ATOM 1547 C CA . ASP A 1 209 ? 11.303 53.950 -16.533 1.00 37.75 210 ASP H CA 1
ATOM 1548 C C . ASP A 1 209 ? 12.714 53.495 -16.234 1.00 36.74 210 ASP H C 1
ATOM 1549 O O . ASP A 1 209 ? 13.584 54.316 -15.935 1.00 39.03 210 ASP H O 1
ATOM 1554 N N . LYS A 1 210 ? 12.944 52.188 -16.284 1.00 34.36 211 LYS H N 1
ATOM 1555 C CA . LYS A 1 210 ? 14.286 51.667 -16.076 1.00 32.69 211 LYS H CA 1
ATOM 1556 C C . LYS A 1 210 ? 14.780 50.916 -17.300 1.00 30.50 211 LYS H C 1
ATOM 1557 O O . LYS A 1 210 ? 14.192 49.907 -17.685 1.00 29.83 211 LYS H O 1
ATOM 1563 N N . LYS A 1 211 ? 15.856 51.416 -17.908 1.00 28.62 212 LYS H N 1
ATOM 1564 C CA . LYS A 1 211 ? 16.506 50.732 -19.030 1.00 28.07 212 LYS H CA 1
ATOM 1565 C C . LYS A 1 211 ? 17.335 49.559 -18.530 1.00 26.52 212 LYS H C 1
ATOM 1566 O O . LYS A 1 211 ? 18.041 49.671 -17.533 1.00 25.58 212 LYS H O 1
ATOM 1572 N N . ILE A 1 212 ? 17.244 48.425 -19.212 1.00 25.60 213 ILE H N 1
ATOM 1573 C CA . ILE A 1 212 ? 18.057 47.280 -18.859 1.00 26.31 213 ILE H CA 1
ATOM 1574 C C . IL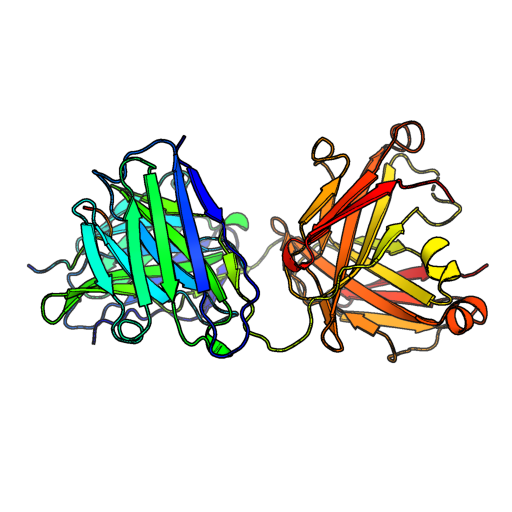E A 1 212 ? 19.381 47.390 -19.624 1.00 28.12 213 ILE H C 1
ATOM 1575 O O . ILE A 1 212 ? 19.390 47.498 -20.845 1.00 27.30 213 ILE H O 1
ATOM 1580 N N . GLU A 1 213 ? 20.487 47.378 -18.885 1.00 30.29 214 GLU H N 1
ATOM 1581 C CA . GLU A 1 213 ? 21.823 47.527 -19.439 1.00 32.53 214 GLU H CA 1
ATOM 1582 C C . GLU A 1 213 ? 22.598 46.252 -19.184 1.00 32.23 214 GLU H C 1
ATOM 1583 O O . GLU A 1 213 ? 22.434 45.643 -18.126 1.00 31.04 214 GLU H O 1
ATOM 1589 N N . PRO A 1 214 ? 23.443 45.828 -20.142 1.00 31.77 215 PRO H N 1
ATOM 1590 C CA . PRO A 1 214 ? 24.226 44.616 -19.852 1.00 33.43 215 PRO H CA 1
ATOM 1591 C C . PRO A 1 214 ? 25.229 44.865 -18.717 1.00 35.88 215 PRO H C 1
ATOM 1592 O O . PRO A 1 214 ? 25.748 45.974 -18.582 1.00 34.87 215 PRO H O 1
ATOM 1596 N N . ARG A 1 215 ? 25.456 43.850 -17.888 1.00 41.50 216 ARG H N 1
ATOM 1597 C CA . ARG A 1 215 ? 26.387 43.955 -16.760 1.00 46.58 216 ARG H CA 1
ATOM 1598 C C . ARG A 1 215 ? 27.692 43.231 -17.071 1.00 48.10 216 ARG H C 1
ATOM 1599 O O . ARG A 1 215 ? 28.325 43.498 -18.088 1.00 49.90 216 ARG H O 1
ATOM 1607 N N . GLN B 2 1 ? -35.519 32.686 3.002 1.00 24.37 2 GLN L N 1
ATOM 1608 C CA . GLN B 2 1 ? -34.347 33.311 2.357 1.00 23.46 2 GLN L CA 1
ATOM 1609 C C . GLN B 2 1 ? -34.075 32.753 0.916 1.00 24.18 2 GLN L C 1
ATOM 1610 O O . GLN B 2 1 ? -34.205 31.549 0.652 1.00 24.53 2 GLN L O 1
ATOM 1612 N N . LEU B 2 2 ? -33.715 33.645 -0.005 1.00 23.26 3 LEU L N 1
ATOM 1613 C CA . LEU B 2 2 ? -33.258 33.281 -1.349 1.00 22.42 3 LEU L CA 1
ATOM 1614 C C . LEU B 2 2 ? -31.793 32.876 -1.282 1.00 21.72 3 LEU L C 1
ATOM 1615 O O . LEU B 2 2 ? -30.920 33.710 -1.023 1.00 22.47 3 LEU L O 1
ATOM 1620 N N . VAL B 2 3 ? -31.533 31.587 -1.486 1.00 22.13 4 VAL L N 1
ATOM 1621 C CA . VAL B 2 3 ? -30.209 30.983 -1.283 1.00 22.21 4 VAL L CA 1
ATOM 1622 C C . VAL B 2 3 ? -29.845 29.998 -2.416 1.00 23.36 4 VAL L C 1
ATOM 1623 O O . VAL B 2 3 ? -30.617 29.104 -2.749 1.00 23.59 4 VAL L O 1
ATOM 1627 N N . LEU B 2 4 ? -28.658 30.162 -2.988 1.00 24.02 5 LEU L N 1
ATOM 1628 C CA . LEU B 2 4 ? -28.109 29.181 -3.923 1.00 24.13 5 LEU L CA 1
ATOM 1629 C C . LEU B 2 4 ? -27.013 28.362 -3.242 1.00 25.45 5 LEU L C 1
ATOM 1630 O O . LEU B 2 4 ? -26.073 28.930 -2.681 1.00 26.70 5 LEU L O 1
ATOM 1635 N N . THR B 2 5 ? -27.133 27.040 -3.312 1.00 24.49 6 THR L N 1
ATOM 1636 C CA . THR B 2 5 ? -26.203 26.124 -2.668 1.00 25.05 6 THR L CA 1
ATOM 1637 C C . THR B 2 5 ? -25.359 25.399 -3.706 1.00 24.73 6 THR L C 1
ATOM 1638 O O . THR B 2 5 ? -25.904 24.698 -4.570 1.00 24.67 6 THR L O 1
ATOM 1642 N N . GLN B 2 6 ? -24.041 25.580 -3.615 1.00 25.28 7 GLN L N 1
ATOM 1643 C CA . GLN B 2 6 ? -23.046 24.840 -4.427 1.00 27.84 7 GLN L CA 1
ATOM 1644 C C . GLN B 2 6 ? -21.952 24.293 -3.520 1.00 27.96 7 GLN L C 1
ATOM 1645 O O . GLN B 2 6 ? -21.510 24.978 -2.594 1.00 27.51 7 GLN L O 1
ATOM 1651 N N . SER B 2 7 ? -21.502 23.075 -3.807 1.00 29.81 8 SER L N 1
ATOM 1652 C CA . SER B 2 7 ? -20.287 22.520 -3.206 1.00 32.16 8 SER L CA 1
ATOM 1653 C C . SER B 2 7 ? -19.116 23.434 -3.526 1.00 32.71 8 SER L C 1
ATOM 1654 O O . SER B 2 7 ? -19.061 24.018 -4.611 1.00 31.53 8 SER L O 1
ATOM 1657 N N . SER B 2 8 ? -18.164 23.521 -2.604 1.00 32.96 9 SER L N 1
ATOM 1658 C CA . SER B 2 8 ? -17.037 24.424 -2.780 1.00 34.57 9 SER L CA 1
ATOM 1659 C C . SER B 2 8 ? -16.019 23.909 -3.790 1.00 33.47 9 SER L C 1
ATOM 1660 O O . SER B 2 8 ? -15.291 24.699 -4.371 1.00 34.56 9 SER L O 1
ATOM 1663 N N . SER B 2 9 ? -15.967 22.599 -4.012 1.00 33.57 10 SER L N 1
ATOM 1664 C CA . SER B 2 9 ? -15.058 22.059 -5.027 1.00 34.00 10 SER L CA 1
ATOM 1665 C C . SER B 2 9 ? -15.552 20.768 -5.710 1.00 33.60 10 SER L C 1
ATOM 1666 O O . SER B 2 9 ? -16.491 20.124 -5.241 1.00 34.41 10 SER L O 1
ATOM 1669 N N . ALA B 2 10 ? -14.913 20.421 -6.826 1.00 32.25 11 ALA L N 1
ATOM 1670 C CA . ALA B 2 10 ? -15.274 19.256 -7.636 1.00 34.14 11 ALA L CA 1
ATOM 1671 C C . ALA B 2 10 ? -14.109 18.897 -8.546 1.00 34.93 11 ALA L C 1
ATOM 1672 O O . ALA B 2 10 ? -13.397 19.772 -9.043 1.00 36.09 11 ALA L O 1
ATOM 1674 N N . SER B 2 11 ? -13.939 17.604 -8.778 1.00 36.26 12 SER L N 1
ATOM 1675 C CA . SER B 2 11 ? -12.790 17.099 -9.503 1.00 38.22 12 SER L CA 1
ATOM 1676 C C . SER B 2 11 ? -13.200 16.123 -10.599 1.00 36.95 12 SER L C 1
ATOM 1677 O O . SER B 2 11 ? -14.046 15.264 -10.379 1.00 36.05 12 SER L O 1
ATOM 1680 N N . PHE B 2 12 ? -12.594 16.271 -11.775 1.00 37.48 13 PHE L N 1
ATOM 1681 C CA . PHE B 2 12 ? -12.905 15.436 -12.938 1.00 37.85 13 PHE L CA 1
ATOM 1682 C C . PHE B 2 12 ? -11.642 15.096 -13.714 1.00 38.65 13 PHE L C 1
ATOM 1683 O O . PHE B 2 12 ? -10.734 15.921 -13.805 1.00 40.09 13 PHE L O 1
ATOM 1691 N N . SER B 2 13 ? -11.593 13.886 -14.276 1.00 36.65 14 SER L N 1
ATOM 1692 C CA . SER B 2 13 ? -10.500 13.487 -15.164 1.00 35.90 14 SER L CA 1
ATOM 1693 C C . SER B 2 13 ? -10.603 14.178 -16.517 1.00 35.87 14 SER L C 1
ATOM 1694 O O . SER B 2 13 ? -11.695 14.349 -17.054 1.00 36.33 14 SER L O 1
ATOM 1697 N N . LEU B 2 14 ? -9.458 14.555 -17.071 1.00 35.02 15 LEU L N 1
ATOM 1698 C CA . LEU B 2 14 ? -9.377 15.055 -18.440 1.00 36.69 15 LEU L CA 1
ATOM 1699 C C . LEU B 2 14 ? -10.242 14.227 -19.411 1.00 36.76 15 LEU L C 1
ATOM 1700 O O . LEU B 2 14 ? -10.244 12.998 -19.356 1.00 36.15 15 LEU L O 1
ATOM 1705 N N . GLY B 2 15 ? -10.992 14.908 -20.274 1.00 38.11 16 GLY L N 1
ATOM 1706 C CA . GLY B 2 15 ? -11.825 14.244 -21.291 1.00 37.39 16 GLY L CA 1
ATOM 1707 C C . GLY B 2 15 ? -13.136 13.635 -20.805 1.00 39.14 16 GLY L C 1
ATOM 1708 O O . GLY B 2 15 ? -13.976 13.228 -21.618 1.00 41.52 16 GLY L O 1
ATOM 1709 N N . ALA B 2 16 ? -13.322 13.567 -19.486 1.00 37.73 17 ALA L N 1
ATOM 1710 C CA . ALA B 2 16 ? -14.559 13.050 -18.920 1.00 36.44 17 ALA L CA 1
ATOM 1711 C C . ALA B 2 16 ? -15.701 14.043 -19.107 1.00 36.57 17 ALA L C 1
ATOM 1712 O O . ALA B 2 16 ? -15.510 15.165 -19.598 1.00 35.05 17 ALA L O 1
ATOM 1714 N N . SER B 2 17 ? -16.906 13.615 -18.761 1.00 38.78 18 SER L N 1
ATOM 1715 C CA . SER B 2 17 ? -18.032 14.524 -18.817 1.00 41.04 18 SER L CA 1
ATOM 1716 C C . SER B 2 17 ? -18.362 14.922 -17.381 1.00 41.24 18 SER L C 1
ATOM 1717 O O . SER B 2 17 ? -18.457 14.076 -16.492 1.00 41.06 18 SER L O 1
ATOM 1720 N N . ALA B 2 18 ? -18.480 16.228 -17.166 1.00 39.33 19 ALA L N 1
ATOM 1721 C CA . ALA B 2 18 ? -18.624 16.791 -15.837 1.00 37.74 19 ALA L CA 1
ATOM 1722 C C . ALA B 2 18 ? -20.000 17.417 -15.672 1.00 35.65 19 ALA L C 1
ATOM 1723 O O . ALA B 2 18 ? -20.573 17.930 -16.634 1.00 36.81 19 ALA L O 1
ATOM 1725 N N . LYS B 2 19 ? -20.526 17.357 -14.455 1.00 34.80 20 LYS L N 1
ATOM 1726 C CA . LYS B 2 19 ? -21.772 18.029 -14.110 1.00 35.07 20 LYS L CA 1
ATOM 1727 C C . LYS B 2 19 ? -21.613 18.776 -12.795 1.00 33.66 20 LYS L C 1
ATOM 1728 O O . LYS B 2 19 ? -21.172 18.199 -11.808 1.00 35.10 20 LYS L O 1
ATOM 1734 N N . LEU B 2 20 ? -21.974 20.054 -12.795 1.00 31.87 21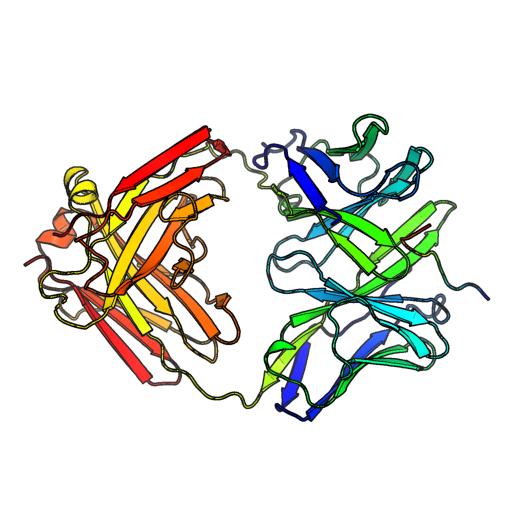 LEU L N 1
ATOM 1735 C CA . LEU B 2 20 ? -21.999 20.871 -11.581 1.00 29.65 21 LEU L CA 1
ATOM 1736 C C . LEU B 2 20 ? -23.435 21.146 -11.195 1.00 28.61 21 LEU L C 1
ATOM 1737 O O . LEU B 2 20 ? -24.285 21.389 -12.067 1.00 27.41 21 LEU L O 1
ATOM 1742 N N . THR B 2 21 ? -23.691 21.133 -9.891 1.00 26.79 22 THR L N 1
ATOM 1743 C CA . THR B 2 21 ? -25.025 21.353 -9.356 1.00 28.43 22 THR L CA 1
ATOM 1744 C C . THR B 2 21 ? -25.123 22.678 -8.592 1.00 28.78 22 THR L C 1
ATOM 1745 O O . THR B 2 21 ? -24.225 23.055 -7.842 1.00 29.75 22 THR L O 1
ATOM 1749 N N . CYS B 2 22 ? -26.221 23.380 -8.812 1.00 28.43 23 CYS L N 1
ATOM 1750 C CA . CYS B 2 22 ? -26.587 24.538 -8.031 1.00 29.02 23 CYS L CA 1
ATOM 1751 C C . CYS B 2 22 ? -28.021 24.250 -7.588 1.00 27.66 23 CYS L C 1
ATOM 1752 O O . CYS B 2 22 ? -28.867 23.955 -8.426 1.00 29.09 23 CYS L O 1
ATOM 1755 N N . THR B 2 23 ? -28.291 24.292 -6.286 1.00 24.70 24 THR L N 1
ATOM 1756 C CA . THR B 2 23 ? -29.640 24.039 -5.781 1.00 24.10 24 THR L CA 1
ATOM 1757 C C . THR B 2 23 ? -30.260 25.320 -5.243 1.00 23.96 24 THR L C 1
ATOM 1758 O O . THR B 2 23 ? -29.662 26.013 -4.412 1.00 23.38 24 THR L O 1
ATOM 1762 N N . LEU B 2 24 ? -31.452 25.631 -5.738 1.00 23.28 25 LEU L N 1
ATOM 1763 C CA . LEU B 2 24 ? -32.209 26.771 -5.277 1.00 24.46 25 LEU L CA 1
ATOM 1764 C C . LEU B 2 24 ? -32.877 26.458 -3.945 1.00 25.86 25 LEU L C 1
ATOM 1765 O O . LEU B 2 24 ? -33.141 25.296 -3.631 1.00 27.09 25 LEU L O 1
ATOM 1770 N N . SER B 2 25 ? -33.154 27.496 -3.166 1.00 26.29 26 SER L N 1
ATOM 1771 C CA . SER B 2 25 ? -34.000 27.369 -1.978 1.00 26.84 26 SER L CA 1
ATOM 1772 C C . SER B 2 25 ? -35.400 26.887 -2.381 1.00 27.32 26 SER L C 1
ATOM 1773 O O . SER B 2 25 ? -35.924 27.267 -3.437 1.00 26.53 26 SER L O 1
ATOM 1776 N N . SER B 2 26 ? -35.996 26.047 -1.541 1.00 29.62 27 SER L N 1
ATOM 1777 C CA . SER B 2 26 ? -37.226 25.330 -1.903 1.00 32.38 27 SER L CA 1
ATOM 1778 C C . SER B 2 26 ? -38.354 26.196 -2.432 1.00 32.17 27 SER L C 1
ATOM 1779 O O . SER B 2 26 ? -39.011 25.839 -3.406 1.00 32.29 27 SER L O 1
ATOM 1782 N N . GLN B 2 27 ? -38.581 27.334 -1.796 1.00 32.03 28 GLN L N 1
ATOM 1783 C CA . GLN B 2 27 ? -39.648 28.218 -2.231 1.00 32.66 28 GLN L CA 1
ATOM 1784 C C . GLN B 2 27 ? -39.302 28.955 -3.542 1.00 31.18 28 GLN L C 1
ATOM 1785 O O . GLN B 2 27 ? -40.122 29.696 -4.075 1.00 31.61 28 GLN L O 1
ATOM 1791 N N . HIS B 2 28 ? -38.095 28.745 -4.061 1.00 28.01 29 HIS L N 1
ATOM 1792 C CA . HIS B 2 28 ? -37.684 29.411 -5.298 1.00 27.41 29 HIS L CA 1
ATOM 1793 C C . HIS B 2 28 ? -37.275 28.428 -6.378 1.00 24.91 29 HIS L C 1
ATOM 1794 O O . HIS B 2 28 ? -36.533 28.769 -7.300 1.00 22.98 29 HIS L O 1
ATOM 1801 N N . SER B 2 29 ? -37.787 27.205 -6.273 1.00 23.33 30 SER L N 1
ATOM 1802 C CA . SER B 2 29 ? -37.389 26.106 -7.143 1.00 22.11 30 SER L CA 1
ATOM 1803 C C . SER B 2 29 ? -37.740 26.304 -8.612 1.00 21.51 30 SER L C 1
ATOM 1804 O O . SER B 2 29 ? -37.211 25.613 -9.464 1.00 22.28 30 SER L O 1
ATOM 1807 N N . THR B 2 30 ? -38.630 27.236 -8.916 1.00 21.29 31 THR L N 1
ATOM 1808 C CA . THR B 2 30 ? -39.018 27.464 -10.309 1.00 21.37 31 THR L CA 1
ATOM 1809 C C . THR B 2 30 ? -38.196 28.572 -10.993 1.00 20.63 31 THR L C 1
ATOM 1810 O O . THR B 2 30 ? -38.484 28.965 -12.129 1.00 20.65 31 THR L O 1
ATOM 1814 N N . TYR B 2 31 ? -37.173 29.071 -10.307 1.00 19.06 32 TYR L N 1
ATOM 1815 C CA . TYR B 2 31 ? -36.490 30.295 -10.756 1.00 18.70 32 TYR L CA 1
ATOM 1816 C C . TYR B 2 31 ? -35.437 30.081 -11.838 1.00 17.40 32 TYR L C 1
ATOM 1817 O O . TYR B 2 31 ? -34.759 29.046 -11.871 1.00 17.31 32 TYR L O 1
ATOM 1826 N N . THR B 2 32 ? -35.291 31.087 -12.695 1.00 16.62 33 THR L N 1
ATOM 1827 C CA . THR B 2 32 ? -34.230 31.150 -13.679 1.00 16.42 33 THR L CA 1
ATOM 1828 C C . THR B 2 32 ? -32.943 31.616 -13.001 1.00 17.77 33 THR L C 1
ATOM 1829 O O . THR B 2 32 ? -32.968 32.562 -12.196 1.00 17.80 33 THR L O 1
ATOM 1833 N N . ILE B 2 33 ? -31.829 30.958 -13.326 1.00 17.51 34 ILE L N 1
ATOM 1834 C CA . ILE B 2 33 ? -30.535 31.319 -12.786 1.00 17.90 34 ILE L CA 1
ATOM 1835 C C . ILE B 2 33 ? -29.529 31.684 -13.886 1.00 18.46 34 ILE L C 1
ATOM 1836 O O . ILE B 2 33 ? -29.770 31.423 -15.069 1.00 18.77 34 ILE L O 1
ATOM 1841 N N . ASP B 2 34 ? -28.406 32.289 -13.482 1.00 18.18 35 ASP L N 1
ATOM 1842 C CA . ASP B 2 34 ? -27.288 32.555 -14.379 1.00 18.32 35 ASP L CA 1
ATOM 1843 C C . ASP B 2 34 ? -26.095 31.732 -13.924 1.00 18.33 35 ASP L C 1
ATOM 1844 O O . ASP B 2 34 ? -25.893 31.571 -12.728 1.00 18.46 35 ASP L O 1
ATOM 1849 N N . TRP B 2 35 ? -25.339 31.167 -14.863 1.00 17.62 36 TRP L N 1
ATOM 1850 C CA . TRP B 2 35 ? -24.048 30.557 -14.544 1.00 17.60 36 TRP L CA 1
ATOM 1851 C C . TRP B 2 35 ? -22.928 31.439 -15.016 1.00 17.77 36 TRP L C 1
ATOM 1852 O O . TRP B 2 35 ? -23.023 32.054 -16.084 1.00 18.09 36 TRP L O 1
ATOM 1863 N N . TYR B 2 36 ? -21.851 31.481 -14.232 1.00 17.55 37 TYR L N 1
ATOM 1864 C CA . TYR B 2 36 ? -20.660 32.258 -14.525 1.00 18.01 37 TYR L CA 1
ATOM 1865 C C . TYR B 2 36 ? -19.432 31.405 -14.337 1.00 18.85 37 TYR L C 1
ATOM 1866 O O . TYR B 2 36 ? -19.416 30.490 -13.503 1.00 18.69 37 TYR L O 1
ATOM 1875 N N . GLN B 2 37 ? -18.390 31.762 -15.080 1.00 19.55 38 GLN L N 1
ATOM 1876 C CA . GLN B 2 37 ? -17.088 31.150 -14.966 1.00 21.94 38 GLN L CA 1
ATOM 1877 C C . GLN B 2 37 ? -16.116 32.239 -14.538 1.00 23.87 38 GLN L C 1
ATOM 1878 O O . GLN B 2 37 ? -16.088 33.322 -15.133 1.00 24.52 38 GLN L O 1
ATOM 1884 N N . GLN B 2 38 ? -15.322 31.963 -13.514 1.00 25.79 39 GLN L N 1
ATOM 1885 C CA . GLN B 2 38 ? -14.391 32.971 -12.998 1.00 30.05 39 GLN L CA 1
ATOM 1886 C C . GLN B 2 38 ? -12.969 32.435 -12.772 1.00 30.59 39 GLN L C 1
ATOM 1887 O O . GLN B 2 38 ? -12.786 31.391 -12.145 1.00 29.45 39 GLN L O 1
ATOM 1893 N N . GLN B 2 39 ? -11.987 33.159 -13.309 1.00 32.27 40 GLN L N 1
ATOM 1894 C CA . GLN B 2 39 ? -10.576 32.947 -13.006 1.00 37.57 40 GLN L CA 1
ATOM 1895 C C . GLN B 2 39 ? -10.174 33.810 -11.801 1.00 42.79 40 GLN L C 1
ATOM 1896 O O . GLN B 2 39 ? -10.735 34.902 -11.603 1.00 43.46 40 GLN L O 1
ATOM 1902 N N . PRO B 2 40 ? -9.204 33.335 -10.989 1.00 45.98 41 PRO L N 1
ATOM 1903 C CA . PRO B 2 40 ? -8.853 34.088 -9.770 1.00 45.65 41 PRO L CA 1
ATOM 1904 C C . PRO B 2 40 ? -8.468 35.543 -10.063 1.00 46.31 41 PRO L C 1
ATOM 1905 O O . PRO B 2 40 ? -7.723 35.816 -11.017 1.00 46.26 41 PRO L O 1
ATOM 1909 N N . LEU B 2 41 ? -9.028 36.457 -9.268 1.00 45.63 42 LEU L N 1
ATOM 1910 C CA . LEU B 2 41 ? -8.808 37.913 -9.377 1.00 43.42 42 LEU L CA 1
ATOM 1911 C C . LEU B 2 41 ? -9.214 38.560 -10.706 1.00 41.92 42 LEU L C 1
ATOM 1912 O O . LEU B 2 41 ? -8.729 39.638 -11.053 1.00 42.18 42 LEU L O 1
ATOM 1917 N N . LYS B 2 42 ? -10.124 37.915 -11.432 1.00 42.01 43 LYS L N 1
ATOM 1918 C CA . LYS B 2 42 ? -10.631 38.439 -12.705 1.00 39.58 43 LYS L CA 1
ATOM 1919 C C . LYS B 2 42 ? -12.145 38.603 -12.667 1.00 36.53 43 LYS L C 1
ATOM 1920 O O . LYS B 2 42 ? -12.809 37.960 -11.848 1.00 36.74 43 LYS L O 1
ATOM 1926 N N . PRO B 2 43 ? -12.698 39.484 -13.536 1.00 34.86 44 PRO L N 1
ATOM 1927 C CA . PRO B 2 43 ? -14.156 39.581 -13.570 1.00 33.42 44 PRO L CA 1
ATOM 1928 C C . PRO B 2 43 ? -14.753 38.268 -14.071 1.00 31.44 44 PRO L C 1
ATOM 1929 O O . PRO B 2 43 ? -14.152 37.599 -14.917 1.00 30.40 44 PRO L O 1
ATOM 1933 N N . PRO B 2 44 ? -15.918 37.887 -13.535 1.00 30.95 45 PRO L N 1
ATOM 1934 C CA . PRO B 2 44 ? -16.556 36.651 -14.003 1.00 30.73 45 PRO L CA 1
ATOM 1935 C C . PRO B 2 44 ? -16.921 36.771 -15.474 1.00 29.70 45 PRO L C 1
ATOM 1936 O O . PRO B 2 44 ? -17.021 37.879 -15.997 1.00 29.24 45 PRO L O 1
ATOM 1940 N N . LYS B 2 45 ? -17.075 35.631 -16.131 1.00 29.36 46 LYS L N 1
ATOM 1941 C CA . LYS B 2 45 ? -17.563 35.578 -17.500 1.00 29.21 46 LYS L CA 1
ATOM 1942 C C . LYS B 2 45 ? -18.935 34.911 -17.493 1.00 26.08 46 LYS L C 1
ATOM 1943 O O . LYS B 2 45 ? -19.134 33.894 -16.836 1.00 23.72 46 LYS L O 1
ATOM 1949 N N . TYR B 2 46 ? -19.874 35.496 -18.224 1.00 24.70 47 TYR L N 1
ATOM 1950 C CA . TYR B 2 46 ? -21.221 34.963 -18.295 1.00 23.42 47 TYR L CA 1
ATOM 1951 C C . TYR B 2 46 ? -21.233 33.655 -19.097 1.00 23.31 47 TYR L C 1
ATOM 1952 O O . TYR B 2 46 ? -20.724 33.611 -20.217 1.00 23.84 47 TYR L O 1
ATOM 1961 N N . VAL B 2 47 ? -21.785 32.591 -18.518 1.00 21.65 48 VAL L N 1
ATOM 1962 C CA . VAL B 2 47 ? -21.834 31.292 -19.193 1.00 21.38 48 VAL L CA 1
ATOM 1963 C C . VAL B 2 47 ? -23.199 31.072 -19.859 1.00 21.60 48 VAL L C 1
ATOM 1964 O O . VAL B 2 47 ? -23.260 30.864 -21.063 1.00 22.57 48 VAL L O 1
ATOM 1968 N N . MET B 2 48 ? -24.287 31.155 -19.095 1.00 21.18 49 MET L N 1
ATOM 1969 C CA . MET B 2 48 ? -25.614 30.932 -19.660 1.00 21.59 49 MET L CA 1
ATOM 1970 C C . MET B 2 48 ? -26.730 31.369 -18.731 1.00 21.54 49 MET L C 1
ATOM 1971 O O . MET B 2 48 ? -26.522 31.487 -17.520 1.00 21.79 49 MET L O 1
ATOM 1976 N N . GLU B 2 49 ? -27.911 31.590 -19.316 1.00 20.85 50 GLU L N 1
ATOM 1977 C CA . GLU B 2 49 ? -29.158 31.712 -18.583 1.00 20.49 50 GLU L CA 1
ATOM 1978 C C . GLU B 2 49 ? -29.806 30.340 -18.623 1.00 20.37 50 GLU L C 1
ATOM 1979 O O . GLU B 2 49 ? -29.885 29.724 -19.673 1.00 20.72 50 GLU L O 1
ATOM 1985 N N . LEU B 2 50 ? -30.252 29.852 -17.475 1.00 20.51 51 LEU L N 1
ATOM 1986 C CA . LEU B 2 50 ? -30.805 28.509 -17.368 1.00 19.11 51 LEU L CA 1
ATOM 1987 C C . LEU B 2 50 ? -32.179 28.552 -16.678 1.00 20.15 51 LEU L C 1
ATOM 1988 O O . LEU B 2 50 ? -32.295 28.964 -15.514 1.00 20.22 51 LEU L O 1
ATOM 1993 N N . ARG B 2 51 ? -33.211 28.147 -17.415 1.00 19.74 52 ARG L N 1
ATOM 1994 C CA . ARG B 2 51 ? -34.579 28.206 -16.935 1.00 19.62 52 ARG L CA 1
ATOM 1995 C C . ARG B 2 51 ? -35.015 26.872 -16.354 1.00 20.12 52 ARG L C 1
ATOM 1996 O O . ARG B 2 51 ? -34.296 25.882 -16.462 1.00 20.20 52 ARG L O 1
ATOM 2004 N N . ARG B 2 52 ? -36.172 26.857 -15.705 1.00 20.53 53 ARG L N 1
ATOM 2005 C CA . ARG B 2 52 ? -36.621 25.692 -14.953 1.00 22.88 53 ARG L CA 1
ATOM 2006 C C . ARG B 2 52 ? -36.964 24.450 -15.798 1.00 23.79 53 ARG L C 1
ATOM 2007 O O . ARG B 2 52 ? -36.927 23.336 -15.266 1.00 24.31 53 ARG L O 1
ATOM 2015 N N . ASP B 2 53 ? -37.303 24.626 -17.078 1.00 22.77 54 ASP L N 1
ATOM 2016 C CA . ASP B 2 53 ? -37.495 23.460 -17.958 1.00 24.61 54 ASP L CA 1
ATOM 2017 C C . ASP B 2 53 ? -36.162 22.975 -18.536 1.00 23.74 54 ASP L C 1
ATOM 2018 O O . ASP B 2 53 ? -36.121 22.069 -19.377 1.00 23.76 54 ASP L O 1
ATOM 2023 N N . GLY B 2 54 ? -35.076 23.599 -18.092 1.00 22.13 55 GLY L N 1
ATOM 2024 C CA . GLY B 2 54 ? -33.747 23.159 -18.462 1.00 21.29 55 GLY L CA 1
ATOM 2025 C C . GLY B 2 54 ? -33.226 23.775 -19.743 1.00 21.99 55 GLY L C 1
ATOM 2026 O O . GLY B 2 54 ? -32.075 23.516 -20.141 1.00 21.89 55 GLY L O 1
ATOM 2027 N N . SER B 2 55 ? -34.055 24.582 -20.401 1.00 21.72 56 SER L N 1
ATOM 2028 C CA . SER B 2 55 ? -33.597 25.292 -21.576 1.00 22.58 56 SER L CA 1
ATOM 2029 C C . SER B 2 55 ? -32.742 26.498 -21.169 1.00 23.25 56 SER L C 1
ATOM 2030 O O . SER B 2 55 ? -32.894 27.078 -20.083 1.00 23.24 56 SER L O 1
ATOM 2033 N N . HIS B 2 56 ? -31.827 26.856 -22.053 1.00 23.50 57 HIS L N 1
ATOM 2034 C CA . HIS B 2 56 ? -30.775 27.767 -21.724 1.00 24.46 57 HIS L CA 1
ATOM 2035 C C . HIS B 2 56 ? -30.367 28.595 -22.910 1.00 24.31 57 HIS L C 1
ATOM 2036 O O . HIS B 2 56 ? -30.636 28.242 -24.045 1.00 21.98 57 HIS L O 1
ATOM 2043 N N . ASN B 2 57 ? -29.738 29.729 -22.635 1.00 24.96 58 ASN L N 1
ATOM 2044 C CA . ASN B 2 57 ? -29.104 30.533 -23.657 1.00 26.16 58 ASN L CA 1
ATOM 2045 C C . ASN B 2 57 ? -27.686 30.807 -23.236 1.00 26.93 58 ASN L C 1
ATOM 2046 O O . ASN B 2 57 ? -27.442 31.407 -22.188 1.00 27.19 58 ASN L O 1
ATOM 2051 N N . THR B 2 58 ? -26.762 30.349 -24.065 1.00 27.83 59 THR L N 1
ATOM 2052 C CA . THR B 2 58 ? -25.341 30.411 -23.809 1.00 29.28 59 THR L CA 1
ATOM 2053 C C . THR B 2 58 ? -24.794 31.780 -24.206 1.00 29.44 59 THR L C 1
ATOM 2054 O O . THR B 2 58 ? -25.273 32.381 -25.156 1.00 28.83 59 THR L O 1
ATOM 2058 N N . GLY B 2 59 ? -23.813 32.286 -23.461 1.00 29.55 60 GLY L N 1
ATOM 2059 C CA . GLY B 2 59 ? -23.200 33.574 -23.800 1.00 31.42 60 GLY L CA 1
ATOM 2060 C C . GLY B 2 59 ? -22.103 33.438 -24.841 1.00 32.08 60 GLY L C 1
ATOM 2061 O O . GLY B 2 59 ? -21.696 32.333 -25.175 1.00 33.20 60 GLY L O 1
ATOM 2062 N N . ASP B 2 60 ? -21.625 34.569 -25.344 1.00 35.45 61 ASP L N 1
ATOM 2063 C CA . ASP B 2 60 ? -20.514 34.626 -26.291 1.00 38.61 61 ASP L CA 1
ATOM 2064 C C . ASP B 2 60 ? -19.232 33.996 -25.763 1.00 39.00 61 ASP L C 1
ATOM 2065 O O . ASP B 2 60 ? -18.905 34.138 -24.581 1.00 39.08 61 ASP L O 1
ATOM 2070 N N . GLY B 2 61 ? -18.508 33.299 -26.639 1.00 35.73 62 GLY L N 1
ATOM 2071 C CA . GLY B 2 61 ? -17.225 32.715 -26.262 1.00 33.02 62 GLY L CA 1
ATOM 2072 C C . GLY B 2 61 ? -17.344 31.488 -25.381 1.00 32.54 62 GLY L C 1
ATOM 2073 O O . GLY B 2 61 ? -16.396 31.107 -24.704 1.00 34.58 62 GLY L O 1
ATOM 2074 N N . ILE B 2 62 ? -18.504 30.853 -25.383 1.00 30.62 63 ILE L N 1
ATOM 2075 C CA . ILE B 2 62 ? -18.666 29.618 -24.644 1.00 30.55 63 ILE L CA 1
ATOM 2076 C C . ILE B 2 62 ? -18.789 28.488 -25.661 1.00 31.41 63 ILE L C 1
ATOM 2077 O O . ILE B 2 62 ? -19.640 28.540 -26.536 1.00 33.48 63 ILE L O 1
ATOM 2082 N N . PRO B 2 63 ? -17.929 27.468 -25.562 1.00 33.40 64 PRO L N 1
ATOM 2083 C CA . PRO B 2 63 ? -17.946 26.391 -26.571 1.00 35.20 64 PRO L CA 1
ATOM 2084 C C . PRO B 2 63 ? -19.119 25.401 -26.451 1.00 38.03 64 PRO L C 1
ATOM 2085 O O . PRO B 2 63 ? -19.748 25.284 -25.387 1.00 37.85 64 PRO L O 1
ATOM 2089 N N . ASP B 2 64 ? -19.385 24.694 -27.551 1.00 40.71 65 ASP L N 1
ATOM 2090 C CA . ASP B 2 64 ? -20.489 23.728 -27.672 1.00 40.77 65 ASP L CA 1
ATOM 2091 C C . ASP B 2 64 ? -20.530 22.673 -26.571 1.00 37.00 65 ASP L C 1
ATOM 2092 O O . ASP B 2 64 ? -21.595 22.142 -26.275 1.00 35.25 65 ASP L O 1
ATOM 2097 N N . ARG B 2 65 ? -19.381 22.362 -25.975 1.00 33.10 66 ARG L N 1
ATOM 2098 C CA . ARG B 2 65 ? -19.330 21.313 -24.965 1.00 31.59 66 ARG L CA 1
ATOM 2099 C C . ARG B 2 65 ? -20.028 21.644 -23.616 1.00 29.56 66 ARG L C 1
ATOM 2100 O O . ARG B 2 65 ? -20.198 20.764 -22.774 1.00 27.86 66 ARG L O 1
ATOM 2108 N N . PHE B 2 66 ? -20.423 22.908 -23.431 1.00 28.79 67 PHE L N 1
ATOM 2109 C CA . PHE B 2 66 ? -21.176 23.371 -22.247 1.00 28.60 67 PHE L CA 1
ATOM 2110 C C . PHE B 2 66 ? -22.660 23.316 -22.537 1.00 28.65 67 PHE L C 1
ATOM 2111 O O . PHE B 2 66 ? -23.114 23.815 -23.565 1.00 30.03 67 PHE L O 1
ATOM 2119 N N . SER B 2 67 ? -23.429 22.744 -21.629 1.00 27.87 68 SER L N 1
ATOM 2120 C CA . SER B 2 67 ? -24.881 22.837 -21.743 1.00 28.49 68 SER L CA 1
ATOM 2121 C C . SER B 2 67 ? -25.511 22.798 -20.349 1.00 26.23 68 SER L C 1
ATOM 2122 O O . SER B 2 67 ? -24.809 22.605 -19.361 1.00 26.31 68 SER L O 1
ATOM 2125 N N . GLY B 2 68 ? -26.827 22.991 -20.280 1.00 25.10 69 GLY L N 1
ATOM 2126 C CA . GLY B 2 68 ? -27.540 23.026 -19.009 1.00 23.95 69 GLY L CA 1
ATOM 2127 C C . GLY B 2 68 ? -28.760 22.132 -18.972 1.00 24.03 69 GLY L C 1
ATOM 2128 O O . GLY B 2 68 ? -29.290 21.738 -20.023 1.00 23.75 69 GLY L O 1
ATOM 2129 N N . SER B 2 69 ? -29.203 21.818 -17.754 1.00 22.55 70 SER L N 1
ATOM 2130 C CA . SER B 2 69 ? -30.417 21.046 -17.523 1.00 21.73 70 SER L CA 1
ATOM 2131 C C . SER B 2 69 ? -30.980 21.349 -16.140 1.00 21.46 70 SER L C 1
ATOM 2132 O O . SER B 2 69 ? -30.302 21.948 -15.312 1.00 21.07 70 SER L O 1
ATOM 2135 N N . SER B 2 70 ? -32.220 20.937 -15.897 1.00 21.22 71 SER L N 1
ATOM 2136 C CA . SER B 2 70 ? -32.857 21.151 -14.606 1.00 22.15 71 SER L CA 1
ATOM 2137 C C . SER B 2 70 ? -33.516 19.896 -14.077 1.00 22.13 71 SER L C 1
ATOM 2138 O O . SER B 2 70 ? -33.822 18.968 -14.832 1.00 21.77 71 SER L O 1
ATOM 2141 N N . SER B 2 71 ? -33.728 19.894 -12.763 1.00 21.69 72 SER L N 1
ATOM 2142 C CA . SER B 2 71 ? -34.513 18.879 -12.086 1.00 21.26 72 SER L CA 1
ATOM 2143 C C . SER B 2 71 ? -35.029 19.465 -10.776 1.00 21.43 72 SER L C 1
ATOM 2144 O O . SER B 2 71 ? -34.294 19.522 -9.796 1.00 20.54 72 SER L O 1
ATOM 2147 N N . GLY B 2 72 ? -36.282 19.914 -10.773 1.00 21.34 73 GLY L N 1
ATOM 2148 C CA . GLY B 2 72 ? -36.863 20.604 -9.619 1.00 22.36 73 GLY L CA 1
ATOM 2149 C C . GLY B 2 72 ? -36.004 21.802 -9.223 1.00 23.81 73 GLY L C 1
ATOM 2150 O O . GLY B 2 72 ? -35.735 22.693 -10.049 1.00 23.97 73 GLY L O 1
ATOM 2151 N N . ALA B 2 73 ? -35.533 21.803 -7.979 1.00 22.49 74 ALA L N 1
ATOM 2152 C CA . ALA B 2 73 ? -34.744 22.918 -7.457 1.00 22.89 74 ALA L CA 1
ATOM 2153 C C . ALA B 2 73 ? -33.319 22.947 -8.011 1.00 23.68 74 ALA L C 1
ATOM 2154 O O . ALA B 2 73 ? -32.637 23.970 -7.904 1.00 23.88 74 ALA L O 1
ATOM 2156 N N . ASP B 2 74 ? -32.871 21.831 -8.590 1.00 24.16 75 ASP L N 1
ATOM 2157 C CA . ASP B 2 74 ? -31.505 21.702 -9.098 1.00 24.61 75 ASP L CA 1
ATOM 2158 C C . ASP B 2 74 ? -31.306 22.305 -10.484 1.00 23.22 75 ASP L C 1
ATOM 2159 O O . ASP B 2 74 ? -32.144 22.129 -11.364 1.00 23.79 75 ASP L O 1
ATOM 2164 N N . ARG B 2 75 ? -30.192 23.010 -10.664 1.00 20.98 76 ARG L N 1
ATOM 2165 C CA . ARG B 2 75 ? -29.781 23.526 -11.965 1.00 20.26 76 ARG L CA 1
ATOM 2166 C C . ARG B 2 75 ? -28.410 22.939 -12.264 1.00 20.73 76 ARG L C 1
ATOM 2167 O O . ARG B 2 75 ? -27.538 22.914 -11.393 1.00 20.99 76 ARG L O 1
ATOM 2175 N N . TYR B 2 76 ? -28.217 22.419 -13.468 1.00 20.65 77 TYR L N 1
ATOM 2176 C CA . TYR B 2 76 ? -26.955 21.755 -13.766 1.00 21.75 77 TYR L CA 1
ATOM 2177 C C . TYR B 2 76 ? -26.225 22.454 -14.886 1.00 22.54 77 TYR L C 1
ATOM 2178 O O . TYR B 2 76 ? -26.834 22.931 -15.849 1.00 22.28 77 TYR L O 1
ATOM 2187 N N . LEU B 2 77 ? -24.913 22.541 -14.735 1.00 23.40 78 LEU L N 1
ATOM 2188 C CA . LEU B 2 77 ? -24.056 22.921 -15.836 1.00 24.58 78 LEU L CA 1
ATOM 2189 C C . LEU B 2 77 ? -23.240 21.687 -16.177 1.00 24.74 78 LEU L C 1
ATOM 2190 O O . LEU B 2 77 ? -22.544 21.135 -15.320 1.00 24.47 78 LEU L O 1
ATOM 2195 N N . SER B 2 78 ? -23.362 21.236 -17.422 1.00 26.19 79 SER L N 1
ATOM 2196 C CA . SER B 2 78 ? -22.614 20.080 -17.903 1.00 26.81 79 SER L CA 1
ATOM 2197 C C . SER B 2 78 ? -21.550 20.502 -18.894 1.00 26.46 79 SER L C 1
ATOM 2198 O O . SER B 2 78 ? -21.779 21.367 -19.755 1.00 26.31 79 SER L O 1
ATOM 2201 N N . ILE B 2 79 ? -20.378 19.904 -18.741 1.00 25.90 80 ILE L N 1
ATOM 2202 C CA . ILE B 2 79 ? -19.270 20.114 -19.654 1.00 28.41 80 ILE L CA 1
ATOM 2203 C C . ILE B 2 79 ? -18.843 18.728 -20.114 1.00 29.87 80 ILE L C 1
ATOM 2204 O O . ILE B 2 79 ? -18.385 17.907 -19.311 1.00 31.81 80 ILE L O 1
ATOM 2209 N N . SER B 2 80 ? -19.015 18.441 -21.391 1.00 30.09 81 SER L N 1
ATOM 2210 C CA . SER B 2 80 ? -18.545 17.161 -21.886 1.00 32.48 81 SER L CA 1
ATOM 2211 C C . SER B 2 80 ? -17.100 17.310 -22.382 1.00 33.53 81 SER L C 1
ATOM 2212 O O . SER B 2 80 ? -16.688 18.385 -22.838 1.00 34.41 81 SER L O 1
ATOM 2215 N N . ASN B 2 81 ? -16.336 16.229 -22.271 1.00 35.47 82 ASN L N 1
ATOM 2216 C CA . ASN B 2 81 ? -14.960 16.203 -22.739 1.00 35.76 82 ASN L CA 1
ATOM 2217 C C . ASN B 2 81 ? -14.173 17.330 -22.072 1.00 35.33 82 ASN L C 1
ATOM 2218 O O . ASN B 2 81 ? -13.576 18.181 -22.744 1.00 34.73 82 ASN L O 1
ATOM 2223 N N . ILE B 2 82 ? -14.186 17.323 -20.741 1.00 34.99 83 ILE L N 1
ATOM 2224 C CA . ILE B 2 82 ? -13.667 18.442 -19.964 1.00 34.81 83 ILE L CA 1
ATOM 2225 C C . ILE B 2 82 ? -12.175 18.695 -20.235 1.00 35.95 83 ILE L C 1
ATOM 2226 O O . ILE B 2 82 ? -11.359 17.778 -20.179 1.00 36.50 83 ILE L O 1
ATOM 2231 N N . GLN B 2 83 ? -11.859 19.943 -20.580 1.00 36.31 84 GLN L N 1
ATOM 2232 C CA . GLN B 2 83 ? -10.509 20.373 -20.957 1.00 37.38 84 GLN L CA 1
ATOM 2233 C C . GLN B 2 83 ? -9.813 21.098 -19.795 1.00 38.28 84 GLN L C 1
ATOM 2234 O O . GLN B 2 83 ? -10.488 21.564 -18.883 1.00 36.97 84 GLN L O 1
ATOM 2240 N N . PRO B 2 84 ? -8.462 21.196 -19.822 1.00 39.51 85 PRO L N 1
ATOM 2241 C CA . PRO B 2 84 ? -7.753 21.965 -18.784 1.00 39.64 85 PRO L CA 1
ATOM 2242 C C . PRO B 2 84 ? -8.196 23.427 -18.710 1.00 38.40 85 PRO L C 1
ATOM 2243 O O . PRO B 2 84 ? -8.261 23.989 -17.625 1.00 38.13 85 PRO L O 1
ATOM 2247 N N . GLU B 2 85 ? -8.513 24.005 -19.865 1.00 38.38 86 GLU L N 1
ATOM 2248 C CA . GLU B 2 85 ? -9.040 25.358 -20.007 1.00 39.77 86 GLU L CA 1
ATOM 2249 C C . GLU B 2 85 ? -10.350 25.587 -19.232 1.00 39.73 86 GLU L C 1
ATOM 2250 O O . GLU B 2 85 ? -10.738 26.724 -18.993 1.00 39.28 86 GLU L O 1
ATOM 2256 N N . ASP B 2 86 ? -11.030 24.507 -18.856 1.00 37.92 87 ASP L N 1
ATOM 2257 C CA . ASP B 2 86 ? -12.277 24.588 -18.093 1.00 36.12 87 ASP L CA 1
ATOM 2258 C C . ASP B 2 86 ? -12.041 24.655 -16.581 1.00 35.32 87 ASP L C 1
ATOM 2259 O O . ASP B 2 86 ? -13.000 24.716 -15.811 1.00 36.41 87 ASP L O 1
ATOM 2264 N N . GLU B 2 87 ? -10.781 24.621 -16.149 1.00 34.50 88 GLU L N 1
ATOM 2265 C CA . GLU B 2 87 ? -10.471 24.825 -14.732 1.00 34.13 88 GLU L CA 1
ATOM 2266 C C . GLU B 2 87 ? -10.800 26.263 -14.373 1.00 31.04 88 GLU L C 1
ATOM 2267 O O . GLU B 2 87 ? -10.282 27.202 -14.981 1.00 30.53 88 GLU L O 1
ATOM 2273 N N . ALA B 2 88 ? -11.694 26.421 -13.406 1.00 27.19 89 ALA L N 1
ATOM 2274 C CA . ALA B 2 88 ? -12.191 27.727 -13.012 1.00 25.52 89 ALA L CA 1
ATOM 2275 C C . ALA B 2 88 ? -13.112 27.567 -11.812 1.00 24.04 89 ALA L C 1
ATOM 2276 O O . ALA B 2 88 ? -13.460 26.452 -11.427 1.00 22.88 89 ALA L O 1
ATOM 2278 N N . ILE B 2 89 ? -13.495 28.695 -11.229 1.00 22.85 90 ILE L N 1
ATOM 2279 C CA . ILE B 2 89 ? -14.567 28.733 -10.254 1.00 22.77 90 ILE L CA 1
ATOM 2280 C C . ILE B 2 89 ? -15.880 28.979 -11.004 1.00 21.68 90 ILE L C 1
ATOM 2281 O O . ILE B 2 89 ? -15.977 29.908 -11.806 1.00 21.62 90 ILE L O 1
ATOM 2286 N N . TYR B 2 90 ? -16.866 28.117 -10.778 1.00 20.44 91 TYR L N 1
ATOM 2287 C CA . TYR B 2 90 ? -18.182 28.288 -11.385 1.00 20.40 91 TYR L CA 1
ATOM 2288 C C . TYR B 2 90 ? -19.169 28.776 -10.337 1.00 20.66 91 TYR L C 1
ATOM 2289 O O . TYR B 2 90 ? -19.232 28.237 -9.240 1.00 20.71 91 TYR L O 1
ATOM 2298 N N . ILE B 2 91 ? -19.941 29.794 -10.693 1.00 21.32 92 ILE L N 1
ATOM 2299 C CA . ILE B 2 91 ? -20.811 30.497 -9.751 1.00 22.45 92 ILE L CA 1
ATOM 2300 C C . ILE B 2 91 ? -22.192 30.602 -10.362 1.00 22.01 92 ILE L C 1
ATOM 2301 O O . ILE B 2 91 ? -22.297 30.900 -11.538 1.00 21.83 92 ILE L O 1
ATOM 2306 N N . CYS B 2 92 ? -23.242 30.362 -9.584 1.00 22.19 93 CYS L N 1
ATOM 2307 C CA . CYS B 2 92 ? -24.598 30.669 -10.055 1.00 23.63 93 CYS L CA 1
ATOM 2308 C C . CYS B 2 92 ? -25.136 31.957 -9.431 1.00 21.46 93 CYS L C 1
ATOM 2309 O O . CYS B 2 92 ? -24.680 32.377 -8.369 1.00 21.68 93 CYS L O 1
ATOM 2312 N N . GLY B 2 93 ? -26.091 32.590 -10.106 1.00 19.75 94 GLY L N 1
ATOM 2313 C CA . GLY B 2 93 ? -26.692 33.832 -9.630 1.00 19.09 94 GLY L CA 1
ATOM 2314 C C . GLY B 2 93 ? -28.179 33.817 -9.870 1.00 18.85 94 GLY L C 1
ATOM 2315 O O . GLY B 2 93 ? -28.653 33.177 -10.818 1.00 20.61 94 GLY L O 1
ATOM 2316 N N . VAL B 2 94 ? -28.929 34.522 -9.033 1.00 18.01 95 VAL L N 1
ATOM 2317 C CA . VAL B 2 94 ? -30.382 34.572 -9.169 1.00 18.04 95 VAL L CA 1
ATOM 2318 C C . VAL B 2 94 ? -30.916 35.900 -8.655 1.00 18.62 95 VAL L C 1
ATOM 2319 O O . VAL B 2 94 ? -30.400 36.450 -7.673 1.00 19.61 95 VAL L O 1
ATOM 2323 N N . GLY B 2 95 ? -31.947 36.415 -9.314 1.00 18.26 96 GLY L N 1
ATOM 2324 C CA . GLY B 2 95 ? -32.592 37.640 -8.893 1.00 19.62 96 GLY L CA 1
ATOM 2325 C C . GLY B 2 95 ? -34.015 37.409 -8.407 1.00 21.84 96 GLY L C 1
ATOM 2326 O O . GLY B 2 95 ? -34.648 36.419 -8.785 1.00 21.98 96 GLY L O 1
ATOM 2327 N N . ASP B 2 96 ? -34.519 38.318 -7.573 1.00 22.27 97 ASP L N 1
ATOM 2328 C CA . ASP B 2 96 ? -35.919 38.280 -7.143 1.00 24.08 97 ASP L CA 1
ATOM 2329 C C . ASP B 2 96 ? -36.393 39.649 -6.658 1.00 24.22 97 ASP L C 1
ATOM 2330 O O . ASP B 2 96 ? -35.593 40.564 -6.494 1.00 22.62 97 ASP L O 1
ATOM 2335 N N . THR B 2 97 ? -37.706 39.780 -6.477 1.00 25.99 98 THR L N 1
ATOM 2336 C CA . THR B 2 97 ? -38.305 40.901 -5.779 1.00 27.91 98 THR L CA 1
ATOM 2337 C C . THR B 2 97 ? -38.613 40.424 -4.376 1.00 29.48 98 THR L C 1
ATOM 2338 O O . THR B 2 97 ? -39.287 39.411 -4.199 1.00 32.38 98 THR L O 1
ATOM 2342 N N . ILE B 2 98 ? -38.091 41.133 -3.385 1.00 30.25 99 ILE L N 1
ATOM 2343 C CA . ILE B 2 98 ? -38.277 40.783 -1.972 1.00 31.38 99 ILE L CA 1
ATOM 2344 C C . ILE B 2 98 ? -38.626 42.074 -1.249 1.00 33.24 99 ILE L C 1
ATOM 2345 O O . ILE B 2 98 ? -37.822 43.015 -1.240 1.00 31.08 99 ILE L O 1
ATOM 2350 N N . LYS B 2 99 ? -39.838 42.120 -0.683 1.00 35.03 100 LYS L N 1
ATOM 2351 C CA . LYS B 2 99 ? -40.391 43.341 -0.084 1.00 36.29 100 LYS L CA 1
ATOM 2352 C C . LYS B 2 99 ? -40.310 44.531 -1.052 1.00 37.47 100 LYS L C 1
ATOM 2353 O O . LYS B 2 99 ? -39.736 45.577 -0.710 1.00 36.86 100 LYS L O 1
ATOM 2359 N N . GLU B 2 100 ? -40.847 44.344 -2.266 1.00 37.08 101 GLU L N 1
ATOM 2360 C CA . GLU B 2 100 ? -40.903 45.395 -3.308 1.00 38.30 101 GLU L CA 1
ATOM 2361 C C . GLU B 2 100 ? -39.550 45.818 -3.934 1.00 35.08 101 GLU L C 1
ATOM 2362 O O . GLU B 2 100 ? -39.492 46.754 -4.735 1.00 34.29 101 GLU L O 1
ATOM 2368 N N . GLN B 2 101 ? -38.467 45.134 -3.587 1.00 31.52 102 GLN L N 1
ATOM 2369 C CA . GLN B 2 101 ? -37.145 45.535 -4.071 1.00 28.55 102 GLN L CA 1
ATOM 2370 C C . GLN B 2 101 ? -36.397 44.431 -4.796 1.00 24.12 102 GLN L C 1
ATOM 2371 O O . GLN B 2 101 ? -36.426 43.270 -4.392 1.00 23.78 102 GLN L O 1
ATOM 2377 N N . PHE B 2 102 ? -35.711 44.818 -5.860 1.00 21.36 103 PHE L N 1
ATOM 2378 C CA . PHE B 2 102 ? -34.824 43.923 -6.580 1.00 18.83 103 PHE L CA 1
ATOM 2379 C C . PHE B 2 102 ? -33.637 43.518 -5.726 1.00 18.62 103 PHE L C 1
ATOM 2380 O O . PHE B 2 102 ? -32.937 44.356 -5.160 1.00 18.10 103 PHE L O 1
ATOM 2388 N N . VAL B 2 103 ? -33.397 42.221 -5.660 1.00 18.92 104 VAL L N 1
ATOM 2389 C CA . VAL B 2 103 ? -32.230 41.676 -4.976 1.00 19.48 104 VAL L CA 1
ATOM 2390 C C . VAL B 2 103 ? -31.600 40.710 -5.973 1.00 19.52 104 VAL L C 1
ATOM 2391 O O . VAL B 2 103 ? -32.318 40.094 -6.749 1.00 19.70 104 VAL L O 1
ATOM 2395 N N . TYR B 2 104 ? -30.276 40.600 -5.976 1.00 18.87 105 TYR L N 1
ATOM 2396 C CA . TYR B 2 104 ? -29.586 39.557 -6.741 1.00 18.80 105 TYR L CA 1
ATOM 2397 C C . TYR B 2 104 ? -28.595 38.899 -5.803 1.00 18.25 105 TYR L C 1
ATOM 2398 O O . TYR B 2 104 ? -27.974 39.592 -5.004 1.00 18.98 105 TYR L O 1
ATOM 2407 N N . VAL B 2 105 ? -28.453 37.579 -5.885 1.00 17.82 106 VAL L N 1
ATOM 2408 C CA . VAL B 2 105 ? -27.514 36.855 -5.028 1.00 18.48 106 VAL L CA 1
ATOM 2409 C C . VAL B 2 105 ? -26.699 35.844 -5.836 1.00 18.79 106 VAL L C 1
ATOM 2410 O O . VAL B 2 105 ? -27.198 35.258 -6.805 1.00 18.50 106 VAL L O 1
ATOM 2414 N N . PHE B 2 106 ? -25.457 35.639 -5.420 1.00 18.12 107 PHE L N 1
ATOM 2415 C CA . PHE B 2 106 ? -24.571 34.651 -6.013 1.00 18.70 107 PHE L CA 1
ATOM 2416 C C . PHE B 2 106 ? -24.442 33.436 -5.097 1.00 19.99 107 PHE L C 1
ATOM 2417 O O . PHE B 2 106 ? -24.624 33.542 -3.882 1.00 20.20 107 PHE L O 1
ATOM 2425 N N . GLY B 2 107 ? -24.159 32.275 -5.684 1.00 20.95 108 GLY L N 1
ATOM 2426 C CA . GLY B 2 107 ? -23.799 31.096 -4.907 1.00 21.54 108 GLY L CA 1
ATOM 2427 C C . GLY B 2 107 ? -22.380 31.251 -4.394 1.00 23.09 108 GLY L C 1
ATOM 2428 O O . GLY B 2 107 ? -21.701 32.227 -4.722 1.00 23.90 108 GLY L O 1
ATOM 2429 N N . GLY B 2 108 ? -21.917 30.286 -3.606 1.00 23.93 109 GLY L N 1
ATOM 2430 C CA . GLY B 2 108 ? -20.555 30.326 -3.071 1.00 24.59 109 GLY L CA 1
ATOM 2431 C C . GLY B 2 108 ? -19.457 30.024 -4.087 1.00 26.35 109 GLY L C 1
ATOM 2432 O O . GLY B 2 108 ? -18.286 30.292 -3.819 1.00 27.06 109 GLY L O 1
ATOM 2433 N N . GLY B 2 109 ? -19.808 29.468 -5.249 1.00 26.03 110 GLY L N 1
ATOM 2434 C CA . GLY B 2 109 ? -18.789 29.081 -6.245 1.00 25.39 110 GLY L CA 1
ATOM 2435 C C . GLY B 2 109 ? -18.299 27.653 -6.028 1.00 26.49 110 GLY L C 1
ATOM 2436 O O . GLY B 2 109 ? -18.203 27.193 -4.888 1.00 26.41 110 GLY L O 1
ATOM 2437 N N . THR B 2 110 ? -18.023 26.939 -7.119 1.00 26.95 111 THR L N 1
ATOM 2438 C CA . THR B 2 110 ? -17.443 25.589 -7.068 1.00 27.59 111 THR L CA 1
ATOM 2439 C C . THR B 2 110 ? -16.126 25.628 -7.824 1.00 27.33 111 THR L C 1
ATOM 2440 O O . THR B 2 110 ? -16.103 25.981 -9.009 1.00 27.27 111 THR L O 1
ATOM 2444 N N . LYS B 2 111 ? -15.032 25.273 -7.157 1.00 26.28 112 LYS L N 1
ATOM 2445 C CA . LYS B 2 111 ? -13.735 25.249 -7.818 1.00 27.40 112 LYS L CA 1
ATOM 2446 C C . LYS B 2 111 ? -13.583 23.935 -8.571 1.00 26.64 112 LYS L C 1
ATOM 2447 O O . LYS B 2 111 ? -13.635 22.864 -7.965 1.00 26.27 112 LYS L O 1
ATOM 2453 N N . VAL B 2 112 ? -13.416 24.006 -9.89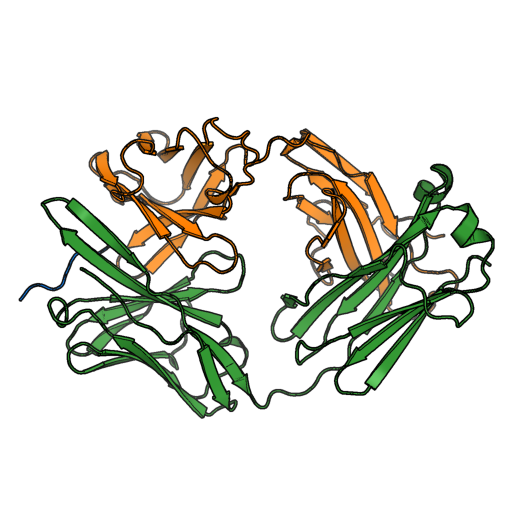0 1.00 26.85 113 VAL L N 1
ATOM 2454 C CA . VAL B 2 112 ? -13.250 22.783 -10.684 1.00 27.58 113 VAL L CA 1
ATOM 2455 C C . VAL B 2 112 ? -11.783 22.475 -10.987 1.00 29.07 113 VAL L C 1
ATOM 2456 O O . VAL B 2 112 ? -11.080 23.286 -11.588 1.00 29.82 113 VAL L O 1
ATOM 2460 N N . THR B 2 113 ? -11.347 21.286 -10.574 1.00 32.23 114 THR L N 1
ATOM 2461 C CA . THR B 2 113 ? -10.000 20.785 -10.836 1.00 35.04 114 THR L CA 1
ATOM 2462 C C . THR B 2 113 ? -10.080 19.674 -11.896 1.00 35.23 114 THR L C 1
ATOM 2463 O O . THR B 2 113 ? -10.881 18.750 -11.767 1.00 34.62 114 THR L O 1
ATOM 2467 N N . VAL B 2 114 ? -9.263 19.780 -12.941 1.00 34.02 115 VAL L N 1
ATOM 2468 C CA . VAL B 2 114 ? -9.189 18.748 -13.970 1.00 35.72 115 VAL L CA 1
ATOM 2469 C C . VAL B 2 114 ? -7.965 17.846 -13.760 1.00 38.29 115 VAL L C 1
ATOM 2470 O O . VAL B 2 114 ? -6.835 18.239 -14.055 1.00 38.14 115 VAL L O 1
ATOM 2474 N N . LEU B 2 115 ? -8.202 16.641 -13.243 1.00 41.49 116 LEU L N 1
ATOM 2475 C CA . LEU B 2 115 ? -7.131 15.676 -12.966 1.00 44.77 116 LEU L CA 1
ATOM 2476 C C . LEU B 2 115 ? -6.565 15.062 -14.252 1.00 46.63 116 LEU L C 1
ATOM 2477 O O . LEU B 2 115 ? -7.165 15.197 -15.322 1.00 48.56 116 LEU L O 1
ATOM 2482 N N . GLY B 2 116 ? -5.402 14.415 -14.132 1.00 47.97 117 GLY L N 1
ATOM 2483 C CA . GLY B 2 116 ? -4.737 13.722 -15.243 1.00 46.49 117 GLY L CA 1
ATOM 2484 C C . GLY B 2 116 ? -4.057 14.574 -16.310 1.00 47.56 117 GLY L C 1
ATOM 2485 O O . GLY B 2 116 ? -3.932 14.148 -17.456 1.00 49.40 117 GLY L O 1
ATOM 2486 N N . GLN B 2 117 ? -3.609 15.774 -15.957 1.00 48.43 118 GLN L N 1
ATOM 2487 C CA . GLN B 2 117 ? -2.892 16.610 -16.925 1.00 49.14 118 GLN L CA 1
ATOM 2488 C C . GLN B 2 117 ? -1.407 16.251 -16.953 1.00 49.58 118 GLN L C 1
ATOM 2489 O O . GLN B 2 117 ? -0.879 15.721 -15.969 1.00 47.55 118 GLN L O 1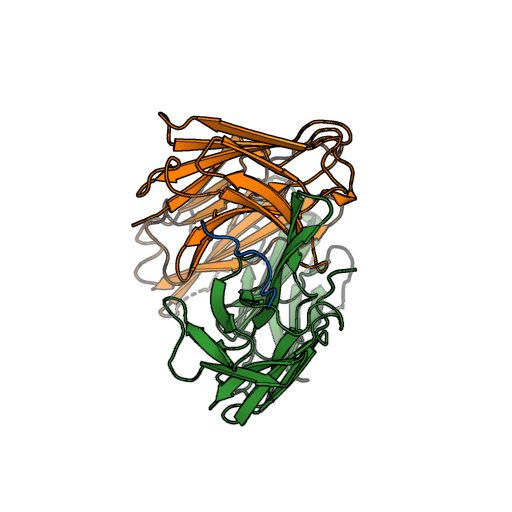
ATOM 2495 N N . PRO B 2 118 ? -0.726 16.534 -18.082 1.00 50.36 119 PRO L N 1
ATOM 2496 C CA . PRO B 2 118 ? 0.712 16.257 -18.138 1.00 52.36 119 PRO L CA 1
ATOM 2497 C C . PRO B 2 118 ? 1.480 17.076 -17.092 1.00 54.03 119 PRO L C 1
ATOM 2498 O O . PRO B 2 118 ? 1.220 18.272 -16.941 1.00 52.76 119 PRO L O 1
ATOM 2502 N N . LYS B 2 119 ? 2.392 16.422 -16.370 1.00 54.92 120 LYS L N 1
ATOM 2503 C CA . LYS B 2 119 ? 3.297 17.092 -15.425 1.00 54.51 120 LYS L CA 1
ATOM 2504 C C . LYS B 2 119 ? 4.203 18.091 -16.148 1.00 53.18 120 LYS L C 1
ATOM 2505 O O . LYS B 2 119 ? 4.447 17.970 -17.356 1.00 54.26 120 LYS L O 1
ATOM 2511 N N . SER B 2 120 ? 4.692 19.085 -15.411 1.00 49.37 121 SER L N 1
ATOM 2512 C CA . SER B 2 120 ? 5.586 20.093 -15.980 1.00 45.89 121 SER L CA 1
ATOM 2513 C C . SER B 2 120 ? 6.598 20.568 -14.938 1.00 45.27 121 SER L C 1
ATOM 2514 O O . SER B 2 120 ? 6.217 21.051 -13.867 1.00 45.64 121 SER L O 1
ATOM 2517 N N . THR B 2 121 ? 7.882 20.401 -15.255 1.00 44.68 122 THR L N 1
ATOM 2518 C CA . THR B 2 121 ? 8.987 20.784 -14.362 1.00 45.49 122 THR L CA 1
ATOM 2519 C C . THR B 2 121 ? 9.204 22.309 -14.348 1.00 42.20 122 THR L C 1
ATOM 2520 O O . THR B 2 121 ? 9.140 22.951 -15.405 1.00 39.90 122 THR L O 1
ATOM 2524 N N . PRO B 2 122 ? 9.433 22.893 -13.147 1.00 40.31 123 PRO L N 1
ATOM 2525 C CA . PRO B 2 122 ? 9.612 24.346 -13.077 1.00 38.90 123 PRO L CA 1
ATOM 2526 C C . PRO B 2 122 ? 10.841 24.831 -13.824 1.00 37.70 123 PRO L C 1
ATOM 2527 O O . PRO B 2 122 ? 11.865 24.156 -13.824 1.00 40.22 123 PRO L O 1
ATOM 2531 N N . THR B 2 123 ? 10.697 25.970 -14.488 1.00 36.67 124 THR L N 1
ATOM 2532 C CA . THR B 2 123 ? 11.809 26.759 -15.006 1.00 37.82 124 THR L CA 1
ATOM 2533 C C . THR B 2 123 ? 12.257 27.768 -13.930 1.00 37.03 124 THR L C 1
ATOM 2534 O O . THR B 2 123 ? 11.451 28.563 -13.450 1.00 37.83 124 THR L O 1
ATOM 2538 N N . LEU B 2 124 ? 13.529 27.734 -13.548 1.00 36.22 125 LEU L N 1
ATOM 2539 C CA . LEU B 2 124 ? 14.077 28.736 -12.622 1.00 35.04 125 LEU L CA 1
ATOM 2540 C C . LEU B 2 124 ? 14.844 29.825 -13.357 1.00 33.76 125 LEU L C 1
ATOM 2541 O O . LEU B 2 124 ? 15.689 29.534 -14.196 1.00 33.93 125 LEU L O 1
ATOM 2546 N N . THR B 2 125 ? 14.534 31.074 -13.043 1.00 31.57 126 THR L N 1
ATOM 2547 C CA . THR B 2 125 ? 15.346 32.206 -13.462 1.00 30.89 126 THR L CA 1
ATOM 2548 C C . THR B 2 125 ? 15.815 32.924 -12.187 1.00 29.81 126 THR L C 1
ATOM 2549 O O . THR B 2 125 ? 14.996 33.249 -11.315 1.00 28.86 126 THR L O 1
ATOM 2553 N N . VAL B 2 126 ? 17.127 33.124 -12.056 1.00 27.33 127 VAL L N 1
ATOM 2554 C CA . VAL B 2 126 ? 17.684 33.819 -10.887 1.00 25.83 127 VAL L CA 1
ATOM 2555 C C . VAL B 2 126 ? 18.403 35.097 -11.285 1.00 25.89 127 VAL L C 1
ATOM 2556 O O . VAL B 2 126 ? 19.091 35.154 -12.319 1.00 25.90 127 VAL L O 1
ATOM 2560 N N . PHE B 2 127 ? 18.218 36.131 -10.475 1.00 23.87 128 PHE L N 1
ATOM 2561 C CA . PHE B 2 127 ? 18.880 37.404 -10.714 1.00 24.28 128 PHE L CA 1
ATOM 2562 C C . PHE B 2 127 ? 19.618 37.864 -9.474 1.00 24.00 128 PHE L C 1
ATOM 2563 O O . PHE B 2 127 ? 19.062 37.827 -8.376 1.00 24.17 128 PHE L O 1
ATOM 2571 N N . PRO B 2 128 ? 20.868 38.310 -9.652 1.00 24.52 129 PRO L N 1
ATOM 2572 C CA . PRO B 2 128 ? 21.643 38.921 -8.557 1.00 24.91 129 PRO L CA 1
ATOM 2573 C C . PRO B 2 128 ? 21.225 40.394 -8.321 1.00 24.99 129 PRO L C 1
ATOM 2574 O O . PRO B 2 128 ? 20.466 40.950 -9.123 1.00 23.82 129 PRO L O 1
ATOM 2578 N N . PRO B 2 129 ? 21.718 41.029 -7.232 1.00 25.96 130 PRO L N 1
ATOM 2579 C CA . PRO B 2 129 ? 21.354 42.432 -6.993 1.00 25.59 130 PRO L CA 1
ATOM 2580 C C . PRO B 2 129 ? 21.801 43.316 -8.144 1.00 24.99 130 PRO L C 1
ATOM 2581 O O . PRO B 2 129 ? 22.869 43.097 -8.706 1.00 24.87 130 PRO L O 1
ATOM 2585 N N . SER B 2 130 ? 20.980 44.291 -8.519 1.00 24.40 131 SER L N 1
ATOM 2586 C CA . SER B 2 130 ? 21.425 45.275 -9.491 1.00 25.52 131 SER L CA 1
ATOM 2587 C C . SER B 2 130 ? 22.451 46.178 -8.814 1.00 27.78 131 SER L C 1
ATOM 2588 O O . SER B 2 130 ? 22.472 46.308 -7.574 1.00 25.68 131 SER L O 1
ATOM 2591 N N . SER B 2 131 ? 23.292 46.818 -9.619 1.00 29.33 132 SER L N 1
ATOM 2592 C CA . SER B 2 131 ? 24.328 47.648 -9.049 1.00 31.22 132 SER L CA 1
ATOM 2593 C C . SER B 2 131 ? 23.701 48.913 -8.459 1.00 30.84 132 SER L C 1
ATOM 2594 O O . SER B 2 131 ? 24.262 49.512 -7.548 1.00 32.27 132 SER L O 1
ATOM 2597 N N . GLU B 2 132 ? 22.523 49.282 -8.961 1.00 30.65 133 GLU L N 1
ATOM 2598 C CA . GLU B 2 132 ? 21.727 50.358 -8.382 1.00 31.34 133 GLU L CA 1
ATOM 2599 C C . GLU B 2 132 ? 21.275 50.054 -6.956 1.00 28.86 133 GLU L C 1
ATOM 2600 O O . GLU B 2 132 ? 21.332 50.921 -6.095 1.00 29.31 133 GLU L O 1
ATOM 2606 N N . GLU B 2 133 ? 20.817 48.834 -6.707 1.00 26.39 134 GLU L N 1
ATOM 2607 C CA . GLU B 2 133 ? 20.468 48.437 -5.347 1.00 26.42 134 GLU L CA 1
ATOM 2608 C C . GLU B 2 133 ? 21.715 48.395 -4.451 1.00 26.24 134 GLU L C 1
ATOM 2609 O O . GLU B 2 133 ? 21.674 48.843 -3.299 1.00 23.42 134 GLU L O 1
ATOM 2615 N N . LEU B 2 134 ? 22.815 47.858 -4.987 1.00 25.16 135 LEU L N 1
ATOM 2616 C CA . LEU B 2 134 ? 24.079 47.806 -4.250 1.00 25.66 135 LEU L CA 1
ATOM 2617 C C . LEU B 2 134 ? 24.583 49.188 -3.816 1.00 25.53 135 LEU L C 1
ATOM 2618 O O . LEU B 2 134 ? 25.158 49.308 -2.743 1.00 24.60 135 LEU L O 1
ATOM 2623 N N . LYS B 2 135 ? 24.335 50.221 -4.630 1.00 26.75 136 LYS L N 1
ATOM 2624 C CA . LYS B 2 135 ? 24.668 51.607 -4.258 1.00 29.50 136 LYS L CA 1
ATOM 2625 C C . LYS B 2 135 ? 23.817 52.164 -3.111 1.00 29.24 136 LYS L C 1
ATOM 2626 O O . LYS B 2 135 ? 24.175 53.164 -2.502 1.00 30.28 136 LYS L O 1
ATOM 2632 N N . GLU B 2 136 ? 22.698 51.516 -2.820 1.00 28.06 137 GLU L N 1
ATOM 2633 C CA . GLU B 2 136 ? 21.924 51.824 -1.620 1.00 28.37 137 GLU L CA 1
ATOM 2634 C C . GLU B 2 136 ? 22.297 50.903 -0.448 1.00 26.30 137 GLU L C 1
ATOM 2635 O O . GLU B 2 136 ? 21.579 50.858 0.556 1.00 26.65 137 GLU L O 1
ATOM 2641 N N . ASN B 2 137 ? 23.405 50.170 -0.575 1.00 24.74 138 ASN L N 1
ATOM 2642 C CA . ASN B 2 137 ? 23.890 49.287 0.500 1.00 25.64 138 ASN L CA 1
ATOM 2643 C C . ASN B 2 137 ? 22.882 48.179 0.815 1.00 26.96 138 ASN L C 1
ATOM 2644 O O . ASN B 2 137 ? 22.835 47.677 1.940 1.00 28.00 138 ASN L O 1
ATOM 2649 N N . LYS B 2 138 ? 22.077 47.808 -0.186 1.00 28.19 139 LYS L N 1
ATOM 2650 C CA . LYS B 2 138 ? 21.069 46.728 -0.080 1.00 29.06 139 LYS L CA 1
ATOM 2651 C C . LYS B 2 138 ? 21.334 45.658 -1.141 1.00 27.60 139 LYS L C 1
ATOM 2652 O O . LYS B 2 138 ? 22.038 45.922 -2.123 1.00 26.90 139 LYS L O 1
ATOM 2658 N N . ALA B 2 139 ? 20.764 44.467 -0.956 1.00 25.96 140 ALA L N 1
ATOM 2659 C CA . ALA B 2 139 ? 20.892 43.388 -1.944 1.00 26.54 140 ALA L CA 1
ATOM 2660 C C . ALA B 2 139 ? 19.692 42.454 -1.914 1.00 26.75 140 ALA L C 1
ATOM 2661 O O . ALA B 2 139 ? 19.449 41.807 -0.909 1.00 30.46 140 ALA L O 1
ATOM 2663 N N . THR B 2 140 ? 18.935 42.392 -3.002 1.00 26.40 141 THR L N 1
ATOM 2664 C CA . THR B 2 140 ? 17.777 41.492 -3.092 1.00 24.79 141 THR L CA 1
ATOM 2665 C C . THR B 2 140 ? 18.055 40.428 -4.141 1.00 24.52 141 THR L C 1
ATOM 2666 O O . THR B 2 140 ? 18.399 40.746 -5.277 1.00 23.73 141 THR L O 1
ATOM 2670 N N . LEU B 2 141 ? 17.935 39.163 -3.742 1.00 23.68 142 LEU L N 1
ATOM 2671 C CA . LEU B 2 141 ? 18.064 38.053 -4.666 1.00 23.68 142 LEU L CA 1
ATOM 2672 C C . LEU B 2 141 ? 16.670 37.637 -5.149 1.00 23.51 142 LEU L C 1
ATOM 2673 O O . LEU B 2 141 ? 15.709 37.609 -4.373 1.00 23.01 142 LEU L O 1
ATOM 2678 N N . VAL B 2 142 ? 16.564 37.346 -6.443 1.00 23.32 143 VAL L N 1
ATOM 2679 C CA . VAL B 2 142 ? 15.263 37.076 -7.071 1.00 23.28 143 VAL L CA 1
ATOM 2680 C C . VAL B 2 142 ? 15.271 35.703 -7.715 1.00 24.79 143 VAL L C 1
ATOM 2681 O O . VAL B 2 142 ? 16.169 35.375 -8.497 1.00 25.37 143 VAL L O 1
ATOM 2685 N N . CYS B 2 143 ? 14.273 34.903 -7.379 1.00 26.05 144 CYS L N 1
ATOM 2686 C CA . CYS B 2 143 ? 14.110 33.589 -7.974 1.00 27.53 144 CYS L CA 1
ATOM 2687 C C . CYS B 2 143 ? 12.708 33.483 -8.562 1.00 27.49 144 CYS L C 1
ATOM 2688 O O . CYS B 2 143 ? 11.710 33.549 -7.837 1.00 27.10 144 CYS L O 1
ATOM 2691 N N . LEU B 2 144 ? 12.641 33.353 -9.881 1.00 26.82 145 LEU L N 1
ATOM 2692 C CA . LEU B 2 144 ? 11.370 33.299 -10.605 1.00 26.68 145 LEU L CA 1
ATOM 2693 C C . LEU B 2 144 ? 11.142 31.883 -11.129 1.00 27.79 145 LEU L C 1
ATOM 2694 O O . LEU B 2 144 ? 11.988 31.323 -11.846 1.00 27.63 145 LEU L O 1
ATOM 2699 N N . ILE B 2 145 ? 9.993 31.322 -10.757 1.00 27.82 146 ILE L N 1
ATOM 2700 C CA . ILE B 2 145 ? 9.660 29.916 -10.953 1.00 27.59 146 ILE L CA 1
ATOM 2701 C C . ILE B 2 145 ? 8.408 29.849 -11.815 1.00 28.39 146 ILE L C 1
ATOM 2702 O O . ILE B 2 145 ? 7.354 30.351 -11.428 1.00 27.00 146 ILE L O 1
ATOM 2707 N N . SER B 2 146 ? 8.523 29.248 -12.991 1.00 28.58 147 SER L N 1
ATOM 2708 C CA . SER B 2 146 ? 7.415 29.262 -13.931 1.00 30.41 147 SER L CA 1
ATOM 2709 C C . SER B 2 146 ? 7.277 27.952 -14.682 1.00 31.18 147 SER L C 1
ATOM 2710 O O . SER B 2 146 ? 8.073 27.024 -14.502 1.00 31.42 147 SER L O 1
ATOM 2713 N N . ASN B 2 147 ? 6.240 27.891 -15.511 1.00 32.42 148 ASN L N 1
ATOM 2714 C CA . ASN B 2 147 ? 5.979 26.760 -16.390 1.00 34.21 148 ASN L CA 1
ATOM 2715 C C . ASN B 2 147 ? 5.879 25.429 -15.652 1.00 34.20 148 ASN L C 1
ATOM 2716 O O . ASN B 2 147 ? 6.342 24.406 -16.156 1.00 35.56 148 ASN L O 1
ATOM 2721 N N . PHE B 2 148 ? 5.304 25.435 -14.455 1.00 32.78 149 PHE L N 1
ATOM 2722 C CA . PHE B 2 148 ? 5.163 24.188 -13.727 1.00 34.94 149 PHE L CA 1
ATOM 2723 C C . PHE B 2 148 ? 3.710 23.745 -13.501 1.00 37.82 149 PHE L C 1
ATOM 2724 O O . PHE B 2 148 ? 2.784 24.557 -13.560 1.00 38.99 149 PHE L O 1
ATOM 2732 N N . SER B 2 149 ? 3.538 22.445 -13.263 1.00 41.68 150 SER L N 1
ATOM 2733 C CA . SER B 2 149 ? 2.223 21.815 -13.096 1.00 43.95 150 SER L CA 1
ATOM 2734 C C . SER B 2 149 ? 2.392 20.391 -12.571 1.00 42.72 150 SER L C 1
ATOM 2735 O O . SER B 2 149 ? 3.180 19.637 -13.123 1.00 42.66 150 SER L O 1
ATOM 2738 N N . PRO B 2 150 ? 1.671 20.012 -11.499 1.00 44.22 151 PRO L N 1
ATOM 2739 C CA . PRO B 2 150 ? 0.701 20.743 -10.674 1.00 47.08 151 PRO L CA 1
ATOM 2740 C C . PRO B 2 150 ? 1.325 21.832 -9.782 1.00 47.22 151 PRO L C 1
ATOM 2741 O O . PRO B 2 150 ? 2.547 21.973 -9.736 1.00 46.43 151 PRO L O 1
ATOM 2745 N N . SER B 2 151 ? 0.472 22.552 -9.056 1.00 47.92 152 SER L N 1
ATOM 2746 C CA . SER B 2 151 ? 0.842 23.796 -8.387 1.00 47.82 152 SER L CA 1
ATOM 2747 C C . SER B 2 151 ? 1.677 23.667 -7.103 1.00 48.57 152 SER L C 1
ATOM 2748 O O . SER B 2 151 ? 2.195 24.671 -6.595 1.00 49.03 152 SER L O 1
ATOM 2751 N N . GLY B 2 152 ? 1.800 22.454 -6.574 1.00 47.79 153 GLY L N 1
ATOM 2752 C CA . GLY B 2 152 ? 2.572 22.234 -5.343 1.00 48.48 153 GLY L CA 1
ATOM 2753 C C . GLY B 2 152 ? 4.079 22.391 -5.502 1.00 48.21 153 GLY L C 1
ATOM 2754 O O . GLY B 2 152 ? 4.728 21.588 -6.181 1.00 51.05 153 GLY L O 1
ATOM 2755 N N . VAL B 2 153 ? 4.631 23.435 -4.886 1.00 47.79 154 VAL L N 1
ATOM 2756 C CA . VAL B 2 153 ? 6.085 23.663 -4.851 1.00 48.06 154 VAL L CA 1
ATOM 2757 C C . VAL B 2 153 ? 6.548 24.070 -3.459 1.00 48.86 154 VAL L C 1
ATOM 2758 O O . VAL B 2 153 ? 5.814 24.722 -2.722 1.00 53.95 154 VAL L O 1
ATOM 2762 N N . THR B 2 154 ? 7.762 23.685 -3.092 1.00 47.89 155 THR L N 1
ATOM 2763 C CA . THR B 2 154 ? 8.423 24.336 -1.965 1.00 48.45 155 THR L CA 1
ATOM 2764 C C . THR B 2 154 ? 9.750 24.957 -2.408 1.00 46.53 155 THR L C 1
ATOM 2765 O O . THR B 2 154 ? 10.468 24.410 -3.259 1.00 45.23 155 THR L O 1
ATOM 2769 N N . VAL B 2 155 ? 10.032 26.130 -1.846 1.00 42.39 156 VAL L N 1
ATOM 2770 C CA . VAL B 2 155 ? 11.222 26.888 -2.166 1.00 40.26 156 VAL L CA 1
ATOM 2771 C C . VAL B 2 155 ? 12.086 26.981 -0.924 1.00 38.98 156 VAL L C 1
ATOM 2772 O O . VAL B 2 155 ? 11.591 27.269 0.162 1.00 41.44 156 VAL L O 1
ATOM 2776 N N . ALA B 2 156 ? 13.374 26.719 -1.090 1.00 37.24 157 ALA L N 1
ATOM 2777 C CA . ALA B 2 156 ? 14.325 26.806 0.002 1.00 37.31 157 ALA L CA 1
ATOM 2778 C C . ALA B 2 156 ? 15.535 27.578 -0.509 1.00 36.80 157 ALA L C 1
ATOM 2779 O O . ALA B 2 156 ? 15.940 27.397 -1.662 1.00 37.12 157 ALA L O 1
ATOM 2781 N N . TRP B 2 157 ? 16.087 28.457 0.325 1.00 33.43 158 TRP L N 1
ATOM 2782 C CA . TRP B 2 157 ? 17.308 29.167 -0.034 1.00 33.92 158 TRP L CA 1
ATOM 2783 C C . TRP B 2 157 ? 18.467 28.647 0.764 1.00 35.97 158 TRP L C 1
ATOM 2784 O O . TRP B 2 157 ? 18.298 28.210 1.902 1.00 35.59 158 TRP L O 1
ATOM 2795 N N . LYS B 2 158 ? 19.660 28.715 0.181 1.00 37.38 159 LYS L N 1
ATOM 2796 C CA . LYS B 2 158 ? 20.871 28.341 0.887 1.00 41.11 159 LYS L CA 1
ATOM 2797 C C . LYS B 2 158 ? 21.942 29.408 0.713 1.00 42.13 159 LYS L C 1
ATOM 2798 O O . LYS B 2 158 ? 22.015 30.043 -0.338 1.00 40.22 159 LYS L O 1
ATOM 2804 N N . ALA B 2 159 ? 22.755 29.602 1.753 1.00 42.28 160 ALA L N 1
ATOM 2805 C CA . ALA B 2 159 ? 23.941 30.459 1.689 1.00 44.59 160 ALA L CA 1
ATOM 2806 C C . ALA B 2 159 ? 25.173 29.634 2.044 1.00 47.14 160 ALA L C 1
ATOM 2807 O O . ALA B 2 159 ? 25.213 29.012 3.111 1.00 47.52 160 ALA L O 1
ATOM 2809 N N . ASN B 2 160 ? 26.166 29.627 1.152 1.00 50.52 161 ASN L N 1
ATOM 2810 C CA . ASN B 2 160 ? 27.356 28.752 1.269 1.00 55.01 161 ASN L CA 1
ATOM 2811 C C . ASN B 2 160 ? 27.026 27.263 1.477 1.00 56.62 161 ASN L C 1
ATOM 2812 O O . ASN B 2 160 ? 27.782 26.545 2.134 1.00 61.85 161 ASN L O 1
ATOM 2817 N N . GLY B 2 161 ? 25.898 26.811 0.927 1.00 56.56 162 GLY L N 1
ATOM 2818 C CA . GLY B 2 161 ? 25.442 25.431 1.099 1.00 55.96 162 GLY L CA 1
ATOM 2819 C C . GLY B 2 161 ? 24.610 25.174 2.351 1.00 55.93 162 GLY L C 1
ATOM 2820 O O . GLY B 2 161 ? 24.109 24.071 2.544 1.00 57.46 162 GLY L O 1
ATOM 2821 N N . THR B 2 162 ? 24.454 26.186 3.202 1.00 57.46 163 THR L N 1
ATOM 2822 C CA . THR B 2 162 ? 23.716 26.046 4.462 1.00 58.90 163 THR L CA 1
ATOM 2823 C C . THR B 2 162 ? 22.312 26.632 4.318 1.00 59.51 163 THR L C 1
ATOM 2824 O O . THR B 2 162 ? 22.169 27.750 3.832 1.00 60.96 163 THR L O 1
ATOM 2828 N N . PRO B 2 163 ? 21.271 25.885 4.742 1.00 59.88 164 PRO L N 1
ATOM 2829 C CA . PRO B 2 163 ? 19.919 26.448 4.687 1.00 59.05 164 PRO L CA 1
ATOM 2830 C C . PRO B 2 163 ? 19.823 27.753 5.470 1.00 58.79 164 PRO L C 1
ATOM 2831 O O . PRO B 2 163 ? 20.393 27.869 6.554 1.00 60.83 164 PRO L O 1
ATOM 2835 N N . ILE B 2 164 ? 19.145 28.739 4.892 1.00 56.97 165 ILE L N 1
ATOM 2836 C CA . ILE B 2 164 ? 18.897 30.017 5.555 1.00 55.13 165 ILE L CA 1
ATOM 2837 C C . ILE B 2 164 ? 17.429 30.356 5.443 1.00 54.00 165 ILE L C 1
ATOM 2838 O O . ILE B 2 164 ? 16.762 29.942 4.501 1.00 56.28 165 ILE L O 1
ATOM 2843 N N . THR B 2 165 ? 16.929 31.116 6.404 1.00 54.08 166 THR L N 1
ATOM 2844 C CA . THR B 2 165 ? 15.500 31.363 6.496 1.00 54.42 166 THR L CA 1
ATOM 2845 C C . THR B 2 165 ? 15.167 32.842 6.743 1.00 52.60 166 THR L C 1
ATOM 2846 O O . THR B 2 165 ? 14.086 33.313 6.391 1.00 51.76 166 THR L O 1
ATOM 2850 N N . GLN B 2 166 ? 16.114 33.563 7.338 1.00 52.37 167 GLN L N 1
ATOM 2851 C CA . GLN B 2 166 ? 16.007 35.002 7.544 1.00 51.42 167 GLN L CA 1
ATOM 2852 C C . GLN B 2 166 ? 16.084 35.760 6.213 1.00 47.42 167 GLN L C 1
ATOM 2853 O O . GLN B 2 166 ? 17.024 35.578 5.443 1.00 45.01 167 GLN L O 1
ATOM 2859 N N . GLY B 2 167 ? 15.087 36.598 5.947 1.00 45.43 168 GLY L N 1
ATOM 2860 C CA . GLY B 2 167 ? 15.072 37.428 4.737 1.00 43.41 168 GLY L CA 1
ATOM 2861 C C . GLY B 2 167 ? 14.404 36.803 3.516 1.00 41.06 168 GLY L C 1
ATOM 2862 O O . GLY B 2 167 ? 14.325 37.441 2.463 1.00 38.71 168 GLY L O 1
ATOM 2863 N N . VAL B 2 168 ? 13.931 35.562 3.660 1.00 39.83 169 VAL L N 1
ATOM 2864 C CA . VAL B 2 168 ? 13.234 34.843 2.585 1.00 39.07 169 VAL L CA 1
ATOM 2865 C C . VAL B 2 168 ? 11.784 35.323 2.470 1.00 39.98 169 VAL L C 1
ATOM 2866 O O . VAL B 2 168 ? 11.102 35.539 3.472 1.00 40.17 169 VAL L O 1
ATOM 2870 N N . ASP B 2 169 ? 11.314 35.473 1.238 1.00 40.55 170 ASP L N 1
ATOM 2871 C CA . ASP B 2 169 ? 10.008 36.059 0.983 1.00 41.25 170 ASP L CA 1
ATOM 2872 C C . ASP B 2 169 ? 9.353 35.377 -0.223 1.00 37.26 170 ASP L C 1
ATOM 2873 O O . ASP B 2 169 ? 9.589 35.775 -1.353 1.00 35.47 170 ASP L O 1
ATOM 2878 N N . THR B 2 170 ? 8.528 34.359 0.028 1.00 35.11 171 THR L N 1
ATOM 2879 C CA . THR B 2 170 ? 8.031 33.456 -1.030 1.00 35.22 171 THR L CA 1
ATOM 2880 C C . THR B 2 170 ? 6.529 33.604 -1.277 1.00 35.80 171 THR L C 1
ATOM 2881 O O . THR B 2 170 ? 5.739 33.661 -0.332 1.00 36.58 171 THR L O 1
ATOM 2885 N N . SER B 2 171 ? 6.136 33.671 -2.546 1.00 34.96 172 SER L N 1
ATOM 2886 C CA . SER B 2 171 ? 4.716 33.791 -2.890 1.00 37.65 172 SER L CA 1
ATOM 2887 C C . SER B 2 171 ? 4.001 32.431 -2.972 1.00 39.58 172 SER L C 1
ATOM 2888 O O . SER B 2 171 ? 4.636 31.380 -3.105 1.00 39.85 172 SER L O 1
ATOM 2891 N N . ASN B 2 172 ? 2.675 32.471 -2.903 1.00 39.77 173 ASN L N 1
ATOM 2892 C CA . ASN B 2 172 ? 1.847 31.340 -3.309 1.00 43.23 173 ASN L CA 1
ATOM 2893 C C . ASN B 2 172 ? 1.899 31.167 -4.832 1.00 43.05 173 ASN L C 1
ATOM 2894 O O . ASN B 2 172 ? 2.110 32.150 -5.564 1.00 41.32 173 ASN L O 1
ATOM 2899 N N . PRO B 2 173 ? 1.710 29.924 -5.319 1.00 42.78 174 PRO L N 1
ATOM 2900 C CA . PRO B 2 173 ? 1.680 29.711 -6.770 1.00 42.05 174 PRO L CA 1
ATOM 2901 C C . PRO B 2 173 ? 0.412 30.301 -7.376 1.00 40.92 174 PRO L C 1
ATOM 2902 O O . PRO B 2 173 ? -0.633 30.270 -6.743 1.00 44.92 174 PRO L O 1
ATOM 2906 N N . THR B 2 174 ? 0.508 30.856 -8.577 1.00 40.17 175 THR L N 1
ATOM 2907 C CA . THR B 2 174 ? -0.661 31.403 -9.264 1.00 41.98 175 THR L CA 1
ATOM 2908 C C . THR B 2 174 ? -0.721 30.975 -10.734 1.00 40.72 175 THR L C 1
ATOM 2909 O O . THR B 2 174 ? 0.291 30.669 -11.352 1.00 37.78 175 THR L O 1
ATOM 2913 N N . LYS B 2 175 ? -1.927 30.990 -11.285 1.00 43.10 176 LYS L N 1
ATOM 2914 C CA . LYS B 2 175 ? -2.223 30.370 -12.566 1.00 45.70 176 LYS L CA 1
ATOM 2915 C C . LYS B 2 175 ? -1.765 31.221 -13.748 1.00 46.38 176 LYS L C 1
ATOM 2916 O O . LYS B 2 175 ? -1.979 32.428 -13.771 1.00 49.39 176 LYS L O 1
ATOM 2922 N N . GLU B 2 176 ? -1.125 30.573 -14.715 1.00 47.35 177 GLU L N 1
ATOM 2923 C CA . GLU B 2 176 ? -0.740 31.174 -15.995 1.00 51.08 177 GLU L CA 1
ATOM 2924 C C . GLU B 2 176 ? -1.050 30.150 -17.099 1.00 50.88 177 GLU L C 1
ATOM 2925 O O . GLU B 2 176 ? -0.372 29.116 -17.201 1.00 51.16 177 GLU L O 1
ATOM 2931 N N . GLY B 2 177 ? -2.067 30.432 -17.914 1.00 48.50 178 GLY L N 1
ATOM 2932 C CA . GLY B 2 177 ? -2.585 29.444 -18.868 1.00 46.61 178 GLY L CA 1
ATOM 2933 C C . GLY B 2 177 ? -3.031 28.219 -18.089 1.00 46.08 178 GLY L C 1
ATOM 2934 O O . GLY B 2 177 ? -3.873 28.329 -17.195 1.00 45.72 178 GLY L O 1
ATOM 2935 N N . ASN B 2 178 ? -2.448 27.061 -18.392 1.00 44.08 179 ASN L N 1
ATOM 2936 C CA . ASN B 2 178 ? -2.708 25.858 -17.595 1.00 46.36 179 ASN L CA 1
ATOM 2937 C C . ASN B 2 178 ? -1.524 25.514 -16.696 1.00 47.10 179 ASN L C 1
ATOM 2938 O O . ASN B 2 178 ? -1.500 24.455 -16.061 1.00 48.67 179 ASN L O 1
ATOM 2943 N N . LYS B 2 179 ? -0.547 26.416 -16.645 1.00 46.10 180 LYS L N 1
ATOM 2944 C CA . LYS B 2 179 ? 0.631 26.238 -15.789 1.00 47.28 180 LYS L CA 1
ATOM 2945 C C . LYS B 2 179 ? 0.561 27.133 -14.550 1.00 44.83 180 LYS L C 1
ATOM 2946 O O . LYS B 2 179 ? -0.413 27.858 -14.350 1.00 47.53 180 LYS L O 1
ATOM 2952 N N . PHE B 2 180 ? 1.593 27.068 -13.716 1.00 41.10 181 PHE L N 1
ATOM 2953 C CA . PHE B 2 180 ? 1.678 27.900 -12.517 1.00 36.91 181 PHE L CA 1
ATOM 2954 C C . PHE B 2 180 ? 2.987 28.691 -12.427 1.00 35.09 181 PHE L C 1
ATOM 2955 O O . PHE B 2 180 ? 3.999 28.305 -13.023 1.00 34.62 181 PHE L O 1
ATOM 2963 N N . MET B 2 181 ? 2.930 29.810 -11.706 1.00 32.51 182 MET L N 1
ATOM 2964 C CA . MET B 2 181 ? 4.051 30.732 -11.503 1.00 30.52 182 MET L CA 1
ATOM 2965 C C . MET B 2 181 ? 4.203 31.037 -10.021 1.00 30.08 182 MET L C 1
ATOM 2966 O O . MET B 2 181 ? 3.212 31.084 -9.282 1.00 28.39 182 MET L O 1
ATOM 2971 N N . ALA B 2 182 ? 5.446 31.228 -9.583 1.00 27.51 183 ALA L N 1
ATOM 2972 C CA . ALA B 2 182 ? 5.731 31.664 -8.211 1.00 26.91 183 ALA L CA 1
ATOM 2973 C C . ALA B 2 182 ? 7.053 32.415 -8.187 1.00 26.73 183 ALA L C 1
ATOM 2974 O O . ALA B 2 182 ? 7.920 32.204 -9.034 1.00 25.52 183 ALA L O 1
ATOM 2976 N N . SER B 2 183 ? 7.204 33.306 -7.223 1.00 27.54 184 SER L N 1
ATOM 2977 C CA . SER B 2 183 ? 8.461 34.013 -7.060 1.00 27.12 184 SER L CA 1
ATOM 2978 C C . SER B 2 183 ? 8.932 33.923 -5.617 1.00 27.18 184 SER L C 1
ATOM 2979 O O . SER B 2 183 ? 8.132 33.745 -4.697 1.00 27.50 184 SER L O 1
ATOM 2982 N N . SER B 2 184 ? 10.241 34.024 -5.432 1.00 26.48 185 SER L N 1
ATOM 2983 C CA . SER B 2 184 ? 10.825 34.061 -4.102 1.00 26.49 185 SER L CA 1
ATOM 2984 C C . SER B 2 184 ? 11.973 35.068 -4.058 1.00 25.20 185 SER L C 1
ATOM 2985 O O . SER B 2 184 ? 12.809 35.130 -4.968 1.00 24.58 185 SER L O 1
ATOM 2988 N N . PHE B 2 185 ? 11.995 35.854 -2.990 1.00 24.39 186 PHE L N 1
ATOM 2989 C CA . PHE B 2 185 ? 12.975 36.903 -2.811 1.00 24.98 186 PHE L CA 1
ATOM 2990 C C . PHE B 2 185 ? 13.769 36.654 -1.546 1.00 26.34 186 PHE L C 1
ATOM 2991 O O . PHE B 2 185 ? 13.231 36.152 -0.557 1.00 28.59 186 PHE L O 1
ATOM 2999 N N . LEU B 2 186 ? 15.057 36.978 -1.593 1.00 26.77 187 LEU L N 1
ATOM 3000 C CA . LEU B 2 186 ? 15.902 36.940 -0.403 1.00 28.06 187 LEU L CA 1
ATOM 3001 C C . LEU B 2 186 ? 16.452 38.351 -0.144 1.00 28.13 187 LEU L C 1
ATOM 3002 O O . LEU B 2 186 ? 17.248 38.867 -0.932 1.00 27.07 187 LEU L O 1
ATOM 3007 N N . HIS B 2 187 ? 15.985 38.978 0.934 1.00 29.06 188 HIS L N 1
ATOM 3008 C CA . HIS B 2 187 ? 16.381 40.351 1.278 1.00 30.76 188 HIS L CA 1
ATOM 3009 C C . HIS B 2 187 ? 17.603 40.362 2.155 1.00 30.25 188 HIS L C 1
ATOM 3010 O O . HIS B 2 187 ? 17.584 39.841 3.267 1.00 32.16 188 HIS L O 1
ATOM 3017 N N . LEU B 2 188 ? 18.689 40.927 1.645 1.00 27.74 189 LEU L N 1
ATOM 3018 C CA . LEU B 2 188 ? 19.959 40.966 2.360 1.00 27.45 189 LEU L CA 1
ATOM 3019 C C . LEU B 2 188 ? 20.474 42.400 2.428 1.00 27.78 189 LEU L C 1
ATOM 3020 O O . LEU B 2 188 ? 20.010 43.281 1.693 1.00 27.49 189 LEU L O 1
ATOM 3025 N N . THR B 2 189 ? 21.446 42.630 3.307 1.00 27.63 190 THR L N 1
ATOM 3026 C CA . THR B 2 189 ? 22.268 43.832 3.211 1.00 27.35 190 THR L CA 1
ATOM 3027 C C . THR B 2 189 ? 23.343 43.548 2.171 1.00 27.28 190 THR L C 1
ATOM 3028 O O . THR B 2 189 ? 23.687 42.387 1.914 1.00 26.90 190 THR L O 1
ATOM 3032 N N . SER B 2 190 ? 23.866 44.605 1.566 1.00 27.74 191 SER L N 1
ATOM 3033 C CA . SER B 2 190 ? 24.982 44.475 0.647 1.00 28.82 191 SER L CA 1
ATOM 3034 C C . SER B 2 190 ? 26.169 43.740 1.279 1.00 29.69 191 SER L C 1
ATOM 3035 O O . SER B 2 190 ? 26.895 43.024 0.589 1.00 28.92 191 SER L O 1
ATOM 3038 N N . ASP B 2 191 ? 26.359 43.914 2.587 1.00 32.40 192 ASP L N 1
ATOM 3039 C CA . ASP B 2 191 ? 27.472 43.255 3.293 1.00 35.12 192 ASP L CA 1
ATOM 3040 C C . ASP B 2 191 ? 27.312 41.733 3.328 1.00 33.48 192 ASP L C 1
ATOM 3041 O O . ASP B 2 191 ? 28.260 41.015 3.050 1.00 32.37 192 ASP L O 1
ATOM 3046 N N . GLN B 2 192 ? 26.112 41.251 3.653 1.00 33.13 193 GLN L N 1
ATOM 3047 C CA . GLN B 2 192 ? 25.831 39.812 3.610 1.00 33.66 193 GLN L CA 1
ATOM 3048 C C . GLN B 2 192 ? 26.054 39.233 2.219 1.00 32.88 193 GLN L C 1
ATOM 3049 O O . GLN B 2 192 ? 26.650 38.184 2.065 1.00 35.52 193 GLN L O 1
ATOM 3055 N N . TRP B 2 193 ? 25.569 39.921 1.199 1.00 32.73 194 TRP L N 1
ATOM 3056 C CA . TRP B 2 193 ? 25.775 39.488 -0.173 1.00 30.87 194 TRP L CA 1
ATOM 3057 C C . TRP B 2 193 ? 27.238 39.313 -0.478 1.00 32.57 194 TRP L C 1
ATOM 3058 O O . TRP B 2 193 ? 27.657 38.250 -0.937 1.00 32.08 194 TRP L O 1
ATOM 3069 N N . ARG B 2 194 ? 28.023 40.354 -0.209 1.00 35.18 195 ARG L N 1
ATOM 3070 C CA . ARG B 2 194 ? 29.433 40.414 -0.624 1.00 39.06 195 ARG L CA 1
ATOM 3071 C C . ARG B 2 194 ? 30.375 39.522 0.193 1.00 38.46 195 ARG L C 1
ATOM 3072 O O . ARG B 2 194 ? 31.457 39.192 -0.267 1.00 39.73 195 ARG L O 1
ATOM 3080 N N . SER B 2 195 ? 29.960 39.125 1.388 1.00 38.93 196 SER L N 1
ATOM 3081 C CA . SER B 2 195 ? 30.814 38.306 2.248 1.00 41.83 196 SER L CA 1
ATOM 3082 C C . SER B 2 195 ? 30.605 36.786 2.090 1.00 43.39 196 SER L C 1
ATOM 3083 O O . SER B 2 195 ? 31.397 36.005 2.611 1.00 44.09 196 SER L O 1
ATOM 3086 N N . HIS B 2 196 ? 29.540 36.370 1.405 1.00 42.52 197 HIS L N 1
ATOM 3087 C CA . HIS B 2 196 ? 29.276 34.949 1.183 1.00 42.62 197 HIS L CA 1
ATOM 3088 C C . HIS B 2 196 ? 29.795 34.512 -0.160 1.00 43.42 197 HIS L C 1
ATOM 3089 O O . HIS B 2 196 ? 30.037 35.335 -1.034 1.00 45.75 197 HIS L O 1
ATOM 3096 N N . ASN B 2 197 ? 29.986 33.210 -0.340 1.00 44.30 198 ASN L N 1
ATOM 3097 C CA . ASN B 2 197 ? 30.537 32.683 -1.595 1.00 44.64 198 ASN L CA 1
ATOM 3098 C C . ASN B 2 197 ? 29.474 32.396 -2.644 1.00 40.86 198 ASN L C 1
ATOM 3099 O O . ASN B 2 197 ? 29.698 32.598 -3.837 1.00 38.89 198 ASN L O 1
ATOM 3104 N N . SER B 2 198 ? 28.324 31.912 -2.186 1.00 39.54 199 SER L N 1
ATOM 3105 C CA . SER B 2 198 ? 27.230 31.563 -3.072 1.00 38.82 199 SER L CA 1
ATOM 3106 C C . SER B 2 198 ? 25.926 31.569 -2.310 1.00 37.88 199 SER L C 1
ATOM 3107 O O . SER B 2 198 ? 25.905 31.454 -1.087 1.00 37.61 199 SER L O 1
ATOM 3110 N N . PHE B 2 199 ? 24.841 31.713 -3.060 1.00 36.41 200 PHE L N 1
ATOM 3111 C CA . PHE B 2 199 ? 23.500 31.508 -2.561 1.00 34.75 200 PHE L CA 1
ATOM 3112 C C . PHE B 2 199 ? 22.798 30.634 -3.595 1.00 35.52 200 PHE L C 1
ATOM 3113 O O . PHE B 2 199 ? 23.119 30.703 -4.790 1.00 33.75 200 PHE L O 1
ATOM 3121 N N . THR B 2 200 ? 21.843 29.828 -3.135 1.00 34.76 201 THR L N 1
ATOM 3122 C CA . THR B 2 200 ? 21.120 28.919 -4.011 1.00 36.58 201 THR L CA 1
ATOM 3123 C C . THR B 2 200 ? 19.627 28.996 -3.742 1.00 36.57 201 THR L C 1
ATOM 3124 O O . THR B 2 200 ? 19.195 28.975 -2.586 1.00 36.08 201 THR L O 1
ATOM 3128 N N . CYS B 2 201 ? 18.852 29.116 -4.817 1.00 36.08 202 CYS L N 1
ATOM 3129 C CA . CYS B 2 201 ? 17.407 28.961 -4.745 1.00 37.62 202 CYS L CA 1
ATOM 3130 C C . CYS B 2 201 ? 17.102 27.523 -5.150 1.00 37.21 202 CYS L C 1
ATOM 3131 O O . CYS B 2 201 ? 17.537 27.064 -6.202 1.00 35.43 202 CYS L O 1
ATOM 3134 N N . GLN B 2 202 ? 16.352 26.829 -4.304 1.00 38.89 203 GLN L N 1
ATOM 3135 C CA . GLN B 2 202 ? 16.080 25.408 -4.473 1.00 42.18 203 GLN L CA 1
ATOM 3136 C C . GLN B 2 202 ? 14.578 25.165 -4.522 1.00 41.37 203 GLN L C 1
ATOM 3137 O O . GLN B 2 202 ? 13.850 25.518 -3.583 1.00 41.21 203 GLN L O 1
ATOM 3143 N N . VAL B 2 203 ? 14.113 24.569 -5.615 1.00 40.46 204 VAL L N 1
ATOM 3144 C CA . VAL B 2 203 ? 12.681 24.323 -5.797 1.00 43.59 204 VAL L CA 1
ATOM 3145 C C . VAL B 2 203 ? 12.369 22.829 -5.889 1.00 45.40 204 VAL L C 1
ATOM 3146 O O . VAL B 2 203 ? 12.885 22.135 -6.771 1.00 46.04 204 VAL L O 1
ATOM 3150 N N . THR B 2 204 ? 11.529 22.351 -4.970 1.00 46.93 205 THR L N 1
ATOM 3151 C CA . THR B 2 204 ? 11.059 20.961 -4.970 1.00 49.59 205 THR L CA 1
ATOM 3152 C C . THR B 2 204 ? 9.642 20.890 -5.526 1.00 49.01 205 THR L C 1
ATOM 3153 O O . THR B 2 204 ? 8.753 21.613 -5.076 1.00 47.36 205 THR L O 1
ATOM 3157 N N . HIS B 2 205 ? 9.451 20.003 -6.497 1.00 49.90 206 HIS L N 1
ATOM 3158 C CA . HIS B 2 205 ? 8.190 19.856 -7.207 1.00 51.64 206 HIS L CA 1
ATOM 3159 C C . HIS B 2 205 ? 8.016 18.424 -7.607 1.00 54.46 206 HIS L C 1
ATOM 3160 O O . HIS B 2 205 ? 8.726 17.932 -8.499 1.00 53.13 206 HIS L O 1
ATOM 3167 N N . GLU B 2 206 ? 7.077 17.745 -6.943 1.00 57.80 207 GLU L N 1
ATOM 3168 C CA . GLU B 2 206 ? 6.805 16.318 -7.169 1.00 62.06 207 GLU L CA 1
ATOM 3169 C C . GLU B 2 206 ? 8.005 15.441 -6.781 1.00 63.36 207 GLU L C 1
ATOM 3170 O O . GLU B 2 206 ? 8.337 14.486 -7.488 1.00 64.87 207 GLU L O 1
ATOM 3176 N N . GLY B 2 207 ? 8.657 15.779 -5.669 1.00 62.56 208 GLY L N 1
ATOM 3177 C CA . GLY B 2 207 ? 9.857 15.070 -5.228 1.00 65.40 208 GLY L CA 1
ATOM 3178 C C . GLY B 2 207 ? 11.077 15.247 -6.125 1.00 69.12 208 GLY L C 1
ATOM 3179 O O . GLY B 2 207 ? 12.043 14.490 -6.023 1.00 73.13 208 GLY L O 1
ATOM 3180 N N . ASP B 2 208 ? 11.032 16.237 -7.013 1.00 71.09 209 ASP L N 1
ATOM 3181 C CA . ASP B 2 208 ? 12.190 16.611 -7.831 1.00 71.26 209 ASP L CA 1
ATOM 3182 C C . ASP B 2 208 ? 12.684 17.997 -7.442 1.00 67.57 209 ASP L C 1
ATOM 3183 O O . ASP B 2 208 ? 11.952 18.976 -7.586 1.00 69.52 209 ASP L O 1
ATOM 3188 N N . THR B 2 209 ? 13.915 18.085 -6.948 1.00 60.28 210 THR L N 1
ATOM 3189 C CA . THR B 2 209 ? 14.491 19.386 -6.647 1.00 56.09 210 THR L CA 1
ATOM 3190 C C . THR B 2 209 ? 15.300 19.910 -7.830 1.00 53.74 210 THR L C 1
ATOM 3191 O O . THR B 2 209 ? 16.149 19.211 -8.386 1.00 52.39 210 THR L O 1
ATOM 3195 N N . VAL B 2 210 ? 14.998 21.143 -8.218 1.00 50.39 211 VAL L N 1
ATOM 3196 C CA . VAL B 2 210 ? 15.776 21.879 -9.205 1.00 46.85 211 VAL L CA 1
ATOM 3197 C C . VAL B 2 210 ? 16.359 23.111 -8.491 1.00 45.83 211 VAL L C 1
ATOM 3198 O O . VAL B 2 210 ? 15.728 23.665 -7.578 1.00 43.54 211 VAL L O 1
ATOM 3202 N N . GLU B 2 211 ? 17.570 23.515 -8.873 1.00 45.76 212 GLU L N 1
ATOM 3203 C CA . GLU B 2 211 ? 18.254 24.621 -8.184 1.00 45.55 212 GLU L CA 1
ATOM 3204 C C . GLU B 2 211 ? 19.136 25.487 -9.089 1.00 44.05 212 GLU L C 1
ATOM 3205 O O . GLU B 2 211 ? 19.659 25.015 -10.107 1.00 42.27 212 GLU L O 1
ATOM 3211 N N . LYS B 2 212 ? 19.284 26.756 -8.706 1.00 41.16 213 LYS L N 1
ATOM 3212 C CA . LYS B 2 212 ? 20.208 27.673 -9.373 1.00 39.72 213 LYS L CA 1
ATOM 3213 C C . LYS B 2 212 ? 20.952 28.523 -8.362 1.00 38.52 213 LYS L C 1
ATOM 3214 O O . LYS B 2 212 ? 20.402 28.878 -7.319 1.00 39.55 213 LYS L O 1
ATOM 3220 N N . SER B 2 213 ? 22.199 28.849 -8.684 1.00 37.70 214 SER L N 1
ATOM 3221 C CA . SER B 2 213 ? 23.092 29.567 -7.774 1.00 39.44 214 SER L CA 1
ATOM 3222 C C . SER B 2 213 ? 23.493 30.967 -8.228 1.00 39.63 214 SER L C 1
ATOM 3223 O O . SER B 2 213 ? 23.541 31.259 -9.415 1.00 40.38 214 SER L O 1
ATOM 3226 N N . LEU B 2 214 ? 23.795 31.820 -7.256 1.00 39.79 215 LEU L N 1
ATOM 3227 C CA . LEU B 2 214 ? 24.259 33.178 -7.505 1.00 38.27 215 LEU L CA 1
ATOM 3228 C C . LEU B 2 214 ? 25.510 33.420 -6.684 1.00 38.79 215 LEU L C 1
ATOM 3229 O O . LEU B 2 214 ? 25.586 32.985 -5.539 1.00 39.53 215 LEU L O 1
ATOM 3234 N N . SER B 2 215 ? 26.484 34.116 -7.259 1.00 40.47 216 SER L N 1
ATOM 3235 C CA . SER B 2 215 ? 27.715 34.449 -6.542 1.00 42.28 216 SER L CA 1
ATOM 3236 C C . SER B 2 215 ? 28.084 35.923 -6.697 1.00 41.12 216 SER L C 1
ATOM 3237 O O . SER B 2 215 ? 27.963 36.470 -7.792 1.00 38.83 216 SER L O 1
ATOM 3240 N N . PRO B 2 216 ? 28.540 36.571 -5.601 1.00 41.49 217 PRO L N 1
ATOM 3241 C CA . PRO B 2 216 ? 29.082 37.934 -5.666 1.00 41.80 217 PRO L CA 1
ATOM 3242 C C . PRO B 2 216 ? 30.356 38.047 -6.496 1.00 45.60 217 PRO L C 1
ATOM 3243 O O . PRO B 2 216 ? 30.669 39.132 -6.977 1.00 46.58 217 PRO L O 1
ATOM 3247 N N . ALA B 2 217 ? 31.073 36.936 -6.665 1.00 50.86 218 ALA L N 1
ATOM 3248 C CA . ALA B 2 217 ? 32.326 36.908 -7.428 1.00 58.47 218 ALA L CA 1
ATOM 3249 C C . ALA B 2 217 ? 32.145 37.354 -8.890 1.00 63.88 218 ALA L C 1
ATOM 3250 O O . ALA B 2 217 ? 32.581 38.444 -9.274 1.00 67.74 218 ALA L O 1
ATOM 3253 N N . VAL C 3 2 ? -46.376 31.100 -13.230 1.00 42.40 102 VAL A N 1
ATOM 3254 C CA . VAL C 3 2 ? -45.405 30.727 -12.158 1.00 43.00 102 VAL A CA 1
ATOM 3255 C C . VAL C 3 2 ? -44.261 31.755 -12.041 1.00 41.01 102 VAL A C 1
ATOM 3256 O O . VAL C 3 2 ? -43.758 32.262 -13.049 1.00 40.15 102 VAL A O 1
ATOM 3260 N N . GLN C 3 3 ? -43.861 32.048 -10.804 1.00 39.69 103 GLN A N 1
ATOM 3261 C CA . GLN C 3 3 ? -42.794 32.998 -10.510 1.00 36.28 103 GLN A CA 1
ATOM 3262 C C . GLN C 3 3 ? -41.477 32.439 -11.009 1.00 32.49 103 GLN A C 1
ATOM 3263 O O . GLN C 3 3 ? -41.136 31.301 -10.707 1.00 30.31 103 GLN A O 1
ATOM 3269 N N . THR C 3 4 ? -40.745 33.223 -11.790 1.00 28.57 104 THR A N 1
ATOM 3270 C CA . THR C 3 4 ? -39.427 32.791 -12.248 1.00 27.76 104 THR A CA 1
ATOM 3271 C C . THR C 3 4 ? -38.275 33.672 -11.744 1.00 27.16 104 THR A C 1
ATOM 3272 O O . THR C 3 4 ? -37.114 33.482 -12.143 1.00 25.21 104 THR A O 1
ATOM 3276 N N . GLY C 3 5 ? -38.597 34.611 -10.849 1.00 26.06 105 GLY A N 1
ATOM 3277 C CA . GLY C 3 5 ? -37.595 35.516 -10.280 1.00 24.91 105 GLY A CA 1
ATOM 3278 C C . GLY C 3 5 ? -37.460 36.791 -11.086 1.00 23.92 105 GLY A C 1
ATOM 3279 O O . GLY C 3 5 ? -38.349 37.138 -11.861 1.00 24.63 105 GLY A O 1
ATOM 3280 N N . ARG C 3 6 ? -36.356 37.503 -10.888 1.00 22.13 106 ARG A N 1
ATOM 3281 C CA . ARG C 3 6 ? -36.094 38.736 -11.622 1.00 21.31 106 ARG A CA 1
ATOM 3282 C C . ARG C 3 6 ? -34.823 38.536 -12.416 1.00 21.40 106 ARG A C 1
ATOM 3283 O O . ARG C 3 6 ? -33.914 37.836 -11.957 1.00 21.32 106 ARG A O 1
ATOM 3291 N N . ARG C 3 7 ? -34.761 39.142 -13.603 1.00 21.44 107 ARG A N 1
ATOM 3292 C CA . ARG C 3 7 ? -33.572 39.068 -14.446 1.00 21.77 107 ARG A CA 1
ATOM 3293 C C . ARG C 3 7 ? -32.683 40.291 -14.186 1.00 21.65 107 ARG A C 1
ATOM 3294 O O . ARG C 3 7 ? -33.200 41.362 -13.887 1.00 21.85 107 ARG A O 1
ATOM 3302 N N . PRO C 3 8 ? -31.346 40.141 -14.303 1.00 21.35 108 PRO A N 1
ATOM 3303 C CA . PRO C 3 8 ? -30.463 41.306 -14.118 1.00 21.32 108 PRO A CA 1
ATOM 3304 C C . PRO C 3 8 ? -30.430 42.272 -15.325 1.00 23.09 108 PRO A C 1
ATOM 3305 O O . PRO C 3 8 ? -29.887 43.381 -15.212 1.00 22.78 108 PRO A O 1
ATOM 3309 N N . TYR C 3 9 ? -30.994 41.860 -16.462 1.00 24.98 109 TYR A N 1
ATOM 3310 C CA . TYR C 3 9 ? -31.179 42.763 -17.605 1.00 27.52 109 TYR A CA 1
ATOM 3311 C C . TYR C 3 9 ? -32.601 43.294 -17.611 1.00 31.60 109 TYR A C 1
ATOM 3312 O O . TYR C 3 9 ? -33.464 42.747 -16.932 1.00 32.93 109 TYR A O 1
ATOM 3321 N N . GLU C 3 10 ? -32.854 44.360 -18.363 1.00 36.93 110 GLU A N 1
ATOM 3322 C CA . GLU C 3 10 ? -34.226 44.857 -18.482 1.00 44.74 110 GLU A CA 1
ATOM 3323 C C . GLU C 3 10 ? -34.823 44.625 -19.883 1.00 52.37 110 GLU A C 1
ATOM 3324 O O . GLU C 3 10 ? -34.617 43.572 -20.500 1.00 54.58 110 GLU A O 1
#